Protein AF-A0A1X7U919-F1 (afdb_monomer)

Radius of gyration: 38.11 Å; Cα contacts (8 Å, |Δi|>4): 562; chains: 1; bounding box: 99×53×124 Å

Nearest PDB structures (foldseek):
  8au4-assembly1_A  TM=4.336E-01  e=3.986E-02  Homo sapiens
  4l2y-assembly1_A  TM=4.456E-01  e=1.137E-01  Homo sapiens
  1aw7-assembly4_D  TM=4.459E-01  e=7.017E-01  Staphylococcus aureus
  4l1b-assembly1_A  TM=3.234E-01  e=2.329E-01  Homo sapiens
  6umm-assembly1_G  TM=2.316E-01  e=3.068E-01  Mycolicibacterium smegmatis MC2 155

Solvent-accessible surface area (backbone atoms only — not comparable to full-atom values): 28353 Å² total; per-residue (Å²): 90,74,32,40,35,29,34,25,40,98,87,46,78,77,36,72,78,40,83,36,80,45,88,62,85,78,42,23,43,50,58,50,50,50,36,40,53,69,43,75,64,39,96,64,84,51,84,64,47,68,62,40,45,84,73,50,35,31,34,5,74,47,100,86,47,71,44,83,46,70,43,81,43,44,43,59,70,47,32,73,75,42,25,47,31,36,40,40,33,32,50,62,71,92,74,91,85,83,92,76,91,80,94,82,77,82,90,75,91,74,80,100,65,83,70,74,58,39,72,50,82,76,60,76,72,84,42,55,65,35,44,49,35,38,52,51,51,54,48,32,58,77,67,76,53,62,26,76,50,15,77,78,52,40,41,55,51,45,52,51,51,38,52,50,42,47,70,47,32,93,40,54,68,64,32,39,77,68,79,24,48,73,35,76,90,56,63,82,66,56,79,58,52,57,38,82,81,41,97,54,50,79,68,62,66,61,74,89,48,43,66,60,29,42,51,49,22,52,56,51,48,55,54,60,67,32,74,77,42,69,36,78,92,31,45,74,58,42,54,43,50,50,46,36,30,50,21,30,43,53,48,23,50,51,47,50,55,52,51,50,54,50,50,52,59,50,58,30,62,60,68,95,63,52,72,72,81,32,43,48,75,43,78,40,59,52,23,98,71,57,56,79,92,45,45,72,57,41,52,53,47,69,74,47,59,72,68,46,77,43,61,47,67,85,73,46,58,89,50,69,71,57,30,54,52,51,54,60,52,54,76,65,21,33,73,54,33,28,37,42,36,41,37,49,56,101,53,96,83,55,68,49,45,35,36,24,35,45,62,97,86,66,62,85,87,37,71,65,52,55,52,47,49,59,53,50,61,72,71,51,84,46,69,65,31,64,24,48,55,46,51,52,49,55,57,52,38,66,77,36,71,83,62,50,71,62,55,58,49,51,51,49,30,73,75,64,60,43,68,55,78,60,95,42,73,68,54,40,55,51,48,52,52,52,51,53,52,62,74,62,67,41,68,94,76,53,76,68,68,72,73,74,69,70,74,75,77,73,88,50,52,67,56,53,52,51,51,48,53,50,51,51,49,54,49,53,56,52,52,64,66,64,74,77,76,85,132

Sequence (487 aa):
MYLSVAIASEVALLVPWNIIKQDDEELSFQSLFAKIQSGLVSTISSKDLENSVLQRVYVGTSKESFSVVDASHNVNSVCGIFGSFVKFVVAVSQQSLDLEVLSKRPRLVCDDIPLPTSLPSLLRETSRKNRLFNKLVEFCESKAIGWADPDVYGKPFLLDLSNVLWYLDGHHDVLASRSCPIPILFKPFVGFNRPELSKHRKRSISNMSRDKLLEYSSLLQEHVMSSWMQQTEWTFFRNELIALVESLASYASYLSIRNKAMKEHHSSPEPSVSFSDSSTVRHIKSSSSVSPLLSELDDAIASKPEYCKLCVHDFSPQDNRRRYLYIRELEKGLSHPIFYFTYTHNSNVGNYHFIWKAPLSASESSTENMRVIEEIKKEIPVYHTRAMRREFYNIYGRISPESKPYLLRSIYHALTNDLSTARTTHEKEIDTRVQEALLAEDPDIVIDLRHFNSNGEDNFRIFWLKCNEFLTSCTTIHERRHDTALC

Structure (mmCIF, N/CA/C/O backbone):
data_AF-A0A1X7U919-F1
#
_entry.id   AF-A0A1X7U919-F1
#
loop_
_atom_site.group_PDB
_atom_site.id
_atom_site.type_symbol
_atom_site.label_atom_id
_atom_site.label_alt_id
_atom_site.label_comp_id
_atom_site.label_asym_id
_atom_site.label_entity_id
_atom_site.label_seq_id
_atom_site.pdbx_PDB_ins_code
_atom_site.Cartn_x
_atom_site.Cartn_y
_atom_site.Cartn_z
_atom_site.occupancy
_atom_site.B_iso_or_equiv
_atom_site.auth_seq_id
_atom_site.auth_comp_id
_atom_site.auth_asym_id
_atom_site.auth_atom_id
_atom_site.pdbx_PDB_model_num
ATOM 1 N N . MET A 1 1 ? 49.032 11.154 5.022 1.00 79.75 1 MET A N 1
ATOM 2 C CA . MET A 1 1 ? 47.811 10.320 5.097 1.00 79.75 1 MET A CA 1
ATOM 3 C C . MET A 1 1 ? 48.037 8.985 4.380 1.00 79.75 1 MET A C 1
ATOM 5 O O . MET A 1 1 ? 48.723 8.965 3.365 1.00 79.75 1 MET A O 1
ATOM 9 N N . TYR A 1 2 ? 47.512 7.868 4.900 1.00 87.50 2 TYR A N 1
ATOM 10 C CA . TYR A 1 2 ? 47.517 6.583 4.180 1.00 87.50 2 TYR A CA 1
ATOM 11 C C . TYR A 1 2 ? 46.198 6.404 3.431 1.00 87.50 2 TYR A C 1
ATOM 13 O O . TYR A 1 2 ? 45.129 6.541 4.025 1.00 87.50 2 TYR A O 1
ATOM 21 N N . LEU A 1 3 ? 46.287 6.090 2.143 1.00 89.06 3 LEU A N 1
ATOM 22 C CA . LEU A 1 3 ? 45.148 5.900 1.251 1.00 89.06 3 LEU A CA 1
ATOM 23 C C . LEU A 1 3 ? 45.159 4.471 0.722 1.00 89.06 3 LEU A C 1
ATOM 25 O O . LEU A 1 3 ? 46.213 3.966 0.345 1.00 89.06 3 LEU A O 1
ATOM 29 N N . SER A 1 4 ? 43.998 3.823 0.665 1.00 90.81 4 SER A N 1
ATOM 30 C CA . SER A 1 4 ? 43.840 2.573 -0.077 1.00 90.81 4 SER A CA 1
ATOM 31 C C . SER A 1 4 ? 43.344 2.921 -1.471 1.00 90.81 4 SER A C 1
ATOM 33 O O . SER A 1 4 ? 42.259 3.475 -1.605 1.00 90.81 4 SER A O 1
ATOM 35 N N . VAL A 1 5 ? 44.141 2.640 -2.499 1.00 89.38 5 VAL A N 1
ATOM 36 C CA . VAL A 1 5 ? 43.890 3.083 -3.873 1.00 89.38 5 VAL A CA 1
ATOM 37 C C . VAL A 1 5 ? 43.739 1.894 -4.812 1.00 89.38 5 VAL A C 1
ATOM 39 O O . VAL A 1 5 ? 44.549 0.971 -4.769 1.00 89.38 5 VAL A O 1
ATOM 42 N N . ALA A 1 6 ? 42.729 1.925 -5.678 1.00 90.12 6 ALA A N 1
ATOM 43 C CA . ALA A 1 6 ? 42.567 0.987 -6.787 1.00 90.12 6 ALA A CA 1
ATOM 44 C C . ALA A 1 6 ? 42.331 1.733 -8.105 1.00 90.12 6 ALA A C 1
ATOM 46 O O . ALA A 1 6 ? 41.736 2.812 -8.116 1.00 90.12 6 ALA A O 1
ATOM 47 N N . ILE A 1 7 ? 42.764 1.140 -9.219 1.00 87.88 7 ILE A N 1
ATOM 48 C CA . ILE A 1 7 ? 42.554 1.692 -10.563 1.00 87.88 7 ILE A CA 1
ATOM 49 C C . ILE A 1 7 ? 41.843 0.644 -11.405 1.00 87.88 7 ILE A C 1
ATOM 51 O O . ILE A 1 7 ? 42.277 -0.503 -11.483 1.00 87.88 7 ILE A O 1
ATOM 55 N N . ALA A 1 8 ? 40.737 1.025 -12.027 1.00 86.75 8 ALA A N 1
ATOM 56 C CA . ALA A 1 8 ? 39.949 0.151 -12.880 1.00 86.75 8 ALA A CA 1
ATOM 57 C C . ALA A 1 8 ? 39.632 0.845 -14.205 1.00 86.75 8 ALA A C 1
ATOM 59 O O . ALA A 1 8 ? 39.503 2.063 -14.255 1.00 86.75 8 ALA A O 1
ATOM 60 N N . SER A 1 9 ? 39.464 0.073 -15.267 1.00 81.69 9 SER A N 1
ATOM 61 C CA . SER A 1 9 ? 38.659 0.489 -16.409 1.00 81.69 9 SER A CA 1
ATOM 62 C C . SER A 1 9 ? 37.187 0.151 -16.153 1.00 81.69 9 SER A C 1
ATOM 64 O O . SER A 1 9 ? 36.846 -0.462 -15.136 1.00 81.69 9 SER A O 1
ATOM 66 N N . GLU A 1 10 ? 36.293 0.530 -17.067 1.00 72.00 10 GLU A N 1
ATOM 67 C CA . GLU A 1 10 ? 34.875 0.143 -16.975 1.00 72.00 10 GLU A CA 1
ATOM 68 C C . GLU A 1 10 ? 34.667 -1.381 -17.000 1.00 72.00 10 GLU A C 1
ATOM 70 O O . GLU A 1 10 ? 33.655 -1.874 -16.509 1.00 72.00 10 GLU A O 1
ATOM 75 N N . VAL A 1 11 ? 35.642 -2.134 -17.524 1.00 63.88 11 VAL A N 1
ATOM 76 C CA . VAL A 1 11 ? 35.506 -3.571 -17.802 1.00 63.88 11 VAL A CA 1
ATOM 77 C C . VAL A 1 11 ? 36.452 -4.433 -16.955 1.00 63.88 11 VAL A C 1
ATOM 79 O O . VAL A 1 11 ? 36.180 -5.613 -16.748 1.00 63.88 11 VAL A O 1
ATOM 82 N N . ALA A 1 12 ? 37.549 -3.878 -16.424 1.00 73.62 12 ALA A N 1
ATOM 83 C CA . ALA A 1 12 ? 38.554 -4.649 -15.690 1.00 73.62 12 ALA A CA 1
ATOM 84 C C . ALA A 1 12 ? 39.256 -3.848 -14.583 1.00 73.62 12 ALA A C 1
ATOM 86 O O . ALA A 1 12 ? 39.459 -2.641 -14.682 1.00 73.62 12 ALA A O 1
ATOM 87 N N . LEU A 1 13 ? 39.687 -4.535 -13.522 1.00 77.12 13 LEU A N 1
ATOM 88 C CA . LEU A 1 13 ? 40.548 -3.955 -12.489 1.00 77.12 13 LEU A CA 1
ATOM 89 C C . LEU A 1 13 ? 42.001 -3.969 -12.985 1.00 77.12 13 LEU A C 1
ATOM 91 O O . LEU A 1 13 ? 42.575 -5.041 -13.148 1.00 77.12 13 LEU A O 1
ATOM 95 N N . LEU A 1 14 ? 42.581 -2.792 -13.219 1.00 76.50 14 LEU A N 1
ATOM 96 C CA . LEU A 1 14 ? 43.947 -2.643 -13.740 1.00 76.50 14 LEU A CA 1
ATOM 97 C C . LEU A 1 14 ? 44.984 -2.691 -12.618 1.00 76.50 14 LEU A C 1
ATOM 99 O O . LEU A 1 14 ? 46.051 -3.279 -12.763 1.00 76.50 14 LEU A O 1
ATOM 103 N N . VAL A 1 15 ? 44.655 -2.072 -11.485 1.00 78.94 15 VAL A N 1
ATOM 104 C CA . VAL A 1 15 ? 45.490 -2.036 -10.290 1.00 78.94 15 VAL A CA 1
ATOM 105 C C . VAL A 1 15 ? 44.636 -2.425 -9.087 1.00 78.94 15 VAL A C 1
ATOM 107 O O . VAL A 1 15 ? 43.670 -1.717 -8.772 1.00 78.94 15 VAL A O 1
ATOM 110 N N . PRO A 1 16 ? 44.965 -3.534 -8.399 1.00 82.12 16 PRO A N 1
ATOM 111 C CA . PRO A 1 16 ? 44.265 -3.923 -7.186 1.00 82.12 16 PRO A CA 1
ATOM 112 C C . PRO A 1 16 ? 44.538 -2.933 -6.050 1.00 82.12 16 PRO A C 1
ATOM 114 O O . PRO A 1 16 ? 45.475 -2.139 -6.103 1.00 82.12 16 PRO A O 1
ATOM 117 N N . TRP A 1 17 ? 43.710 -3.003 -5.008 1.00 84.50 17 TRP A N 1
ATOM 118 C CA . TRP A 1 17 ? 43.819 -2.141 -3.833 1.00 84.50 17 TRP A CA 1
ATOM 119 C C . TRP A 1 17 ? 45.221 -2.175 -3.226 1.00 84.50 17 TRP A C 1
ATOM 121 O O . TRP A 1 17 ? 45.637 -3.200 -2.691 1.00 84.50 17 TRP A O 1
ATOM 131 N N . ASN A 1 18 ? 45.899 -1.033 -3.244 1.00 82.81 18 ASN A N 1
ATOM 132 C CA . ASN A 1 18 ? 47.221 -0.852 -2.666 1.00 82.81 18 ASN A CA 1
ATOM 133 C C . ASN A 1 18 ? 47.238 0.329 -1.705 1.00 82.81 18 ASN A C 1
ATOM 135 O O . ASN A 1 18 ? 46.500 1.296 -1.876 1.00 82.81 18 ASN A O 1
ATOM 139 N N . ILE A 1 19 ? 48.065 0.234 -0.666 1.00 85.75 19 ILE A N 1
ATOM 140 C CA . ILE A 1 19 ? 48.195 1.302 0.322 1.00 85.75 19 ILE A CA 1
ATOM 141 C C . ILE A 1 19 ? 49.291 2.254 -0.135 1.00 85.75 19 ILE A C 1
ATOM 143 O O . ILE A 1 19 ? 50.438 1.857 -0.317 1.00 85.75 19 ILE A O 1
ATOM 147 N N . ILE A 1 20 ? 48.923 3.518 -0.292 1.00 85.81 20 ILE A N 1
ATOM 148 C CA . ILE A 1 20 ? 49.813 4.598 -0.686 1.00 85.81 20 ILE A CA 1
ATOM 149 C C . ILE A 1 20 ? 49.943 5.567 0.483 1.00 85.81 20 ILE A C 1
ATOM 151 O O . ILE A 1 20 ? 48.944 5.994 1.067 1.00 85.81 20 ILE A O 1
ATOM 155 N N . LYS A 1 21 ? 51.182 5.933 0.815 1.00 83.44 21 LYS A N 1
ATOM 156 C CA . LYS A 1 21 ? 51.455 7.036 1.732 1.00 83.44 21 LYS A CA 1
ATOM 157 C C . LYS A 1 21 ? 51.548 8.328 0.931 1.00 83.44 21 LYS A C 1
ATOM 159 O O . LYS A 1 21 ? 52.324 8.431 -0.013 1.00 83.44 21 LYS A O 1
ATOM 164 N N . GLN A 1 22 ? 50.735 9.297 1.312 1.00 79.75 22 GLN A N 1
ATOM 165 C CA . GLN A 1 22 ? 50.626 10.591 0.665 1.00 79.75 22 GLN A CA 1
ATOM 166 C C . GLN A 1 22 ? 50.958 11.657 1.718 1.00 79.75 22 GLN A C 1
ATOM 168 O O . GLN A 1 22 ? 50.296 11.716 2.748 1.00 79.75 22 GLN A O 1
ATOM 173 N N . ASP A 1 23 ? 52.016 12.441 1.508 1.00 77.38 23 ASP A N 1
ATOM 174 C CA . ASP A 1 23 ? 52.556 13.375 2.519 1.00 77.38 23 ASP A CA 1
ATOM 175 C C . ASP A 1 23 ? 52.400 14.861 2.112 1.00 77.38 23 ASP A C 1
ATOM 177 O O . ASP A 1 23 ? 52.943 15.742 2.764 1.00 77.38 23 ASP A O 1
ATOM 181 N N . ASP A 1 24 ? 51.666 15.143 1.032 1.00 79.88 24 ASP A N 1
ATOM 182 C CA . ASP A 1 24 ? 51.580 16.462 0.386 1.00 79.88 24 ASP A CA 1
ATOM 183 C C . ASP A 1 24 ? 50.238 17.154 0.715 1.00 79.88 24 ASP A C 1
ATOM 185 O O . ASP A 1 24 ? 49.167 16.692 0.323 1.00 79.88 24 ASP A O 1
ATOM 189 N N . GLU A 1 25 ? 50.248 18.240 1.485 1.00 77.38 25 GLU A N 1
ATOM 190 C CA . GLU A 1 25 ? 49.005 18.802 2.037 1.00 77.38 25 GLU A CA 1
ATOM 191 C C . GLU A 1 25 ? 48.046 19.353 0.966 1.00 77.38 25 GLU A C 1
ATOM 193 O O . GLU A 1 25 ? 46.825 19.261 1.131 1.00 77.38 25 GLU A O 1
ATOM 198 N N . GLU A 1 26 ? 48.571 19.808 -0.176 1.00 84.12 26 GLU A N 1
ATOM 199 C CA . GLU A 1 26 ? 47.804 20.471 -1.241 1.00 84.12 26 GLU A CA 1
ATOM 200 C C . GLU A 1 26 ? 47.502 19.579 -2.461 1.00 84.12 26 GLU A C 1
ATOM 202 O O . GLU A 1 26 ? 46.980 20.043 -3.476 1.00 84.12 26 GLU A O 1
ATOM 207 N N . LEU A 1 27 ? 47.775 18.276 -2.379 1.00 89.94 27 LEU A N 1
ATOM 208 C CA . LEU A 1 27 ? 47.649 17.378 -3.527 1.00 89.94 27 LEU A CA 1
ATOM 209 C C . LEU A 1 27 ? 46.193 17.191 -3.988 1.00 89.94 27 LEU A C 1
ATOM 211 O O . LEU A 1 27 ? 45.334 16.799 -3.198 1.00 89.94 27 LEU A O 1
ATOM 215 N N . SER A 1 28 ? 45.928 17.378 -5.285 1.00 92.88 28 SER A N 1
ATOM 216 C CA . SER A 1 28 ? 44.642 17.039 -5.917 1.00 92.88 28 SER A CA 1
ATOM 217 C C . SER A 1 28 ? 44.582 15.584 -6.395 1.00 92.88 28 SER A C 1
ATOM 219 O O . SER A 1 28 ? 45.617 14.942 -6.596 1.00 92.88 28 SER A O 1
ATOM 221 N N . PHE A 1 29 ? 43.378 15.050 -6.620 1.00 90.94 29 PHE A N 1
ATOM 222 C CA . PHE A 1 29 ? 43.211 13.682 -7.135 1.00 90.94 29 PHE A CA 1
ATOM 223 C C . PHE A 1 29 ? 43.779 13.501 -8.549 1.00 90.94 29 PHE A C 1
ATOM 225 O O . PHE A 1 29 ? 44.352 12.451 -8.836 1.00 90.94 29 PHE A O 1
ATOM 232 N N . GLN A 1 30 ? 43.691 14.524 -9.401 1.00 89.62 30 GLN A N 1
ATOM 233 C CA . GLN A 1 30 ? 44.308 14.542 -10.729 1.00 89.62 30 GLN A CA 1
ATOM 234 C C . GLN A 1 30 ? 45.834 14.403 -10.629 1.00 89.62 30 GLN A C 1
ATOM 236 O O . GLN A 1 30 ? 46.438 13.580 -11.317 1.00 89.62 30 GLN A O 1
ATOM 241 N N . SER A 1 31 ? 46.459 15.173 -9.734 1.00 87.00 31 SER A N 1
ATOM 242 C CA . SER A 1 31 ? 47.907 15.137 -9.511 1.00 87.00 31 SER A CA 1
ATOM 243 C C . SER A 1 31 ? 48.353 13.851 -8.811 1.00 87.00 31 SER A C 1
ATOM 245 O O . SER A 1 31 ? 49.417 13.320 -9.122 1.00 87.00 31 SER A O 1
ATOM 247 N N . LEU A 1 32 ? 47.541 13.312 -7.894 1.00 88.50 32 LEU A N 1
ATOM 248 C CA . LEU A 1 32 ? 47.777 12.009 -7.272 1.00 88.50 32 LEU A CA 1
ATOM 249 C C . LEU A 1 32 ? 47.747 10.887 -8.317 1.00 88.50 32 LEU A C 1
ATOM 251 O O . LEU A 1 32 ? 48.651 10.056 -8.330 1.00 88.50 32 LEU A O 1
ATOM 255 N N . PHE A 1 33 ? 46.761 10.890 -9.216 1.00 88.88 33 PHE A N 1
ATOM 256 C CA . PHE A 1 33 ? 46.681 9.926 -10.311 1.00 88.88 33 PHE A CA 1
ATOM 257 C C . PHE A 1 33 ? 47.893 10.027 -11.246 1.00 88.88 33 PHE A C 1
ATOM 259 O O . PHE A 1 33 ? 48.526 9.012 -11.520 1.00 88.88 33 PHE A O 1
ATOM 266 N N . ALA A 1 34 ? 48.295 11.240 -11.641 1.00 85.50 34 ALA A N 1
ATOM 267 C CA . ALA A 1 34 ? 49.486 11.452 -12.466 1.00 85.50 34 ALA A CA 1
ATOM 268 C C . ALA A 1 34 ? 50.774 10.941 -11.788 1.00 85.50 34 ALA A C 1
ATOM 270 O O . ALA A 1 34 ? 51.600 10.305 -12.440 1.00 85.50 34 ALA A O 1
ATOM 271 N N . LYS A 1 35 ? 50.923 11.144 -10.468 1.00 83.38 35 LYS A N 1
ATOM 272 C CA . LYS A 1 35 ? 52.046 10.601 -9.678 1.00 83.38 35 LYS A CA 1
ATOM 273 C C . LYS A 1 35 ? 52.037 9.064 -9.607 1.00 83.38 35 LYS A C 1
ATOM 275 O O . LYS A 1 35 ? 53.102 8.454 -9.499 1.00 83.38 35 LYS A O 1
ATOM 280 N N . ILE A 1 36 ? 50.861 8.432 -9.643 1.00 84.62 36 ILE A N 1
ATOM 281 C CA . ILE A 1 36 ? 50.730 6.967 -9.703 1.00 84.62 36 ILE A CA 1
ATOM 282 C C . ILE A 1 36 ? 51.068 6.463 -11.112 1.00 84.62 36 ILE A C 1
ATOM 284 O O . ILE A 1 36 ? 51.841 5.519 -11.242 1.00 84.62 36 ILE A O 1
ATOM 288 N N . GLN A 1 37 ? 50.565 7.133 -12.151 1.00 81.62 37 GLN A N 1
ATOM 289 C CA . GLN A 1 37 ? 50.831 6.821 -13.559 1.00 81.62 37 GLN A CA 1
ATOM 290 C C . GLN A 1 37 ? 52.317 6.946 -13.917 1.00 81.62 37 GLN A C 1
ATOM 292 O O . GLN A 1 37 ? 52.838 6.129 -14.666 1.00 81.62 37 GLN A O 1
ATOM 297 N N . SER A 1 38 ? 53.022 7.922 -13.341 1.00 75.19 38 SER A N 1
ATOM 298 C CA . SER A 1 38 ? 54.462 8.106 -13.538 1.00 75.19 38 SER A CA 1
ATOM 299 C C . SER A 1 38 ? 55.335 7.215 -12.640 1.00 75.19 38 SER A C 1
ATOM 301 O O . SER A 1 38 ? 56.553 7.385 -12.625 1.00 75.19 38 SER A O 1
ATOM 303 N N . GLY A 1 39 ? 54.740 6.336 -11.821 1.00 71.38 39 GLY A N 1
ATOM 304 C CA . GLY A 1 39 ? 55.463 5.440 -10.910 1.00 71.38 39 GLY A CA 1
ATOM 305 C C . GLY A 1 39 ? 56.171 6.122 -9.728 1.00 71.38 39 GLY A C 1
ATOM 306 O O . GLY A 1 39 ? 56.957 5.482 -9.038 1.00 71.38 39 GLY A O 1
ATOM 307 N N . LEU A 1 40 ? 55.905 7.407 -9.456 1.00 62.50 40 LEU A N 1
ATOM 308 C CA . LEU A 1 40 ? 56.588 8.177 -8.399 1.00 62.50 40 LEU A CA 1
ATOM 309 C C . LEU A 1 40 ? 56.149 7.783 -6.981 1.00 62.50 40 LEU A C 1
ATOM 311 O O . LEU A 1 40 ? 56.869 8.031 -6.018 1.00 62.50 40 LEU A O 1
ATOM 315 N N . VAL A 1 41 ? 54.946 7.223 -6.847 1.00 60.69 41 VAL A N 1
ATOM 316 C CA . VAL A 1 41 ? 54.284 6.999 -5.549 1.00 60.69 41 VAL A CA 1
ATOM 317 C C . VAL A 1 41 ? 53.904 5.526 -5.329 1.00 60.69 41 VAL A C 1
ATOM 319 O O . VAL A 1 41 ? 53.555 5.126 -4.219 1.00 60.69 41 VAL A O 1
ATOM 322 N N . SER A 1 42 ? 54.018 4.682 -6.357 1.00 59.84 42 SER A N 1
ATOM 323 C CA . SER A 1 42 ? 53.756 3.247 -6.247 1.00 59.84 42 SER A CA 1
ATOM 324 C C . SER A 1 42 ? 54.712 2.445 -7.126 1.00 59.84 42 SER A C 1
ATOM 326 O O . SER A 1 42 ? 55.010 2.855 -8.242 1.00 59.84 42 SER A O 1
ATOM 328 N N . THR A 1 43 ? 55.133 1.271 -6.659 1.00 54.59 43 THR A N 1
ATOM 329 C CA . THR A 1 43 ? 55.920 0.274 -7.413 1.00 54.59 43 THR A CA 1
ATOM 330 C C . THR A 1 43 ? 55.110 -0.453 -8.498 1.00 54.59 43 THR A C 1
ATOM 332 O O . THR A 1 43 ? 55.517 -1.502 -8.992 1.00 54.59 43 THR A O 1
ATOM 335 N N . ILE A 1 44 ? 53.940 0.074 -8.865 1.00 56.44 44 ILE A N 1
ATOM 336 C CA . ILE A 1 44 ? 52.967 -0.591 -9.724 1.00 56.44 44 ILE A CA 1
ATOM 337 C C . ILE A 1 44 ? 53.186 -0.103 -11.156 1.00 56.44 44 ILE A C 1
ATOM 339 O O . ILE A 1 44 ? 52.705 0.959 -11.539 1.00 56.44 44 ILE A O 1
ATOM 343 N N . SER A 1 45 ? 53.919 -0.883 -11.947 1.00 53.72 45 SER A N 1
ATOM 344 C CA . SER A 1 45 ? 54.030 -0.677 -13.392 1.00 53.72 45 SER A CA 1
ATOM 345 C C . SER A 1 45 ? 53.056 -1.620 -14.097 1.00 53.72 45 SER A C 1
ATOM 347 O O . SER A 1 45 ? 53.212 -2.839 -14.049 1.00 53.72 45 SER A O 1
ATOM 349 N N . SER A 1 46 ? 52.029 -1.052 -14.729 1.00 59.06 46 SER A N 1
ATOM 350 C CA . SER A 1 46 ? 51.233 -1.733 -15.751 1.00 59.06 46 SER A CA 1
ATOM 351 C C . SER A 1 46 ? 51.333 -0.913 -17.032 1.00 59.06 46 SER A C 1
ATOM 353 O O . SER A 1 46 ? 51.078 0.291 -17.000 1.00 59.06 46 SER A O 1
ATOM 355 N N . LYS A 1 47 ? 51.688 -1.554 -18.154 1.00 60.38 47 LYS A N 1
ATOM 356 C CA . LYS A 1 47 ? 51.770 -0.903 -19.478 1.00 60.38 47 LYS A CA 1
ATOM 357 C C . LYS A 1 47 ? 50.445 -0.244 -19.881 1.00 60.38 47 LYS A C 1
ATOM 359 O O . LYS A 1 47 ? 50.443 0.758 -20.587 1.00 60.38 47 LYS A O 1
ATOM 364 N N . ASP A 1 48 ? 49.333 -0.767 -19.367 1.00 61.75 48 ASP A N 1
ATOM 365 C CA . ASP A 1 48 ? 47.985 -0.245 -19.604 1.00 61.75 48 ASP A CA 1
ATOM 366 C C . ASP A 1 48 ? 47.715 1.070 -18.857 1.00 61.75 48 ASP A C 1
ATOM 368 O O . ASP A 1 48 ? 46.822 1.826 -19.235 1.00 61.75 48 ASP A O 1
ATOM 372 N N . LEU A 1 49 ? 48.477 1.364 -17.797 1.00 71.88 49 LEU A N 1
ATOM 373 C CA . LEU A 1 49 ? 48.316 2.585 -17.009 1.00 71.88 49 LEU A CA 1
ATOM 374 C C . LEU A 1 49 ? 49.013 3.785 -17.666 1.00 71.88 49 LEU A C 1
ATOM 376 O O . LEU A 1 49 ? 48.486 4.895 -17.598 1.00 71.88 49 LEU A O 1
ATOM 380 N N . GLU A 1 50 ? 50.150 3.567 -18.337 1.00 68.88 50 GLU A N 1
ATOM 381 C CA . GLU A 1 50 ? 50.978 4.627 -18.938 1.00 68.88 50 GLU A CA 1
ATOM 382 C C . GLU A 1 50 ? 50.206 5.470 -19.964 1.00 68.88 50 GLU A C 1
ATOM 384 O O . GLU A 1 50 ? 50.370 6.688 -19.992 1.00 68.88 50 GLU A O 1
ATOM 389 N N . ASN A 1 51 ? 49.292 4.853 -20.722 1.00 70.50 51 ASN A N 1
ATOM 390 C CA . ASN A 1 51 ? 48.470 5.516 -21.745 1.00 70.50 51 ASN A CA 1
ATOM 391 C C . ASN A 1 51 ? 46.991 5.655 -21.346 1.00 70.50 51 ASN A C 1
ATOM 393 O O . ASN A 1 51 ? 46.114 5.759 -22.214 1.00 70.50 51 ASN A O 1
ATOM 397 N N . SER A 1 52 ? 46.702 5.608 -20.044 1.00 80.94 52 SER A N 1
ATOM 398 C CA . SER A 1 52 ? 45.339 5.712 -19.532 1.00 80.94 52 SER A CA 1
ATOM 399 C C . SER A 1 52 ? 44.937 7.157 -19.230 1.00 80.94 52 SER A C 1
ATOM 401 O O . SER A 1 52 ? 45.749 7.973 -18.790 1.00 80.94 52 SER A O 1
ATOM 403 N N . VAL A 1 53 ? 43.667 7.482 -19.479 1.00 83.94 53 VAL A N 1
ATOM 404 C CA . VAL A 1 53 ? 43.084 8.803 -19.203 1.00 83.94 53 VAL A CA 1
ATOM 405 C C . VAL A 1 53 ? 42.091 8.683 -18.056 1.00 83.94 53 VAL A C 1
ATOM 407 O O . VAL A 1 53 ? 41.165 7.870 -18.116 1.00 83.94 53 VAL A O 1
ATOM 410 N N . LEU A 1 54 ? 42.267 9.502 -17.016 1.00 87.44 54 LEU A N 1
ATOM 411 C CA . LEU A 1 54 ? 41.362 9.540 -15.871 1.00 87.44 54 LEU A CA 1
ATOM 412 C C . LEU A 1 54 ? 39.970 10.032 -16.285 1.00 87.44 54 LEU A C 1
ATOM 414 O O . LEU A 1 54 ? 39.834 11.121 -16.834 1.00 87.44 54 LEU A O 1
ATOM 418 N N . GLN A 1 55 ? 38.939 9.242 -15.983 1.00 87.75 55 GLN A N 1
ATOM 419 C CA . GLN A 1 55 ? 37.543 9.589 -16.252 1.00 87.75 55 GLN A CA 1
ATOM 420 C C . GLN A 1 55 ? 36.782 9.972 -14.985 1.00 87.75 55 GLN A C 1
ATOM 422 O O . GLN A 1 55 ? 36.030 10.944 -14.992 1.00 87.75 55 GLN A O 1
ATOM 427 N N . ARG A 1 56 ? 36.930 9.200 -13.899 1.00 89.75 56 ARG A N 1
ATOM 428 C CA . ARG A 1 56 ? 36.194 9.433 -12.644 1.00 89.75 56 ARG A CA 1
ATOM 429 C C . ARG A 1 56 ? 37.017 9.074 -11.416 1.00 89.75 56 ARG A C 1
ATOM 431 O O . ARG A 1 56 ? 37.821 8.141 -11.445 1.00 89.75 56 ARG A O 1
ATOM 438 N N . VAL A 1 57 ? 36.741 9.778 -10.321 1.00 92.31 57 VAL A N 1
ATOM 439 C CA . VAL A 1 57 ? 37.306 9.514 -8.996 1.00 92.31 57 VAL A CA 1
ATOM 440 C C . VAL A 1 57 ? 36.178 9.184 -8.028 1.00 92.31 57 VAL A C 1
ATOM 442 O O . VAL A 1 57 ? 35.173 9.890 -7.950 1.00 92.31 57 VAL A O 1
ATOM 445 N N . TYR A 1 58 ? 36.359 8.102 -7.286 1.00 92.50 58 TYR A N 1
ATOM 446 C CA . TYR A 1 58 ? 35.445 7.641 -6.255 1.00 92.50 58 TYR A CA 1
ATOM 447 C C . TYR A 1 58 ? 36.166 7.629 -4.912 1.00 92.50 58 TYR A C 1
ATOM 449 O O . TYR A 1 58 ? 37.280 7.114 -4.833 1.00 92.50 58 TYR A O 1
ATOM 457 N N . VAL A 1 59 ? 35.533 8.155 -3.863 1.00 93.06 59 VAL A N 1
ATOM 458 C CA . VAL A 1 59 ? 36.084 8.174 -2.499 1.00 93.06 59 VAL A CA 1
ATOM 459 C C . VAL A 1 59 ? 35.070 7.603 -1.515 1.00 93.06 59 VAL A C 1
ATOM 461 O O . VAL A 1 59 ? 33.873 7.864 -1.643 1.00 93.06 59 VAL A O 1
ATOM 464 N N . GLY A 1 60 ? 35.526 6.783 -0.570 1.00 90.50 60 GLY A N 1
ATOM 465 C CA . GLY A 1 60 ? 34.652 6.025 0.318 1.00 90.50 60 GLY A CA 1
ATOM 466 C C . GLY A 1 60 ? 35.283 5.615 1.647 1.00 90.50 60 GLY A C 1
ATOM 467 O O . GLY A 1 60 ? 36.504 5.616 1.826 1.00 90.50 60 GLY A O 1
ATOM 468 N N . THR A 1 61 ? 34.421 5.226 2.588 1.00 87.12 61 THR A N 1
ATOM 469 C CA . THR A 1 61 ? 34.802 4.697 3.908 1.00 87.12 61 THR A CA 1
ATOM 470 C C . THR A 1 61 ? 35.061 3.189 3.885 1.00 87.12 61 THR A C 1
ATOM 472 O O . THR A 1 61 ? 35.689 2.669 4.807 1.00 87.12 61 THR A O 1
ATOM 475 N N . SER A 1 62 ? 34.625 2.490 2.830 1.00 87.50 62 SER A N 1
ATOM 476 C CA . SER A 1 62 ? 34.900 1.072 2.566 1.00 87.50 62 SER A CA 1
ATOM 477 C C . SER A 1 62 ? 35.014 0.803 1.057 1.00 87.50 62 SER A C 1
ATOM 479 O O . SER A 1 62 ? 34.785 1.695 0.240 1.00 87.50 62 SER A O 1
ATOM 481 N N . LYS A 1 63 ? 35.348 -0.435 0.663 1.00 84.00 63 LYS A N 1
ATOM 482 C CA . LYS A 1 63 ? 35.497 -0.835 -0.751 1.00 84.00 63 LYS A CA 1
ATOM 483 C C . LYS A 1 63 ? 34.160 -0.993 -1.492 1.00 84.00 63 LYS A C 1
ATOM 485 O O . LYS A 1 63 ? 34.160 -1.227 -2.698 1.00 84.00 63 LYS A O 1
ATOM 490 N N . GLU A 1 64 ? 33.039 -0.889 -0.782 1.00 80.56 64 GLU A N 1
ATOM 491 C CA . GLU A 1 64 ? 31.681 -1.154 -1.269 1.00 80.56 64 GLU A CA 1
ATOM 492 C C . GLU A 1 64 ? 30.791 0.101 -1.273 1.00 80.56 64 GLU A C 1
ATOM 494 O O . GLU A 1 64 ? 29.679 0.059 -1.795 1.00 80.56 64 GLU A O 1
ATOM 499 N N . SER A 1 65 ? 31.262 1.217 -0.705 1.00 82.56 65 SER A N 1
ATOM 500 C CA . SER A 1 65 ? 30.483 2.446 -0.531 1.00 82.56 65 SER A CA 1
ATOM 501 C C . SER A 1 65 ? 31.290 3.664 -0.970 1.00 82.56 65 SER A C 1
ATOM 503 O O . SER A 1 65 ? 32.153 4.130 -0.226 1.00 82.56 65 SER A O 1
ATOM 505 N N . PHE A 1 66 ? 30.976 4.204 -2.150 1.00 89.38 66 PHE A N 1
ATOM 506 C CA . PHE A 1 66 ? 31.698 5.325 -2.753 1.00 89.38 66 PHE A CA 1
ATOM 507 C C . PHE A 1 66 ? 30.802 6.515 -3.094 1.00 89.38 66 PHE A C 1
ATOM 509 O O . PHE A 1 66 ? 29.666 6.349 -3.534 1.00 89.38 66 PHE A O 1
ATOM 516 N N . SER A 1 67 ? 31.390 7.704 -3.003 1.00 87.25 67 SER A N 1
ATOM 517 C CA . SER A 1 67 ? 30.877 8.959 -3.550 1.00 87.25 67 SER A CA 1
ATOM 518 C C . SER A 1 67 ? 31.746 9.406 -4.725 1.00 87.25 67 SER A C 1
ATOM 520 O O . SER A 1 67 ? 32.966 9.248 -4.690 1.00 87.25 67 SER A O 1
ATOM 522 N N . VAL A 1 68 ? 31.128 9.967 -5.767 1.00 90.12 68 VAL A N 1
ATOM 523 C CA . VAL A 1 68 ? 31.851 10.561 -6.905 1.00 90.12 68 VAL A CA 1
ATOM 524 C C . VAL A 1 68 ? 32.422 11.911 -6.484 1.00 90.12 68 VAL A C 1
ATOM 526 O O . VAL A 1 68 ? 31.713 12.719 -5.884 1.00 90.12 68 VAL A O 1
ATOM 529 N N . VAL A 1 69 ? 33.688 12.158 -6.813 1.00 87.06 69 VAL A N 1
ATOM 530 C CA . VAL A 1 69 ? 34.386 13.404 -6.488 1.00 87.06 69 VAL A CA 1
ATOM 531 C C . VAL A 1 69 ? 35.071 13.955 -7.736 1.00 87.06 69 VAL A C 1
ATOM 533 O O . VAL A 1 69 ? 35.577 13.200 -8.565 1.00 87.06 69 VAL A O 1
ATOM 536 N N . ASP A 1 70 ? 35.087 15.281 -7.868 1.00 86.88 70 ASP A N 1
ATOM 537 C CA . ASP A 1 70 ? 35.849 15.968 -8.910 1.00 86.88 70 ASP A CA 1
ATOM 538 C C . ASP A 1 70 ? 37.364 15.743 -8.736 1.00 86.88 70 ASP A C 1
ATOM 540 O O . ASP A 1 70 ? 37.902 15.855 -7.630 1.00 86.88 70 ASP A O 1
ATOM 544 N N . ALA A 1 71 ? 38.060 15.440 -9.834 1.00 88.00 71 ALA A N 1
ATOM 545 C CA . ALA A 1 71 ? 39.494 15.165 -9.829 1.00 88.00 71 ALA A CA 1
ATOM 546 C C . ALA A 1 71 ? 40.347 16.389 -9.430 1.00 88.00 71 ALA A C 1
ATOM 548 O O . ALA A 1 71 ? 41.488 16.230 -8.991 1.00 88.00 71 ALA A O 1
ATOM 549 N N . SER A 1 72 ? 39.807 17.605 -9.545 1.00 88.50 72 SER A N 1
ATOM 550 C CA . SER A 1 72 ? 40.480 18.845 -9.140 1.00 88.50 72 SER A CA 1
ATOM 551 C C . SER A 1 72 ? 40.515 19.072 -7.623 1.00 88.50 72 SER A C 1
ATOM 553 O O . SER A 1 72 ? 41.340 19.851 -7.147 1.00 88.50 72 SER A O 1
ATOM 555 N N . HIS A 1 73 ? 39.673 18.381 -6.846 1.00 90.25 73 HIS A N 1
ATOM 556 C CA . HIS A 1 73 ? 39.603 18.574 -5.399 1.00 90.25 73 HIS A CA 1
ATOM 557 C C . HIS A 1 73 ? 40.841 18.058 -4.655 1.00 90.25 73 HIS A C 1
ATOM 559 O O . HIS A 1 73 ? 41.497 17.099 -5.070 1.00 90.25 73 HIS A O 1
ATOM 565 N N . ASN A 1 74 ? 41.116 18.683 -3.505 1.00 92.44 74 ASN A N 1
ATOM 566 C CA . ASN A 1 74 ? 42.191 18.301 -2.596 1.00 92.44 74 ASN A CA 1
ATOM 567 C C . ASN A 1 74 ? 41.910 16.946 -1.921 1.00 92.44 74 ASN A C 1
ATOM 569 O O . ASN A 1 74 ? 40.832 16.715 -1.367 1.00 92.44 74 ASN A O 1
ATOM 573 N N . VAL A 1 75 ? 42.912 16.069 -1.931 1.00 90.94 75 VAL A N 1
ATOM 574 C CA . VAL A 1 75 ? 42.821 14.699 -1.421 1.00 90.94 75 VAL A CA 1
ATOM 575 C C . VAL A 1 75 ? 42.594 14.668 0.089 1.00 90.94 75 VAL A C 1
ATOM 577 O O . VAL A 1 75 ? 41.732 13.928 0.551 1.00 90.94 75 VAL A O 1
ATOM 580 N N . ASN A 1 76 ? 43.310 15.478 0.872 1.00 86.94 76 ASN A N 1
ATOM 581 C CA . ASN A 1 76 ? 43.203 15.457 2.334 1.00 86.94 76 ASN A CA 1
ATOM 582 C C . ASN A 1 76 ? 41.844 15.968 2.816 1.00 86.94 76 ASN A C 1
ATOM 584 O O . ASN A 1 76 ? 41.234 15.351 3.692 1.00 86.94 76 ASN A O 1
ATOM 588 N N . SER A 1 77 ? 41.344 17.054 2.219 1.00 86.12 77 SER A N 1
ATOM 589 C CA . SER A 1 77 ? 40.033 17.613 2.563 1.00 86.12 77 SER A CA 1
ATOM 590 C C . SER A 1 77 ? 38.904 16.626 2.270 1.00 86.12 77 SER A C 1
ATOM 592 O O . SER A 1 77 ? 38.015 16.433 3.097 1.00 86.12 77 SER A O 1
ATOM 594 N N . VAL A 1 78 ? 38.948 15.966 1.110 1.00 87.81 78 VAL A N 1
ATOM 595 C CA . VAL A 1 78 ? 37.909 15.014 0.701 1.00 87.81 78 VAL A CA 1
ATOM 596 C C . VAL A 1 78 ? 38.017 13.710 1.490 1.00 87.81 78 VAL A C 1
ATOM 598 O O . VAL A 1 78 ? 37.015 13.243 2.028 1.00 87.81 78 VAL A O 1
ATOM 601 N N . CYS A 1 79 ? 39.208 13.125 1.620 1.00 88.50 79 CYS A N 1
ATOM 602 C CA . CYS A 1 79 ? 39.382 11.854 2.325 1.00 88.50 79 CYS A CA 1
ATOM 603 C C . CYS A 1 79 ? 39.133 11.972 3.839 1.00 88.50 79 CYS A C 1
ATOM 605 O O . CYS A 1 79 ? 38.720 10.997 4.465 1.00 88.50 79 CYS A O 1
ATOM 607 N N . GLY A 1 80 ? 39.308 13.163 4.427 1.00 84.12 80 GLY A N 1
ATOM 608 C CA . GLY A 1 80 ? 38.930 13.436 5.818 1.00 84.12 80 GLY A CA 1
ATOM 609 C C . GLY A 1 80 ? 37.420 13.360 6.081 1.00 84.12 80 GLY A C 1
ATOM 610 O O . GLY A 1 80 ? 37.014 13.078 7.206 1.00 84.12 80 GLY A O 1
ATOM 611 N N . ILE A 1 81 ? 36.591 13.571 5.052 1.00 83.94 81 ILE A N 1
ATOM 612 C CA . ILE A 1 81 ? 35.122 13.556 5.147 1.00 83.94 81 ILE A CA 1
ATOM 613 C C . ILE A 1 81 ? 34.550 12.232 4.632 1.00 83.94 81 ILE A C 1
ATOM 615 O O . ILE A 1 81 ? 33.675 11.639 5.259 1.00 83.94 81 ILE A O 1
ATOM 619 N N . PHE A 1 82 ? 35.035 11.770 3.479 1.00 84.56 82 PHE A N 1
ATOM 620 C CA . PHE A 1 82 ? 34.451 10.651 2.739 1.00 84.56 82 PHE A CA 1
ATOM 621 C C . PHE A 1 82 ? 35.170 9.317 2.962 1.00 84.56 82 PHE A C 1
ATOM 623 O O . PHE A 1 82 ? 34.653 8.290 2.536 1.00 84.56 82 PHE A O 1
ATOM 630 N N . GLY A 1 83 ? 36.309 9.312 3.660 1.00 87.50 83 GLY A N 1
ATOM 631 C CA . GLY A 1 83 ? 37.108 8.121 3.947 1.00 87.50 83 GLY A CA 1
ATOM 632 C C . GLY A 1 83 ? 38.340 7.974 3.049 1.00 87.50 83 GLY A C 1
ATOM 633 O O . GLY A 1 83 ? 38.546 8.726 2.103 1.00 87.50 83 GLY A O 1
ATOM 634 N N . SER A 1 84 ? 39.200 7.009 3.375 1.00 90.50 84 SER A N 1
ATOM 635 C CA . SER A 1 84 ? 40.534 6.848 2.778 1.00 90.50 84 SER A CA 1
ATOM 636 C C . SER A 1 84 ? 40.611 5.822 1.638 1.00 90.50 84 SER A C 1
ATOM 638 O O . SER A 1 84 ? 41.712 5.518 1.171 1.00 90.50 84 SER A O 1
ATOM 640 N N . PHE A 1 85 ? 39.475 5.282 1.176 1.00 92.44 85 PHE A N 1
ATOM 641 C CA . PHE A 1 85 ? 39.423 4.404 0.004 1.00 92.44 85 PHE A CA 1
ATOM 642 C C . PHE A 1 85 ? 39.169 5.224 -1.254 1.00 92.44 85 PHE A C 1
ATOM 644 O O . PHE A 1 85 ? 38.131 5.868 -1.369 1.00 92.44 85 PHE A O 1
ATOM 651 N N . VAL A 1 86 ? 40.092 5.168 -2.210 1.00 92.06 86 VAL A N 1
ATOM 652 C CA . VAL A 1 86 ? 40.038 5.933 -3.458 1.00 92.06 86 VAL A CA 1
ATOM 653 C C . VAL A 1 86 ? 40.063 4.977 -4.646 1.00 92.06 86 VAL A C 1
ATOM 655 O O . VAL A 1 86 ? 40.979 4.169 -4.785 1.00 92.06 86 VAL A O 1
ATOM 658 N N . LYS A 1 87 ? 39.072 5.060 -5.530 1.00 92.62 87 LYS A N 1
ATOM 659 C CA . LYS A 1 87 ? 39.032 4.285 -6.773 1.00 92.62 87 LYS A CA 1
ATOM 660 C C . LYS A 1 87 ? 39.061 5.222 -7.976 1.00 92.62 87 LYS A C 1
ATOM 662 O O . LYS A 1 87 ? 38.162 6.042 -8.151 1.00 92.62 87 LYS A O 1
ATOM 667 N N . PHE A 1 88 ? 40.074 5.063 -8.818 1.00 92.12 88 PHE A N 1
ATOM 668 C CA . PHE A 1 88 ? 40.188 5.757 -10.096 1.00 92.12 88 PHE A CA 1
ATOM 669 C C . PHE A 1 8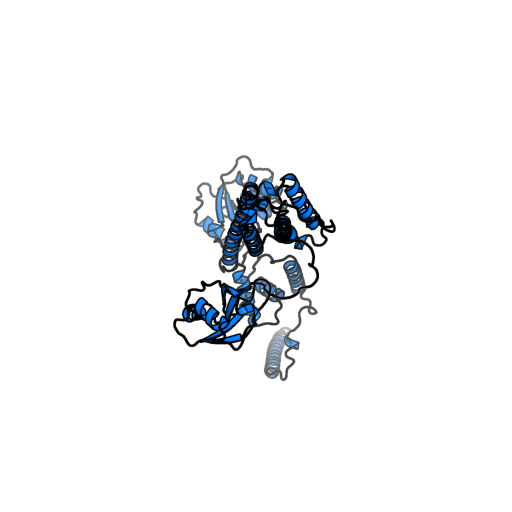8 ? 39.596 4.894 -11.208 1.00 92.12 88 PHE A C 1
ATOM 671 O O . PHE A 1 88 ? 39.896 3.702 -11.297 1.00 92.12 88 PHE A O 1
ATOM 678 N N . VAL A 1 89 ? 38.756 5.495 -12.048 1.00 89.25 89 VAL A N 1
ATOM 679 C CA . VAL A 1 89 ? 38.250 4.862 -13.269 1.00 89.25 89 VAL A CA 1
ATOM 680 C C . VAL A 1 89 ? 38.877 5.535 -14.477 1.00 89.25 89 VAL A C 1
ATOM 682 O O . VAL A 1 89 ? 38.806 6.759 -14.601 1.00 89.25 89 VAL A O 1
ATOM 685 N N . VAL A 1 90 ? 39.510 4.740 -15.337 1.00 87.62 90 VAL A N 1
ATOM 686 C CA . VAL A 1 90 ? 40.333 5.216 -16.453 1.00 87.62 90 VAL A CA 1
ATOM 687 C C . VAL A 1 90 ? 39.922 4.571 -17.775 1.00 87.62 90 VAL A C 1
ATOM 689 O O . VAL A 1 90 ? 39.502 3.414 -17.812 1.00 87.62 90 VAL A O 1
ATOM 692 N N . ALA A 1 91 ? 40.100 5.298 -18.875 1.00 84.31 91 ALA A N 1
ATOM 693 C CA . ALA A 1 91 ? 40.045 4.739 -20.222 1.00 84.31 91 ALA A CA 1
ATOM 694 C C . ALA A 1 91 ? 41.453 4.337 -20.669 1.00 84.31 91 ALA A C 1
ATOM 696 O O . ALA A 1 91 ? 42.367 5.154 -20.587 1.00 84.31 91 ALA A O 1
ATOM 697 N N . VAL A 1 92 ? 41.629 3.107 -21.156 1.00 74.56 92 VAL A N 1
ATOM 698 C CA . VAL A 1 92 ? 42.909 2.612 -21.692 1.00 74.56 92 VAL A CA 1
ATOM 699 C C . VAL A 1 92 ? 42.848 2.635 -23.218 1.00 74.56 92 VAL A C 1
ATOM 701 O O . VAL A 1 92 ? 41.900 2.114 -23.805 1.00 74.56 92 VAL A O 1
ATOM 704 N N . SER A 1 93 ? 43.846 3.233 -23.870 1.00 57.81 93 SER A N 1
ATOM 705 C CA . SER A 1 93 ? 43.980 3.185 -25.330 1.00 57.81 93 SER A CA 1
ATOM 706 C C . SER A 1 93 ? 44.585 1.839 -25.753 1.00 57.81 93 SER A C 1
ATOM 708 O O . SER A 1 93 ? 45.729 1.527 -25.439 1.00 57.81 93 SER A O 1
ATOM 710 N N . GLN A 1 94 ? 43.804 0.998 -26.436 1.00 47.53 94 GLN A N 1
ATOM 711 C CA . GLN A 1 94 ? 44.264 -0.318 -26.890 1.00 47.53 94 GLN A CA 1
ATOM 712 C C . GLN A 1 94 ? 45.252 -0.186 -28.061 1.00 47.53 94 GLN A C 1
ATOM 714 O O . GLN A 1 94 ? 44.858 0.058 -29.201 1.00 47.53 94 GLN A O 1
ATOM 719 N N . GLN A 1 95 ? 46.539 -0.413 -27.794 1.00 44.25 95 GLN A N 1
ATOM 720 C CA . GLN A 1 95 ? 47.516 -0.835 -28.800 1.00 44.25 95 GLN A CA 1
ATOM 721 C C . GLN A 1 95 ? 48.254 -2.093 -28.307 1.00 44.25 95 GLN A C 1
ATOM 723 O O . GLN A 1 95 ? 48.886 -2.051 -27.257 1.00 44.25 95 GLN A O 1
ATOM 728 N N . SER A 1 96 ? 48.223 -3.160 -29.131 1.00 33.41 96 SER A N 1
ATOM 729 C CA . SER A 1 96 ? 48.944 -4.462 -29.044 1.00 33.41 96 SER A CA 1
ATOM 730 C C . SER A 1 96 ? 48.488 -5.417 -27.919 1.00 33.41 96 SER A C 1
ATOM 732 O O . SER A 1 96 ? 48.403 -4.992 -26.780 1.00 33.41 96 SER A O 1
ATOM 734 N N . LEU A 1 97 ? 48.165 -6.708 -28.085 1.00 31.30 97 LEU A N 1
ATOM 735 C CA . LEU A 1 97 ? 48.237 -7.753 -29.127 1.00 31.30 97 LEU A CA 1
ATOM 736 C C . LEU A 1 97 ? 46.907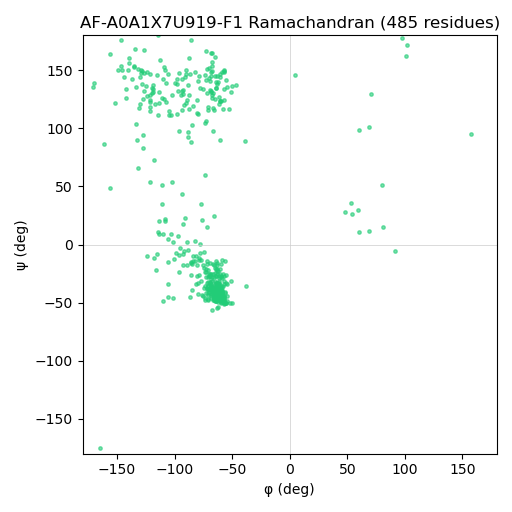 -8.569 -29.039 1.00 31.30 97 LEU A C 1
ATOM 738 O O . LEU A 1 97 ? 46.291 -8.575 -27.982 1.00 31.30 97 LEU A O 1
ATOM 742 N N . ASP A 1 98 ? 46.315 -9.181 -30.070 1.00 28.75 98 ASP A N 1
ATOM 743 C CA . ASP A 1 98 ? 46.872 -10.233 -30.919 1.00 28.75 98 ASP A CA 1
ATOM 744 C C . ASP A 1 98 ? 46.464 -10.096 -32.392 1.00 28.75 98 ASP A C 1
ATOM 746 O O . ASP A 1 98 ? 45.296 -10.028 -32.779 1.00 28.75 98 ASP A O 1
ATOM 750 N N . LEU A 1 99 ? 47.515 -10.091 -33.208 1.00 37.31 99 LEU A N 1
ATOM 751 C CA . LEU A 1 99 ? 47.531 -10.382 -34.627 1.00 37.31 99 LEU A CA 1
ATOM 752 C C . LEU A 1 99 ? 47.358 -11.892 -34.810 1.00 37.31 99 LEU A C 1
ATOM 754 O O . LEU A 1 99 ? 48.319 -12.624 -34.639 1.00 37.31 99 LEU A O 1
ATOM 758 N N . GLU A 1 100 ? 46.177 -12.345 -35.209 1.00 31.75 100 GLU A N 1
ATOM 759 C CA . GLU A 1 100 ? 45.990 -13.457 -36.148 1.00 31.75 100 GLU A CA 1
ATOM 760 C C . GLU A 1 100 ? 44.500 -13.515 -36.508 1.00 31.75 100 GLU A C 1
ATOM 762 O O . GLU A 1 100 ? 43.632 -13.381 -35.658 1.00 31.75 100 GLU A O 1
ATOM 767 N N . VAL A 1 101 ? 44.191 -13.678 -37.794 1.00 34.38 101 VAL A N 1
ATOM 768 C CA . VAL A 1 101 ? 42.834 -13.615 -38.382 1.00 34.38 101 VAL A CA 1
ATOM 769 C C . VAL A 1 101 ? 42.275 -12.205 -38.637 1.00 34.38 101 VAL A C 1
ATOM 771 O O . VAL A 1 101 ? 41.128 -11.911 -38.337 1.00 34.38 101 VAL A O 1
ATOM 774 N N . LEU A 1 102 ? 43.037 -11.337 -39.314 1.00 31.33 102 LEU A N 1
ATOM 775 C CA . LEU A 1 102 ? 42.449 -10.366 -40.263 1.00 31.33 102 LEU A CA 1
ATOM 776 C C . LEU A 1 102 ? 43.465 -9.897 -41.318 1.00 31.33 102 LEU A C 1
ATOM 778 O O . LEU A 1 102 ? 43.609 -8.722 -41.634 1.00 31.33 102 LEU A O 1
ATOM 782 N N . SER A 1 103 ? 44.161 -10.855 -41.931 1.00 32.84 103 SER A N 1
ATOM 783 C CA . SER A 1 103 ? 44.817 -10.638 -43.223 1.00 32.84 103 SER A CA 1
ATOM 784 C C . SER A 1 103 ? 43.803 -10.906 -44.335 1.00 32.84 103 SER A C 1
ATOM 786 O O . SER A 1 103 ? 43.642 -12.044 -44.774 1.00 32.84 103 SER A O 1
ATOM 788 N N . LYS A 1 104 ? 43.061 -9.853 -44.706 1.00 34.34 104 LYS A N 1
ATOM 789 C CA . LYS A 1 104 ? 42.527 -9.535 -46.050 1.00 34.34 104 LYS A CA 1
ATOM 790 C C . LYS A 1 104 ? 41.327 -8.597 -45.918 1.00 34.34 104 LYS A C 1
ATOM 792 O O . LYS A 1 104 ? 40.196 -9.055 -45.793 1.00 34.34 104 LYS A O 1
ATOM 797 N N . ARG A 1 105 ? 41.570 -7.292 -46.046 1.00 28.53 105 ARG A N 1
ATOM 798 C CA . ARG A 1 105 ? 40.808 -6.384 -46.928 1.00 28.53 105 ARG A CA 1
ATOM 799 C C . ARG A 1 105 ? 41.527 -5.029 -47.004 1.00 28.53 105 ARG A C 1
ATOM 801 O O . ARG A 1 105 ? 42.067 -4.590 -45.990 1.00 28.53 105 ARG A O 1
ATOM 808 N N . PRO A 1 106 ? 41.611 -4.396 -48.187 1.00 31.31 106 PRO A N 1
ATOM 809 C CA . PRO A 1 106 ? 42.352 -3.154 -48.346 1.00 31.31 106 PRO A CA 1
ATOM 810 C C . PRO A 1 106 ? 41.587 -1.994 -47.706 1.00 31.31 106 PRO A C 1
ATOM 812 O O . PRO A 1 106 ? 40.358 -1.949 -47.757 1.00 31.31 106 PRO A O 1
ATOM 815 N N . ARG A 1 107 ? 42.337 -1.038 -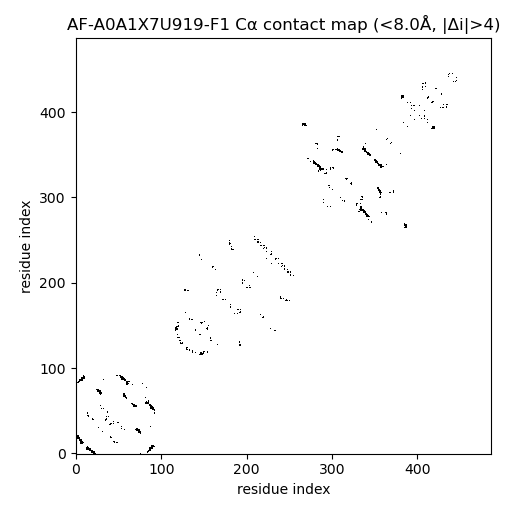47.149 1.00 32.75 107 ARG A N 1
ATOM 816 C CA . ARG A 1 107 ? 41.832 0.288 -46.788 1.00 32.75 107 ARG A CA 1
ATOM 817 C C . ARG A 1 107 ? 41.268 0.959 -48.040 1.00 32.75 107 ARG A C 1
ATOM 819 O O . ARG A 1 107 ? 42.022 1.248 -48.965 1.00 32.75 107 ARG A O 1
ATOM 826 N N . LEU A 1 108 ? 39.968 1.230 -48.035 1.00 32.22 108 LEU A N 1
ATOM 827 C CA . LEU A 1 108 ? 39.350 2.239 -48.884 1.00 32.22 108 LEU A CA 1
ATOM 828 C C . LEU A 1 108 ? 39.069 3.447 -47.998 1.00 32.22 108 LEU A C 1
ATOM 830 O O . LEU A 1 108 ? 38.263 3.387 -47.075 1.00 32.22 108 LEU A O 1
ATOM 834 N N . VAL A 1 109 ? 39.804 4.520 -48.267 1.00 42.78 109 VAL A N 1
ATOM 835 C CA . VAL A 1 109 ? 39.375 5.876 -47.945 1.00 42.78 109 VAL A CA 1
ATOM 836 C C . VAL A 1 109 ? 38.176 6.149 -48.849 1.00 42.78 109 VAL A C 1
ATOM 838 O O . VAL A 1 109 ? 38.340 6.107 -50.064 1.00 42.78 109 VAL A O 1
ATOM 841 N N . CYS A 1 110 ? 36.998 6.377 -48.275 1.00 31.75 110 CYS A N 1
ATOM 842 C CA . CYS A 1 110 ? 35.864 6.975 -48.972 1.00 31.75 110 CYS A CA 1
ATOM 843 C C . CYS A 1 110 ? 34.990 7.719 -47.958 1.00 31.75 110 CYS A C 1
ATOM 845 O O . CYS A 1 110 ? 34.556 7.133 -46.970 1.00 31.75 110 CYS A O 1
ATOM 847 N N . ASP A 1 111 ? 34.840 9.010 -48.235 1.00 35.94 111 ASP A N 1
ATOM 848 C CA . ASP A 1 111 ? 33.716 9.927 -48.028 1.00 35.94 111 ASP A CA 1
ATOM 849 C C . ASP A 1 111 ? 32.461 9.426 -47.286 1.00 35.94 111 ASP A C 1
ATOM 851 O O . ASP A 1 111 ? 32.017 8.291 -47.442 1.00 35.94 111 ASP A O 1
ATOM 855 N N . ASP A 1 112 ? 31.856 10.357 -46.539 1.00 43.06 112 ASP A N 1
ATOM 856 C CA . ASP A 1 112 ? 30.602 10.275 -45.779 1.00 43.06 112 ASP A CA 1
ATOM 857 C C . ASP A 1 112 ? 29.469 9.485 -46.473 1.00 43.06 112 ASP A C 1
ATOM 859 O O . ASP A 1 112 ? 28.603 10.042 -47.151 1.00 43.06 112 ASP A O 1
ATOM 863 N N . ILE A 1 113 ? 29.419 8.173 -46.235 1.00 39.72 113 ILE A N 1
ATOM 864 C CA . ILE A 1 113 ? 28.238 7.336 -46.465 1.00 39.72 113 ILE A CA 1
ATOM 865 C C . ILE A 1 113 ? 27.762 6.858 -45.086 1.00 39.72 113 ILE A C 1
ATOM 867 O O . ILE A 1 113 ? 28.542 6.213 -44.379 1.00 39.72 113 ILE A O 1
ATOM 871 N N . PRO A 1 114 ? 26.510 7.136 -44.670 1.00 49.22 114 PRO A N 1
ATOM 872 C CA . PRO A 1 114 ? 25.973 6.594 -43.427 1.00 49.22 114 PRO A CA 1
ATOM 873 C C . PRO A 1 114 ? 26.054 5.065 -43.462 1.00 49.22 114 PRO A C 1
ATOM 875 O O . PRO A 1 114 ? 25.549 4.440 -44.399 1.00 49.22 114 PRO A O 1
ATOM 878 N N . LEU A 1 115 ? 26.700 4.456 -42.461 1.00 55.78 115 LEU A N 1
ATOM 879 C CA . LEU A 1 115 ? 26.671 3.003 -42.301 1.00 55.78 115 LEU A CA 1
ATOM 880 C C . LEU A 1 115 ? 25.206 2.532 -42.260 1.00 55.78 115 LEU A C 1
ATOM 882 O O . LEU A 1 115 ? 24.399 3.152 -41.563 1.00 55.78 115 LEU A O 1
ATOM 886 N N . PRO A 1 116 ? 24.848 1.452 -42.976 1.00 65.56 116 PRO A N 1
ATOM 887 C CA . PRO A 1 116 ? 23.488 0.938 -42.960 1.00 65.56 116 PRO A CA 1
ATOM 888 C C . PRO A 1 116 ? 23.112 0.520 -41.537 1.00 65.56 116 PRO A C 1
ATOM 890 O O . PRO A 1 116 ? 23.791 -0.300 -40.914 1.00 65.56 116 PRO A O 1
ATOM 893 N N . THR A 1 117 ? 22.031 1.098 -41.021 1.00 82.00 117 THR A N 1
ATOM 894 C CA . THR A 1 117 ? 21.468 0.719 -39.728 1.00 82.00 117 THR A CA 1
ATOM 895 C C . THR A 1 117 ? 20.861 -0.678 -39.821 1.00 82.00 117 THR A C 1
ATOM 897 O O . THR A 1 117 ? 20.259 -1.065 -40.823 1.00 82.00 117 THR A O 1
ATOM 900 N N . SER A 1 118 ? 21.049 -1.471 -38.773 1.00 89.50 118 SER A N 1
ATOM 901 C CA . SER A 1 118 ? 20.532 -2.834 -38.673 1.00 89.50 118 SER A CA 1
ATOM 902 C C . SER A 1 118 ? 19.898 -3.079 -37.304 1.00 89.50 118 SER A C 1
ATOM 904 O O . SER A 1 118 ? 19.990 -2.252 -36.390 1.00 89.50 118 SER A O 1
ATOM 906 N N . LEU A 1 119 ? 19.178 -4.193 -37.179 1.00 92.88 119 LEU A N 1
ATOM 907 C CA . LEU A 1 119 ? 18.444 -4.562 -35.972 1.00 92.88 119 LEU A CA 1
ATOM 908 C C . LEU A 1 119 ? 19.124 -5.728 -35.246 1.00 92.88 119 LEU A C 1
ATOM 910 O O . LEU A 1 119 ? 19.728 -6.584 -35.898 1.00 92.88 119 LEU A O 1
ATOM 914 N N . PRO A 1 120 ? 18.996 -5.810 -33.909 1.00 93.06 120 PRO A N 1
ATOM 915 C CA . PRO A 1 120 ? 19.442 -6.970 -33.154 1.00 93.06 120 PRO A CA 1
ATOM 916 C C . PRO A 1 120 ? 18.758 -8.260 -33.613 1.00 93.06 120 PRO A C 1
ATOM 918 O O . PRO A 1 120 ? 17.586 -8.267 -33.992 1.00 93.06 120 PRO A O 1
ATOM 921 N N . SER A 1 121 ? 19.477 -9.376 -33.505 1.00 92.56 121 SER A N 1
ATOM 922 C CA . SER A 1 121 ? 18.912 -10.697 -33.783 1.00 92.56 121 SER A CA 1
ATOM 923 C C . SER A 1 121 ? 17.772 -11.045 -32.818 1.00 92.56 121 SER A C 1
ATOM 925 O O . SER A 1 121 ? 17.859 -10.825 -31.606 1.00 92.56 121 SER A O 1
ATOM 927 N N . LEU A 1 122 ? 16.699 -11.627 -33.363 1.00 93.44 122 LEU A N 1
ATOM 928 C CA . LEU A 1 122 ? 15.578 -12.117 -32.566 1.00 93.44 122 LEU A CA 1
ATOM 929 C C . LEU A 1 122 ? 16.033 -13.236 -31.625 1.00 93.44 122 LEU A C 1
ATOM 931 O O . LEU A 1 122 ? 16.802 -14.129 -31.991 1.00 93.44 122 LEU A O 1
ATOM 935 N N . LEU A 1 123 ? 15.508 -13.217 -30.404 1.00 92.69 123 LEU A N 1
ATOM 936 C CA . LEU A 1 123 ? 15.755 -14.259 -29.421 1.00 92.69 123 LEU A CA 1
ATOM 937 C C . LEU A 1 123 ? 14.827 -15.448 -29.665 1.00 92.69 123 LEU A C 1
ATOM 939 O O . LEU A 1 123 ? 13.665 -15.305 -30.047 1.00 92.69 123 LEU A O 1
ATOM 943 N N . ARG A 1 124 ? 15.306 -16.651 -29.339 1.00 91.38 124 ARG A N 1
ATOM 944 C CA . ARG A 1 124 ? 14.443 -17.835 -29.287 1.00 91.38 124 ARG A CA 1
ATOM 945 C C . ARG A 1 124 ? 13.356 -17.621 -28.228 1.00 91.38 124 ARG A C 1
ATOM 947 O O . ARG A 1 124 ? 13.675 -17.347 -27.069 1.00 91.38 124 ARG A O 1
ATOM 954 N N . GLU A 1 125 ? 12.087 -17.790 -28.599 1.00 89.56 125 GLU A N 1
ATOM 955 C CA . GLU A 1 125 ? 10.925 -17.578 -27.718 1.00 89.56 125 GLU A CA 1
ATOM 956 C C . GLU A 1 125 ? 10.745 -18.687 -26.664 1.00 89.56 125 GLU A C 1
ATOM 958 O O . GLU A 1 125 ? 9.733 -19.377 -26.601 1.00 89.56 125 GLU A O 1
ATOM 963 N N . THR A 1 126 ? 11.744 -18.880 -25.804 1.00 88.19 126 THR A N 1
ATOM 964 C CA . THR A 1 126 ? 11.678 -19.816 -24.671 1.00 88.19 126 THR A CA 1
ATOM 965 C C . THR A 1 126 ? 10.933 -19.233 -23.469 1.00 88.19 126 THR A C 1
ATOM 967 O O . THR A 1 126 ? 10.503 -19.975 -22.589 1.00 88.19 126 THR A O 1
ATOM 970 N N . SER A 1 127 ? 10.765 -17.907 -23.415 1.00 87.62 127 SER A N 1
ATOM 971 C CA . SER A 1 127 ? 10.087 -17.198 -22.330 1.00 87.62 127 SER A CA 1
ATOM 972 C C . SER A 1 127 ? 9.200 -16.070 -22.865 1.00 87.62 127 SER A C 1
ATOM 974 O O . SER A 1 127 ? 9.448 -15.513 -23.936 1.00 87.62 127 SER A O 1
ATOM 976 N N . ARG A 1 128 ? 8.184 -15.667 -22.086 1.00 88.81 128 ARG A N 1
ATOM 977 C CA . ARG A 1 128 ? 7.352 -14.491 -22.414 1.00 88.81 128 ARG A CA 1
ATOM 978 C C . ARG A 1 128 ? 8.159 -13.197 -22.460 1.00 88.81 128 ARG A C 1
ATOM 980 O O . ARG A 1 128 ? 7.792 -12.280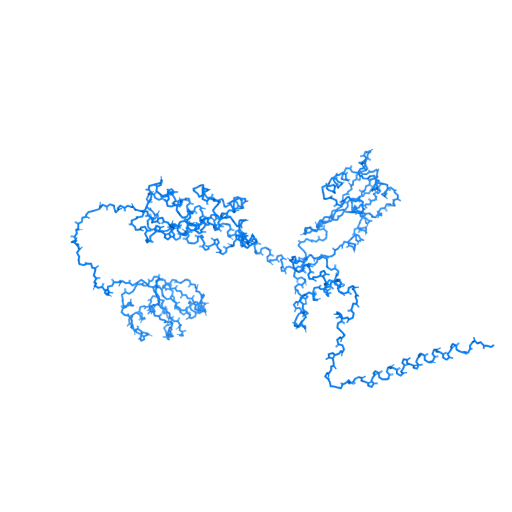 -23.183 1.00 88.81 128 ARG A O 1
ATOM 987 N N . LYS A 1 129 ? 9.261 -13.140 -21.714 1.00 90.00 129 LYS A N 1
ATOM 988 C CA . LYS A 1 129 ? 10.178 -12.005 -21.705 1.00 90.00 129 LYS A CA 1
ATOM 989 C C . LYS A 1 129 ? 10.980 -11.919 -23.006 1.00 90.00 129 LYS A C 1
ATOM 991 O O . LYS A 1 129 ? 11.127 -10.835 -23.549 1.00 90.00 129 LYS A O 1
ATOM 996 N N . ASN A 1 130 ? 11.396 -13.057 -23.566 1.00 93.12 130 ASN A N 1
ATOM 997 C CA . ASN A 1 130 ? 12.026 -13.099 -24.892 1.00 93.12 130 ASN A CA 1
ATOM 998 C C . ASN A 1 130 ? 11.032 -12.684 -25.984 1.00 93.12 130 ASN A C 1
ATOM 1000 O O . ASN A 1 130 ? 11.400 -11.985 -26.918 1.00 93.12 130 ASN A O 1
ATOM 1004 N N . ARG A 1 131 ? 9.755 -13.057 -25.837 1.00 93.75 131 ARG A N 1
ATOM 1005 C CA . ARG A 1 131 ? 8.694 -12.600 -26.743 1.00 93.75 131 ARG A CA 1
ATOM 1006 C C . ARG A 1 131 ? 8.461 -11.086 -26.658 1.00 93.75 131 ARG A C 1
ATOM 1008 O O . ARG A 1 131 ? 8.230 -10.459 -27.685 1.00 93.75 131 ARG A O 1
ATOM 1015 N N . LEU A 1 132 ? 8.540 -10.495 -25.462 1.00 95.75 132 LEU A N 1
ATOM 1016 C CA . LEU A 1 132 ? 8.511 -9.037 -25.284 1.00 95.75 132 LEU A CA 1
ATOM 1017 C C . LEU A 1 132 ? 9.696 -8.367 -25.998 1.00 95.75 132 LEU A C 1
ATOM 1019 O O . LEU A 1 132 ? 9.490 -7.410 -26.737 1.00 95.75 132 LEU A O 1
ATOM 1023 N N . PHE A 1 133 ? 10.907 -8.908 -25.842 1.00 96.69 133 PHE A N 1
ATOM 1024 C CA . PHE A 1 133 ? 12.088 -8.423 -26.560 1.00 96.69 133 PHE A CA 1
ATOM 1025 C C . PHE A 1 133 ? 11.889 -8.465 -28.081 1.00 96.69 133 PHE A C 1
ATOM 1027 O O . PHE A 1 133 ? 12.064 -7.453 -28.751 1.00 96.69 133 PHE A O 1
ATOM 1034 N N . ASN A 1 134 ? 11.445 -9.601 -28.628 1.00 96.31 134 ASN A N 1
ATOM 1035 C CA . ASN A 1 134 ? 11.191 -9.738 -30.066 1.00 96.31 134 ASN A CA 1
ATOM 1036 C C . ASN A 1 134 ? 10.139 -8.733 -30.557 1.00 96.31 134 ASN A C 1
ATOM 1038 O O . ASN A 1 134 ? 10.306 -8.138 -31.615 1.00 96.31 134 ASN A O 1
ATOM 1042 N N . LYS A 1 135 ? 9.097 -8.471 -29.758 1.00 96.19 135 LYS A N 1
ATOM 1043 C CA . LYS A 1 135 ? 8.088 -7.449 -30.067 1.00 96.19 135 LYS A CA 1
ATOM 1044 C C . LYS A 1 135 ? 8.654 -6.033 -30.110 1.00 96.19 135 LYS A C 1
ATOM 1046 O O . LYS A 1 135 ? 8.172 -5.224 -30.896 1.00 96.19 135 LYS A O 1
ATOM 1051 N N . LEU A 1 136 ? 9.657 -5.726 -29.290 1.00 96.19 136 LEU A N 1
ATOM 1052 C CA . LEU A 1 136 ? 10.364 -4.448 -29.362 1.00 96.19 136 LEU A CA 1
ATOM 1053 C C . LEU A 1 136 ? 11.247 -4.361 -30.616 1.00 96.19 136 LEU A C 1
ATOM 1055 O O . LEU A 1 136 ? 11.275 -3.310 -31.248 1.00 96.19 136 LEU A O 1
ATOM 1059 N N . VAL A 1 137 ? 11.898 -5.457 -31.023 1.00 95.81 137 VAL A N 1
ATOM 1060 C CA . VAL A 1 137 ? 12.657 -5.512 -32.288 1.00 95.81 137 VAL A CA 1
ATOM 1061 C C . VAL A 1 137 ? 11.734 -5.292 -33.494 1.00 95.81 137 VAL A C 1
ATOM 1063 O O . VAL A 1 137 ? 12.015 -4.432 -34.323 1.00 95.81 137 VAL A O 1
ATOM 1066 N N . GLU A 1 138 ? 10.594 -5.990 -33.553 1.00 95.56 138 GLU A N 1
ATOM 1067 C CA . GLU A 1 138 ? 9.561 -5.795 -34.588 1.00 95.56 138 GLU A CA 1
ATOM 1068 C C . GLU A 1 138 ? 9.019 -4.354 -34.597 1.00 95.56 138 GLU A C 1
ATOM 1070 O O . GLU A 1 138 ? 8.723 -3.782 -35.647 1.00 95.56 138 GLU A O 1
ATOM 1075 N N . PHE A 1 139 ? 8.889 -3.736 -33.420 1.00 95.12 139 PHE A N 1
ATOM 1076 C CA . PHE A 1 139 ? 8.486 -2.339 -33.316 1.00 95.12 139 PHE A CA 1
ATOM 1077 C C . PHE A 1 139 ? 9.535 -1.405 -33.935 1.00 95.12 139 PHE A C 1
ATOM 1079 O O . PHE A 1 139 ? 9.161 -0.523 -34.710 1.00 95.12 139 PHE A O 1
ATOM 1086 N N . CYS A 1 140 ? 10.824 -1.608 -33.646 1.00 93.00 140 CYS A N 1
ATOM 1087 C CA . CYS A 1 140 ? 11.907 -0.844 -34.266 1.00 93.00 140 CYS A CA 1
ATOM 1088 C C . CYS A 1 140 ? 11.903 -1.002 -35.796 1.00 93.00 140 CYS A C 1
ATOM 1090 O O . CYS A 1 140 ? 11.975 -0.002 -36.510 1.00 93.00 140 CYS A O 1
ATOM 1092 N N . GLU A 1 141 ? 11.698 -2.223 -36.297 1.00 93.19 141 GLU A N 1
ATOM 1093 C CA . GLU A 1 141 ? 11.541 -2.497 -37.732 1.00 93.19 141 GLU A CA 1
ATOM 1094 C C . GLU A 1 141 ? 10.380 -1.698 -38.339 1.00 93.19 141 GLU A C 1
ATOM 1096 O O . GLU A 1 141 ? 10.554 -0.992 -39.331 1.00 93.19 141 GLU A O 1
ATOM 1101 N N . SER A 1 142 ? 9.212 -1.709 -37.687 1.00 92.69 142 SER A N 1
ATOM 1102 C CA . SER A 1 142 ? 8.023 -0.976 -38.150 1.00 92.69 142 SER A CA 1
ATOM 1103 C C . SER A 1 142 ? 8.196 0.547 -38.174 1.00 92.69 142 SER A C 1
ATOM 1105 O O . SER A 1 142 ? 7.444 1.252 -38.851 1.00 92.69 142 SER A O 1
ATOM 1107 N N . LYS A 1 143 ? 9.161 1.066 -37.406 1.00 89.94 143 LYS A N 1
ATOM 1108 C CA . LYS A 1 143 ? 9.499 2.490 -37.325 1.00 89.94 143 LYS A CA 1
ATOM 1109 C C . LYS A 1 143 ? 10.732 2.862 -38.142 1.00 89.94 143 LYS A C 1
ATOM 1111 O O . LYS A 1 143 ? 11.087 4.035 -38.138 1.00 89.94 143 LYS A O 1
ATOM 1116 N N . ALA A 1 144 ? 11.332 1.902 -38.851 1.00 89.31 144 ALA A N 1
ATOM 1117 C CA . ALA A 1 144 ? 12.546 2.081 -39.643 1.00 89.31 144 ALA A CA 1
ATOM 1118 C C . ALA A 1 144 ? 13.711 2.704 -38.844 1.00 89.31 144 ALA A C 1
ATOM 1120 O O . ALA A 1 144 ? 14.483 3.492 -39.382 1.00 89.31 144 ALA A O 1
ATOM 1121 N N . ILE A 1 145 ? 13.827 2.351 -37.558 1.00 90.12 145 ILE A N 1
ATOM 1122 C CA . ILE A 1 145 ? 14.942 2.756 -36.687 1.00 90.12 145 ILE A CA 1
ATOM 1123 C C . ILE A 1 145 ? 15.880 1.571 -36.465 1.00 90.12 145 ILE A C 1
ATOM 1125 O O . ILE A 1 145 ? 15.432 0.427 -36.384 1.00 90.12 145 ILE A O 1
ATOM 1129 N N . GLY A 1 146 ? 17.177 1.834 -36.332 1.00 89.88 146 GLY A N 1
ATOM 1130 C CA . GLY A 1 146 ? 18.176 0.791 -36.123 1.00 89.88 146 GLY A CA 1
ATOM 1131 C C . GLY A 1 146 ? 19.506 1.354 -35.643 1.00 89.88 146 GLY A C 1
ATOM 1132 O O . GLY A 1 146 ? 19.637 2.547 -35.385 1.00 89.88 146 GLY A O 1
ATOM 1133 N N . TRP A 1 147 ? 20.500 0.483 -35.520 1.00 92.25 147 TRP A N 1
ATOM 1134 C CA . TRP A 1 147 ? 21.822 0.838 -35.010 1.00 92.25 147 TRP A CA 1
ATOM 1135 C C . TRP A 1 147 ? 22.895 0.527 -36.042 1.00 92.25 147 TRP A C 1
ATOM 1137 O O . TRP A 1 147 ? 22.792 -0.455 -36.774 1.00 92.25 147 TRP A O 1
ATOM 1147 N N . ALA A 1 148 ? 23.952 1.339 -36.069 1.00 87.75 148 ALA A N 1
ATOM 1148 C CA . ALA A 1 148 ? 25.152 1.021 -36.843 1.00 87.75 148 ALA A CA 1
ATOM 1149 C C . ALA A 1 148 ? 25.842 -0.251 -36.312 1.00 87.75 148 ALA A C 1
ATOM 1151 O O . ALA A 1 148 ? 26.338 -1.054 -37.094 1.00 87.75 148 ALA A O 1
ATOM 1152 N N . ASP A 1 149 ? 25.812 -0.451 -34.989 1.00 87.38 149 ASP A N 1
ATOM 1153 C CA . ASP A 1 149 ? 26.244 -1.680 -34.318 1.00 87.38 149 ASP A CA 1
ATOM 1154 C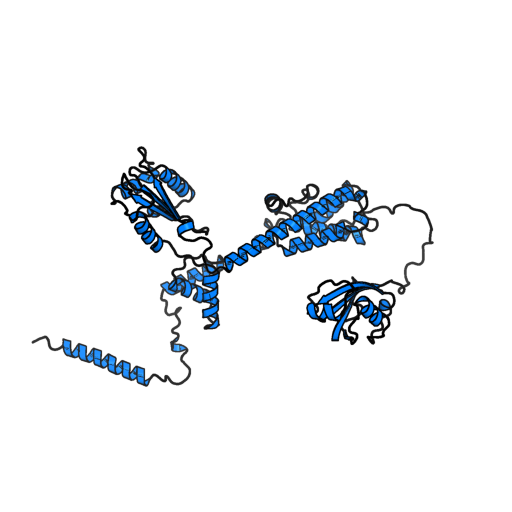 C . ASP A 1 149 ? 25.126 -2.181 -33.377 1.00 87.38 149 ASP A C 1
ATOM 1156 O O . ASP A 1 149 ? 24.983 -1.700 -32.242 1.00 87.38 149 ASP A O 1
ATOM 1160 N N . PRO A 1 150 ? 24.265 -3.101 -33.850 1.00 90.06 150 PRO A N 1
ATOM 1161 C CA . PRO A 1 150 ? 23.128 -3.579 -33.072 1.00 90.06 150 PRO A CA 1
ATOM 1162 C C . PRO A 1 150 ? 23.517 -4.438 -31.877 1.00 90.06 150 PRO A C 1
ATOM 1164 O O . PRO A 1 150 ? 22.754 -4.485 -30.916 1.00 90.06 150 PRO A O 1
ATOM 1167 N N . ASP A 1 151 ? 24.658 -5.124 -31.909 1.00 89.25 151 ASP A N 1
ATOM 1168 C CA . ASP A 1 151 ? 25.071 -5.987 -30.802 1.00 89.25 151 ASP A CA 1
ATOM 1169 C C . ASP A 1 151 ? 25.681 -5.175 -29.657 1.00 89.25 151 ASP A C 1
ATOM 1171 O O . ASP A 1 151 ? 25.467 -5.519 -28.492 1.00 89.25 151 ASP A O 1
ATOM 1175 N N . VAL A 1 152 ? 26.368 -4.071 -29.970 1.00 87.88 152 VAL A N 1
ATOM 1176 C CA . VAL A 1 152 ? 26.946 -3.169 -28.964 1.00 87.88 152 VAL A CA 1
ATOM 1177 C C . VAL A 1 152 ? 25.901 -2.230 -28.364 1.00 87.88 152 VAL A C 1
ATOM 1179 O O . VAL A 1 152 ? 25.892 -2.036 -27.150 1.00 87.88 152 VAL A O 1
ATOM 1182 N N . TYR A 1 153 ? 25.006 -1.657 -29.174 1.00 90.25 153 TYR A N 1
ATOM 1183 C CA . TYR A 1 153 ? 24.075 -0.623 -28.697 1.00 90.25 153 TYR A CA 1
ATOM 1184 C C . TYR A 1 153 ? 22.625 -1.100 -28.626 1.00 90.25 153 TYR A C 1
ATOM 1186 O O . TYR A 1 153 ? 21.960 -0.925 -27.604 1.00 90.25 153 TYR A O 1
ATOM 1194 N N . GLY A 1 154 ? 22.127 -1.731 -29.690 1.00 91.94 154 GLY A N 1
ATOM 1195 C CA . GLY A 1 154 ? 20.706 -2.064 -29.801 1.00 91.94 154 GLY A CA 1
ATOM 1196 C C . GLY A 1 154 ? 20.257 -3.169 -28.855 1.00 91.94 154 GLY A C 1
ATOM 1197 O O . GLY A 1 154 ? 19.254 -3.038 -28.156 1.00 91.94 154 GLY A O 1
ATOM 1198 N N . LYS A 1 155 ? 21.006 -4.268 -28.795 1.00 94.00 155 LYS A N 1
ATOM 1199 C CA . LYS A 1 155 ? 20.653 -5.437 -27.993 1.00 94.00 155 LYS A CA 1
ATOM 1200 C C . LYS A 1 155 ? 20.670 -5.140 -26.489 1.00 94.00 155 LYS A C 1
ATOM 1202 O O . LYS A 1 155 ? 19.680 -5.498 -25.846 1.00 94.00 155 LYS A O 1
ATOM 1207 N N . PRO A 1 156 ? 21.699 -4.483 -25.909 1.00 95.00 156 PRO A N 1
ATOM 1208 C CA . PRO A 1 156 ? 21.669 -4.097 -24.499 1.00 95.00 156 PRO A CA 1
ATOM 1209 C C . PRO A 1 156 ? 20.498 -3.167 -24.182 1.00 95.00 156 PRO A C 1
ATOM 1211 O O . PRO A 1 156 ? 19.725 -3.455 -23.270 1.00 95.00 156 PRO A O 1
ATOM 1214 N N . PHE A 1 157 ? 20.284 -2.134 -25.004 1.00 96.25 157 PHE A N 1
ATOM 1215 C CA . PHE A 1 157 ? 19.169 -1.208 -24.832 1.00 96.25 157 PHE A CA 1
ATOM 1216 C C . PHE A 1 157 ? 17.808 -1.920 -24.821 1.00 96.25 157 PHE A C 1
ATOM 1218 O O . PHE A 1 157 ? 17.004 -1.731 -23.907 1.00 96.25 157 PHE A O 1
ATOM 1225 N N . LEU A 1 158 ? 17.541 -2.778 -25.810 1.00 96.38 158 LEU A N 1
ATOM 1226 C CA . LEU A 1 158 ? 16.266 -3.490 -25.900 1.00 96.38 158 LEU A CA 1
ATOM 1227 C C . LEU A 1 158 ? 16.079 -4.506 -24.767 1.00 96.38 158 LEU A C 1
ATOM 1229 O O . LEU A 1 158 ? 14.945 -4.724 -24.333 1.00 96.38 158 LEU A O 1
ATOM 1233 N N . LEU A 1 159 ? 17.154 -5.113 -24.256 1.00 96.44 159 LEU A N 1
ATOM 1234 C CA . LEU A 1 159 ? 17.094 -5.970 -23.068 1.00 96.44 159 LEU A CA 1
ATOM 1235 C C . LEU A 1 159 ? 16.729 -5.165 -21.820 1.00 96.44 159 LEU A C 1
ATOM 1237 O O . LEU A 1 159 ? 15.847 -5.582 -21.066 1.00 96.44 159 LEU A O 1
ATOM 1241 N N . ASP A 1 160 ? 17.356 -4.009 -21.627 1.00 97.00 160 ASP A N 1
ATOM 1242 C CA . ASP A 1 160 ? 17.083 -3.122 -20.500 1.00 97.00 160 ASP A CA 1
ATOM 1243 C C . ASP A 1 160 ? 15.656 -2.590 -20.550 1.00 97.00 160 ASP A C 1
ATOM 1245 O O . ASP A 1 160 ? 14.906 -2.747 -19.586 1.00 97.00 160 ASP A O 1
ATOM 1249 N N . LEU A 1 161 ? 15.219 -2.082 -21.703 1.00 97.12 161 LEU A N 1
ATOM 1250 C CA . LEU A 1 161 ? 13.840 -1.651 -21.900 1.00 97.12 161 LEU A CA 1
ATOM 1251 C C . LEU A 1 161 ? 12.851 -2.801 -21.665 1.00 97.12 161 LEU A C 1
ATOM 1253 O O . LEU A 1 161 ? 11.842 -2.616 -20.985 1.00 97.12 161 LEU A O 1
ATOM 1257 N N . SER A 1 162 ? 13.157 -4.012 -22.144 1.00 96.12 162 SER A N 1
ATOM 1258 C CA . SER A 1 162 ? 12.343 -5.203 -21.863 1.00 96.12 162 SER A CA 1
ATOM 1259 C C . SER A 1 162 ? 12.254 -5.494 -20.365 1.00 96.12 162 SER A C 1
ATOM 1261 O O . SER A 1 162 ? 11.191 -5.875 -19.879 1.00 96.12 162 SER A O 1
ATOM 1263 N N . ASN A 1 163 ? 13.351 -5.332 -19.618 1.00 94.88 163 ASN A N 1
ATOM 1264 C CA . ASN A 1 163 ? 13.376 -5.519 -18.167 1.00 94.88 163 ASN A CA 1
ATOM 1265 C C . ASN A 1 163 ? 12.480 -4.500 -17.458 1.00 94.88 163 ASN A C 1
ATOM 1267 O O . ASN A 1 163 ? 11.709 -4.889 -16.579 1.00 94.88 163 ASN A O 1
ATOM 1271 N N . VAL A 1 164 ? 12.556 -3.231 -17.866 1.00 95.75 164 VAL A N 1
ATOM 1272 C CA . VAL A 1 164 ? 11.722 -2.160 -17.314 1.00 95.75 164 VAL A CA 1
ATOM 1273 C C . VAL A 1 164 ? 10.251 -2.432 -17.598 1.00 95.75 164 VAL A C 1
ATOM 1275 O O . VAL A 1 164 ? 9.455 -2.518 -16.667 1.00 95.75 164 VAL A O 1
ATOM 1278 N N . LEU A 1 165 ? 9.877 -2.638 -18.861 1.00 95.06 165 LEU A N 1
ATOM 1279 C CA . LEU A 1 165 ? 8.480 -2.860 -19.242 1.00 95.06 165 LEU A CA 1
ATOM 1280 C C . LEU A 1 165 ? 7.908 -4.121 -18.586 1.00 95.06 165 LEU A C 1
ATOM 1282 O O . LEU A 1 165 ? 6.786 -4.095 -18.088 1.00 95.06 165 LEU A O 1
ATOM 1286 N N . TRP A 1 166 ? 8.705 -5.187 -18.473 1.00 92.81 166 TRP A N 1
ATOM 1287 C CA . TRP A 1 166 ? 8.331 -6.388 -17.724 1.00 92.81 166 TRP A CA 1
ATOM 1288 C C . TRP A 1 166 ? 8.019 -6.097 -16.250 1.00 92.81 166 TRP A C 1
ATOM 1290 O O . TRP A 1 166 ? 7.095 -6.684 -15.685 1.00 92.81 166 TRP A O 1
ATOM 1300 N N . TYR A 1 167 ? 8.791 -5.216 -15.610 1.00 91.69 167 TYR A N 1
ATOM 1301 C CA . TYR A 1 167 ? 8.591 -4.836 -14.212 1.00 91.69 167 TYR A CA 1
ATOM 1302 C C . TYR A 1 167 ? 7.346 -3.965 -13.999 1.00 91.69 167 TYR A C 1
ATOM 1304 O O . TYR A 1 167 ? 6.699 -4.065 -12.960 1.00 91.69 167 TYR A O 1
ATOM 1312 N N . LEU A 1 168 ? 7.006 -3.123 -14.977 1.00 91.50 168 LEU A N 1
ATOM 1313 C CA . LEU A 1 168 ? 5.849 -2.222 -14.920 1.00 91.50 168 LEU A CA 1
ATOM 1314 C C . LEU A 1 168 ? 4.531 -2.877 -15.348 1.00 91.50 168 LEU A C 1
ATOM 1316 O O . LEU A 1 168 ? 3.447 -2.341 -15.092 1.00 91.50 168 LEU A O 1
ATOM 1320 N N . ASP A 1 169 ? 4.606 -4.014 -16.029 1.00 89.56 169 ASP A N 1
ATOM 1321 C CA . ASP A 1 169 ? 3.442 -4.742 -16.509 1.00 89.56 169 ASP A CA 1
ATOM 1322 C C . ASP A 1 169 ? 2.537 -5.166 -15.334 1.00 89.56 169 ASP A C 1
ATOM 1324 O O . ASP A 1 169 ? 2.981 -5.773 -14.360 1.00 89.56 169 ASP A O 1
ATOM 1328 N N . GLY A 1 170 ? 1.265 -4.759 -15.396 1.00 85.50 170 GLY A N 1
ATOM 1329 C CA . GLY A 1 170 ? 0.298 -4.871 -14.294 1.00 85.50 170 GLY A CA 1
ATOM 1330 C C . GLY A 1 170 ? 0.203 -3.663 -13.345 1.00 85.50 170 GLY A C 1
ATOM 1331 O O . GLY A 1 170 ? -0.691 -3.632 -12.501 1.00 85.50 170 GLY A O 1
ATOM 1332 N N . HIS A 1 171 ? 1.055 -2.639 -13.487 1.00 87.75 171 HIS A N 1
ATOM 1333 C CA . HIS A 1 171 ? 1.067 -1.451 -12.613 1.00 87.75 171 HIS A CA 1
ATOM 1334 C C . HIS A 1 171 ? 0.688 -0.130 -13.304 1.00 87.75 171 HIS A C 1
ATOM 1336 O O . HIS A 1 171 ? 0.815 0.942 -12.710 1.00 87.75 171 HIS A O 1
ATOM 1342 N N . HIS A 1 172 ? 0.185 -0.188 -14.536 1.00 89.44 172 HIS A N 1
ATOM 1343 C CA . HIS A 1 172 ? -0.090 0.991 -15.363 1.00 89.44 172 HIS A CA 1
ATOM 1344 C C . HIS A 1 172 ? -1.120 1.936 -14.721 1.00 89.44 172 HIS A C 1
ATOM 1346 O O . HIS A 1 172 ? -0.875 3.137 -14.620 1.00 89.44 172 HIS A O 1
ATOM 1352 N N . ASP A 1 173 ? -2.227 1.392 -14.209 1.00 89.19 173 ASP A N 1
ATOM 1353 C CA . ASP A 1 173 ? -3.273 2.185 -13.552 1.00 89.19 173 ASP A CA 1
ATOM 1354 C C . ASP A 1 173 ? -2.796 2.782 -12.223 1.00 89.19 173 ASP A C 1
ATOM 1356 O O . ASP A 1 173 ? -3.158 3.902 -11.864 1.00 89.19 173 ASP A O 1
ATOM 1360 N N . VAL A 1 174 ? -1.936 2.058 -11.498 1.00 89.38 174 VAL A N 1
ATOM 1361 C CA . VAL A 1 174 ? -1.355 2.527 -10.232 1.00 89.38 174 VAL A CA 1
ATOM 1362 C C . VAL A 1 174 ? -0.491 3.760 -10.483 1.00 89.38 174 VAL A C 1
ATOM 1364 O O . VAL A 1 174 ? -0.666 4.780 -9.818 1.00 89.38 174 VAL A O 1
ATOM 1367 N N . LEU A 1 175 ? 0.389 3.682 -11.477 1.00 90.62 175 LEU A N 1
ATOM 1368 C CA . LEU A 1 175 ? 1.237 4.777 -11.941 1.00 90.62 175 LEU A CA 1
ATOM 1369 C C . LEU A 1 175 ? 0.408 5.976 -12.431 1.00 90.62 175 LEU A C 1
ATOM 1371 O O . LEU A 1 175 ? 0.608 7.101 -11.967 1.00 90.62 175 LEU A O 1
ATOM 1375 N N . ALA A 1 176 ? -0.600 5.732 -13.272 1.00 91.88 176 ALA A N 1
ATOM 1376 C CA . ALA A 1 176 ? -1.495 6.773 -13.776 1.00 91.88 176 ALA A CA 1
ATOM 1377 C C . ALA A 1 176 ? -2.288 7.474 -12.655 1.00 91.88 176 ALA A C 1
ATOM 1379 O O . ALA A 1 176 ? -2.384 8.699 -12.646 1.00 91.88 176 ALA A O 1
ATOM 1380 N N . SER A 1 177 ? -2.784 6.727 -11.659 1.00 92.25 177 SER A N 1
ATOM 1381 C CA . SER A 1 177 ? -3.520 7.283 -10.507 1.00 92.25 177 SER A CA 1
ATOM 1382 C C . SER A 1 177 ? -2.683 8.220 -9.625 1.00 92.25 177 SER A C 1
ATOM 1384 O O . SER A 1 177 ? -3.226 8.960 -8.804 1.00 92.25 177 SER A O 1
ATOM 1386 N N . ARG A 1 178 ? -1.354 8.174 -9.772 1.00 91.88 178 ARG A N 1
ATOM 1387 C CA . ARG A 1 178 ? -0.388 9.028 -9.069 1.00 91.88 178 ARG A CA 1
ATOM 1388 C C . ARG A 1 178 ? 0.253 10.064 -9.988 1.00 91.88 178 ARG A C 1
ATOM 1390 O O . ARG A 1 178 ? 1.317 10.578 -9.658 1.00 91.88 178 ARG A O 1
ATOM 1397 N N . SER A 1 179 ? -0.378 10.357 -11.124 1.00 92.25 179 SER A N 1
ATOM 1398 C CA . SER A 1 179 ? 0.118 11.318 -12.115 1.00 92.25 179 SER A CA 1
ATOM 1399 C C . SER A 1 179 ? 1.503 10.966 -12.673 1.00 92.25 179 SER A C 1
ATOM 1401 O O . SER A 1 179 ? 2.256 11.854 -13.051 1.00 92.25 179 SER A O 1
ATOM 1403 N N . CYS A 1 180 ? 1.837 9.673 -12.732 1.00 93.75 180 CYS A N 1
ATOM 1404 C CA . CYS A 1 180 ? 3.090 9.154 -13.290 1.00 93.75 180 CYS A CA 1
ATOM 1405 C C . CYS A 1 180 ? 2.801 8.166 -14.443 1.00 93.75 180 CYS A C 1
ATOM 1407 O O . CYS A 1 180 ? 3.185 7.002 -14.341 1.00 93.75 180 CYS A O 1
ATOM 1409 N N . PRO A 1 181 ? 2.025 8.534 -15.482 1.00 93.88 181 PRO A N 1
ATOM 1410 C CA . PRO A 1 181 ? 1.540 7.581 -16.477 1.00 93.88 181 PRO A CA 1
ATOM 1411 C C . PRO A 1 181 ? 2.664 7.031 -17.361 1.00 93.88 181 PRO A C 1
ATOM 1413 O O . PRO A 1 181 ? 3.563 7.752 -17.772 1.00 93.88 181 PRO A O 1
ATOM 1416 N N . ILE A 1 182 ? 2.552 5.760 -17.749 1.00 94.00 182 ILE A N 1
ATOM 1417 C CA . ILE A 1 182 ? 3.451 5.186 -18.756 1.00 94.00 182 ILE A CA 1
ATOM 1418 C C . ILE A 1 182 ? 3.148 5.829 -20.125 1.00 94.00 182 ILE A C 1
ATOM 1420 O O . ILE A 1 182 ? 1.968 5.882 -20.510 1.00 94.00 182 ILE A O 1
ATOM 1424 N N . PRO A 1 183 ? 4.175 6.299 -20.861 1.00 95.62 183 PRO A N 1
ATOM 1425 C CA . PRO A 1 183 ? 4.000 6.956 -22.154 1.00 95.62 183 PRO A CA 1
ATOM 1426 C C . PRO A 1 183 ? 3.255 6.088 -23.171 1.00 95.62 183 PRO A C 1
ATOM 1428 O O . PRO A 1 183 ? 3.298 4.853 -23.129 1.00 95.62 183 PRO A O 1
ATOM 1431 N N . ILE A 1 184 ? 2.534 6.739 -24.088 1.00 92.62 184 ILE A N 1
ATOM 1432 C CA . ILE A 1 184 ? 1.601 6.065 -25.006 1.00 92.62 184 ILE A CA 1
ATOM 1433 C C . ILE A 1 184 ? 2.344 5.073 -25.898 1.00 92.62 184 ILE A C 1
ATOM 1435 O O . ILE A 1 184 ? 1.807 3.999 -26.177 1.00 92.62 184 ILE A O 1
ATOM 1439 N N . LEU A 1 185 ? 3.586 5.395 -26.271 1.00 94.81 185 LEU A N 1
ATOM 1440 C CA . LEU A 1 185 ? 4.439 4.531 -27.080 1.00 94.81 185 LEU A CA 1
ATOM 1441 C C . LEU A 1 185 ? 4.616 3.133 -26.477 1.00 94.81 185 LEU A C 1
ATOM 1443 O O . LEU A 1 185 ? 4.722 2.156 -27.217 1.00 94.81 185 LEU A O 1
ATOM 1447 N N . PHE A 1 186 ? 4.617 3.028 -25.145 1.00 94.88 186 PHE A N 1
ATOM 1448 C CA . PHE A 1 186 ? 4.909 1.780 -24.446 1.00 94.88 186 PHE A CA 1
ATOM 1449 C C . PHE A 1 186 ? 3.665 0.979 -24.037 1.00 94.88 186 PHE A C 1
ATOM 1451 O O . PHE A 1 186 ? 3.779 -0.186 -23.655 1.00 94.88 186 PHE A O 1
ATOM 1458 N N . LYS A 1 187 ? 2.461 1.549 -24.176 1.00 89.50 187 LYS A N 1
ATOM 1459 C CA . LYS A 1 187 ? 1.190 0.868 -23.857 1.00 89.50 187 LYS A CA 1
ATOM 1460 C C . LYS A 1 187 ? 0.947 -0.453 -24.607 1.00 89.50 187 LYS A C 1
ATOM 1462 O O . LYS A 1 187 ? 0.291 -1.317 -24.031 1.00 89.50 187 LYS A O 1
ATOM 1467 N N . PRO A 1 188 ? 1.427 -0.662 -25.850 1.00 92.12 188 PRO A N 1
ATOM 1468 C CA . PRO A 1 188 ? 1.269 -1.949 -26.530 1.00 92.12 188 PRO A CA 1
ATOM 1469 C C . PRO A 1 188 ? 2.044 -3.112 -25.884 1.00 92.12 188 PRO A C 1
ATOM 1471 O O . PRO A 1 188 ? 1.744 -4.270 -26.167 1.00 92.12 188 PRO A O 1
ATOM 1474 N N . PHE A 1 189 ? 3.025 -2.837 -25.017 1.00 92.94 189 PHE A N 1
ATOM 1475 C CA . PHE A 1 189 ? 3.925 -3.843 -24.442 1.00 92.94 189 PHE A CA 1
ATOM 1476 C C . PHE A 1 189 ? 3.444 -4.388 -23.086 1.00 92.94 189 PHE A C 1
ATOM 1478 O O . PHE A 1 189 ? 4.230 -4.554 -22.155 1.00 92.94 189 PHE A O 1
ATOM 1485 N N . VAL A 1 190 ? 2.145 -4.683 -22.975 1.00 89.44 190 VAL A N 1
ATOM 1486 C CA . VAL A 1 190 ? 1.495 -5.168 -21.742 1.00 89.44 190 VAL A CA 1
ATOM 1487 C C . VAL A 1 190 ? 1.012 -6.614 -21.849 1.00 89.44 190 VAL A C 1
ATOM 1489 O O . VAL A 1 190 ? 0.774 -7.143 -22.936 1.00 89.44 190 VAL A O 1
ATOM 1492 N N . GLY A 1 191 ? 0.818 -7.266 -20.703 1.00 86.75 191 GLY A N 1
ATOM 1493 C CA . GLY A 1 191 ? 0.280 -8.622 -20.609 1.00 86.75 191 GLY A CA 1
ATOM 1494 C C . GLY A 1 191 ? 1.299 -9.737 -20.869 1.00 86.75 191 GLY A C 1
ATOM 1495 O O . GLY A 1 191 ? 0.891 -10.890 -21.076 1.00 86.75 191 GLY A O 1
ATOM 1496 N N . PHE A 1 192 ? 2.593 -9.418 -20.838 1.00 87.12 192 PHE A N 1
ATOM 1497 C CA . PHE A 1 192 ? 3.710 -10.356 -20.957 1.00 87.12 192 PHE A CA 1
ATOM 1498 C C . PHE A 1 192 ? 4.084 -10.954 -19.596 1.00 87.12 192 PHE A C 1
ATOM 1500 O O . PHE A 1 192 ? 4.229 -12.179 -19.485 1.00 87.12 192 PHE A O 1
ATOM 1507 N N . ASN A 1 193 ? 4.169 -10.125 -18.555 1.00 85.81 193 ASN A N 1
ATOM 1508 C CA . ASN A 1 193 ? 4.357 -10.547 -17.175 1.00 85.81 193 ASN A CA 1
ATOM 1509 C C . ASN A 1 193 ? 2.990 -10.881 -16.557 1.00 85.81 193 ASN A C 1
ATOM 1511 O O . ASN A 1 193 ? 2.208 -10.000 -16.218 1.00 85.81 193 ASN A O 1
ATOM 1515 N N . ARG A 1 194 ? 2.691 -12.179 -16.437 1.00 75.94 194 ARG A N 1
ATOM 1516 C CA . ARG A 1 194 ? 1.433 -12.697 -15.866 1.00 75.94 194 ARG A CA 1
ATOM 1517 C C . ARG A 1 194 ? 1.697 -13.526 -14.609 1.00 75.94 194 ARG A C 1
ATOM 1519 O O . ARG A 1 194 ? 1.633 -14.762 -14.671 1.00 75.94 194 ARG A O 1
ATOM 1526 N N . PRO A 1 195 ? 2.050 -12.881 -13.482 1.00 66.69 195 PRO A N 1
ATOM 1527 C CA . PRO A 1 195 ? 2.307 -13.540 -12.200 1.00 66.69 195 PRO A CA 1
ATOM 1528 C C . PRO A 1 195 ? 1.192 -14.494 -11.759 1.00 66.69 195 PRO A C 1
ATOM 1530 O O . PRO A 1 195 ? 1.466 -15.506 -11.107 1.00 66.69 195 PRO A O 1
ATOM 1533 N N . GLU A 1 196 ? -0.057 -14.193 -12.118 1.00 64.88 196 GLU A N 1
ATOM 1534 C CA . GLU A 1 196 ? -1.262 -14.960 -11.803 1.00 64.88 196 GLU A CA 1
ATOM 1535 C C . GLU A 1 196 ? -1.270 -16.376 -12.391 1.00 64.88 196 GLU A C 1
ATOM 1537 O O . GLU A 1 196 ? -1.939 -17.255 -11.846 1.00 64.88 196 GLU A O 1
ATOM 1542 N N . LEU A 1 197 ? -0.490 -16.609 -13.450 1.00 66.19 197 LEU A N 1
ATOM 1543 C CA . LEU A 1 197 ? -0.304 -17.922 -14.072 1.00 66.19 197 LEU A CA 1
ATOM 1544 C C . LEU A 1 197 ? 0.840 -18.724 -13.429 1.00 66.19 197 LEU A C 1
ATOM 1546 O O . LEU A 1 197 ? 1.056 -19.883 -13.782 1.00 66.19 197 LEU A O 1
ATOM 1550 N N . SER A 1 198 ? 1.582 -18.133 -12.486 1.00 64.75 198 SER A N 1
ATOM 1551 C CA . SER A 1 198 ? 2.669 -18.806 -11.773 1.00 64.75 198 SER A CA 1
ATOM 1552 C C . SER A 1 198 ? 2.175 -19.502 -10.497 1.00 64.75 198 SER A C 1
ATOM 1554 O O . SER A 1 198 ? 1.307 -19.000 -9.778 1.00 64.75 198 SER A O 1
ATOM 1556 N N . LYS A 1 199 ? 2.803 -20.636 -10.142 1.00 56.41 199 LYS A N 1
ATOM 1557 C CA . LYS A 1 199 ? 2.565 -21.340 -8.863 1.00 56.41 199 LYS A CA 1
ATOM 1558 C C . LYS A 1 199 ? 2.872 -20.470 -7.627 1.00 56.41 199 LYS A C 1
ATOM 1560 O O . LYS A 1 199 ? 2.398 -20.772 -6.537 1.00 56.41 199 LYS A O 1
ATOM 1565 N N . HIS A 1 200 ? 3.611 -19.366 -7.785 1.00 51.59 200 HIS A N 1
ATOM 1566 C CA . HIS A 1 200 ? 3.980 -18.429 -6.718 1.00 51.59 200 HIS A CA 1
ATOM 1567 C C . HIS A 1 200 ? 3.279 -17.067 -6.859 1.00 51.59 200 HIS A C 1
ATOM 1569 O O . HIS A 1 200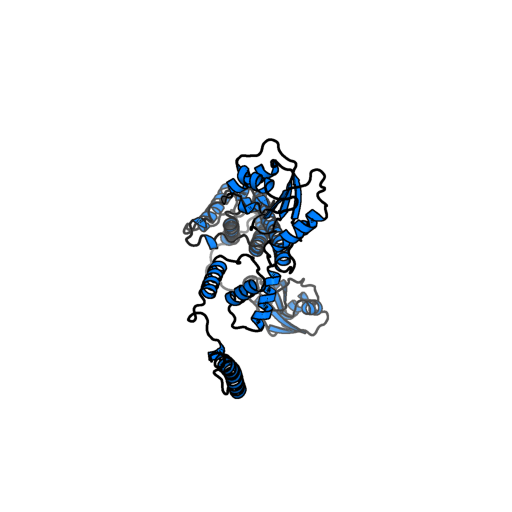 ? 3.908 -16.012 -6.746 1.00 51.59 200 HIS A O 1
ATOM 1575 N N . ARG A 1 201 ? 1.948 -17.107 -7.019 1.00 51.19 201 ARG A N 1
ATOM 1576 C CA . ARG A 1 201 ? 1.017 -15.963 -7.118 1.00 51.19 201 ARG A CA 1
ATOM 1577 C C . ARG A 1 201 ? 1.339 -14.767 -6.199 1.00 51.19 201 ARG A C 1
ATOM 1579 O O . ARG A 1 201 ? 1.129 -13.630 -6.595 1.00 51.19 201 ARG A O 1
ATOM 1586 N N . LYS A 1 202 ? 1.846 -15.001 -4.979 1.00 46.69 202 LYS A N 1
ATOM 1587 C CA . LYS A 1 202 ? 2.113 -13.950 -3.972 1.00 46.69 202 LYS A CA 1
ATOM 1588 C C . LYS A 1 202 ? 3.508 -13.305 -4.033 1.00 46.69 202 LYS A C 1
ATOM 1590 O O . LYS A 1 202 ? 3.677 -12.245 -3.446 1.00 46.69 202 LYS A O 1
ATOM 1595 N N . ARG A 1 203 ? 4.507 -13.916 -4.689 1.00 45.69 203 ARG A N 1
ATOM 1596 C CA . ARG A 1 203 ? 5.888 -13.373 -4.740 1.00 45.69 203 ARG A CA 1
ATOM 1597 C C . ARG A 1 203 ? 6.176 -12.557 -6.001 1.00 45.69 203 ARG A C 1
ATOM 1599 O O . ARG A 1 203 ? 7.062 -11.716 -5.975 1.00 45.69 203 ARG A O 1
ATOM 1606 N N . SER A 1 204 ? 5.434 -12.802 -7.081 1.00 43.28 204 SER A N 1
ATOM 1607 C CA . SER A 1 204 ? 5.702 -12.217 -8.403 1.00 43.28 204 SER A CA 1
ATOM 1608 C C . SER A 1 204 ? 4.945 -10.910 -8.687 1.00 43.28 204 SER A C 1
ATOM 1610 O O . SER A 1 204 ? 5.242 -10.262 -9.682 1.00 43.28 204 SER A O 1
ATOM 1612 N N . ILE A 1 205 ? 4.006 -10.513 -7.819 1.00 51.50 205 ILE A N 1
ATOM 1613 C CA . ILE A 1 205 ? 3.402 -9.167 -7.789 1.00 51.50 205 ILE A CA 1
ATOM 1614 C C . ILE A 1 205 ? 4.060 -8.406 -6.633 1.00 51.50 205 ILE A C 1
ATOM 1616 O O . ILE A 1 205 ? 3.405 -7.990 -5.677 1.00 51.50 205 ILE A O 1
ATOM 1620 N N . SER A 1 206 ? 5.393 -8.346 -6.617 1.00 56.69 206 SER A N 1
ATOM 1621 C CA . SER A 1 206 ? 6.073 -7.498 -5.642 1.00 56.69 206 SER A CA 1
ATOM 1622 C C . SER A 1 206 ? 5.605 -6.067 -5.882 1.00 56.69 206 SER A C 1
ATOM 1624 O O . SER A 1 206 ? 5.748 -5.577 -7.000 1.00 56.69 206 SER A O 1
ATOM 1626 N N . ASN A 1 207 ? 5.058 -5.406 -4.856 1.00 73.06 207 ASN A N 1
ATOM 1627 C CA . ASN A 1 207 ? 4.801 -3.968 -4.922 1.00 73.06 207 ASN A CA 1
ATOM 1628 C C . ASN A 1 207 ? 6.047 -3.266 -5.477 1.00 73.06 207 ASN A C 1
ATOM 1630 O O . ASN A 1 207 ? 7.167 -3.606 -5.081 1.00 73.06 207 ASN A O 1
ATOM 1634 N N . MET A 1 208 ? 5.848 -2.308 -6.384 1.00 86.75 208 MET A N 1
ATOM 1635 C CA . MET A 1 208 ? 6.952 -1.542 -6.954 1.00 86.75 208 MET A CA 1
ATOM 1636 C C . MET A 1 208 ? 7.839 -0.977 -5.838 1.00 86.75 208 MET A C 1
ATOM 1638 O O . MET A 1 208 ? 7.350 -0.386 -4.873 1.00 86.75 208 MET A O 1
ATOM 1642 N N . SER A 1 209 ? 9.146 -1.177 -5.969 1.00 90.19 209 SER A N 1
ATOM 1643 C CA . SER A 1 209 ? 10.145 -0.721 -5.009 1.00 90.19 209 SER A CA 1
ATOM 1644 C C . SER A 1 209 ? 10.752 0.590 -5.479 1.00 90.19 209 SER A C 1
ATOM 1646 O O . SER A 1 209 ? 11.108 0.719 -6.649 1.00 90.19 209 SER A O 1
ATOM 1648 N N . ARG A 1 210 ? 10.946 1.531 -4.547 1.00 92.88 210 ARG A N 1
ATOM 1649 C CA . ARG A 1 210 ? 11.663 2.787 -4.805 1.00 92.88 210 ARG A CA 1
ATOM 1650 C C . ARG A 1 210 ? 13.008 2.523 -5.479 1.00 92.88 210 ARG A C 1
ATOM 1652 O O . ARG A 1 210 ? 13.307 3.134 -6.495 1.00 92.88 210 ARG A O 1
ATOM 1659 N N . ASP A 1 211 ? 13.795 1.609 -4.918 1.00 93.06 211 ASP A N 1
ATOM 1660 C CA . ASP A 1 211 ? 15.174 1.392 -5.356 1.00 93.06 211 ASP A CA 1
ATOM 1661 C C . ASP A 1 211 ? 15.227 0.793 -6.761 1.00 93.06 211 ASP A C 1
ATOM 1663 O O . ASP A 1 211 ? 16.032 1.233 -7.574 1.00 93.06 211 ASP A O 1
ATOM 1667 N N . LYS A 1 212 ? 14.308 -0.126 -7.092 1.00 93.81 212 LYS A N 1
ATOM 1668 C CA . LYS A 1 212 ? 14.221 -0.682 -8.451 1.00 93.81 212 LYS A CA 1
ATOM 1669 C C . LYS A 1 212 ? 13.751 0.329 -9.486 1.00 93.81 212 LYS A C 1
ATOM 1671 O O . LYS A 1 212 ? 14.240 0.307 -10.608 1.00 93.81 212 LYS A O 1
ATOM 1676 N N . LEU A 1 213 ? 12.838 1.226 -9.124 1.00 95.69 213 LEU A N 1
ATOM 1677 C CA . LEU A 1 213 ? 12.416 2.293 -10.030 1.00 95.69 213 LEU A CA 1
ATOM 1678 C C . LEU A 1 213 ? 13.537 3.298 -10.286 1.00 95.69 213 LEU A C 1
ATOM 1680 O O . LEU A 1 213 ? 13.689 3.731 -11.420 1.00 95.69 213 LEU A O 1
ATOM 1684 N N . LEU A 1 214 ? 14.333 3.638 -9.266 1.00 96.31 214 LEU A N 1
ATOM 1685 C CA . LEU A 1 214 ? 15.507 4.498 -9.436 1.00 96.31 214 LEU A CA 1
ATOM 1686 C C . LEU A 1 214 ? 16.593 3.813 -10.268 1.00 96.31 214 LEU A C 1
ATOM 1688 O O . LEU A 1 214 ? 17.137 4.443 -11.163 1.00 96.31 214 LEU A O 1
ATOM 1692 N N . GLU A 1 215 ? 16.862 2.528 -10.026 1.00 96.25 215 GLU A N 1
ATOM 1693 C CA . GLU A 1 215 ? 17.785 1.729 -10.842 1.00 96.25 215 GLU A CA 1
ATOM 1694 C C . GLU A 1 215 ? 17.377 1.758 -12.321 1.00 96.25 215 GLU A C 1
ATOM 1696 O O . GLU A 1 215 ? 18.185 2.109 -13.175 1.00 96.25 215 GLU A O 1
ATOM 1701 N N . TYR A 1 216 ? 16.106 1.478 -12.625 1.00 97.12 216 TYR A N 1
ATOM 1702 C CA . TYR A 1 216 ? 15.599 1.516 -13.997 1.00 97.12 216 TYR A CA 1
ATOM 1703 C C . TYR A 1 216 ? 15.534 2.922 -14.591 1.00 97.12 216 TYR A C 1
ATOM 1705 O O . TYR A 1 216 ? 15.807 3.091 -15.775 1.00 97.12 216 TYR A O 1
ATOM 1713 N N . SER A 1 217 ? 15.213 3.932 -13.785 1.00 97.25 217 SER A N 1
ATOM 1714 C CA . SER A 1 217 ? 15.246 5.332 -14.207 1.00 97.25 217 SER A CA 1
ATOM 1715 C C . SER A 1 217 ? 16.655 5.743 -14.634 1.00 97.25 217 SER A C 1
ATOM 1717 O O . SER A 1 217 ? 16.811 6.321 -15.704 1.00 97.25 217 SER A O 1
ATOM 1719 N N . SER A 1 218 ? 17.675 5.431 -13.830 1.00 95.94 218 SER A N 1
ATOM 1720 C CA . SER A 1 218 ? 19.072 5.745 -14.146 1.00 95.94 218 SER A CA 1
ATOM 1721 C C . SER A 1 218 ? 19.559 4.976 -15.372 1.00 95.94 218 SER A C 1
ATOM 1723 O O . SER A 1 218 ? 20.146 5.572 -16.267 1.00 95.94 218 SER A O 1
ATOM 1725 N N . LEU A 1 219 ? 19.239 3.682 -15.455 1.00 96.56 219 LEU A N 1
ATOM 1726 C CA . LEU A 1 219 ? 19.597 2.831 -16.590 1.00 96.56 219 LEU A CA 1
ATOM 1727 C C . LEU A 1 219 ? 19.038 3.375 -17.913 1.00 96.56 219 LEU A C 1
ATOM 1729 O O . LEU A 1 219 ? 19.755 3.496 -18.901 1.00 96.56 219 LEU A O 1
ATOM 1733 N N . LEU A 1 220 ? 17.756 3.750 -17.945 1.00 96.69 220 LEU A N 1
ATOM 1734 C CA . LEU A 1 220 ? 17.156 4.335 -19.146 1.00 96.69 220 LEU A CA 1
ATOM 1735 C C . LEU A 1 220 ? 17.696 5.741 -19.443 1.00 96.69 220 LEU A C 1
ATOM 1737 O O . LEU A 1 220 ? 17.836 6.098 -20.612 1.00 96.69 220 LEU A O 1
ATOM 1741 N N . GLN A 1 221 ? 18.039 6.524 -18.417 1.00 96.19 221 GLN A N 1
ATOM 1742 C CA . GLN A 1 221 ? 18.660 7.839 -18.587 1.00 96.19 221 GLN A CA 1
ATOM 1743 C C . GLN A 1 221 ? 20.037 7.744 -19.271 1.00 96.19 221 GLN A C 1
ATOM 1745 O O . GLN A 1 221 ? 20.359 8.589 -20.107 1.00 96.19 221 GLN A O 1
ATOM 1750 N N . GLU A 1 222 ? 20.831 6.712 -18.974 1.00 94.56 222 GLU A N 1
ATOM 1751 C CA . GLU A 1 222 ? 22.111 6.450 -19.654 1.00 94.56 222 GLU A CA 1
ATOM 1752 C C . GLU A 1 222 ? 21.911 6.201 -21.158 1.00 94.56 222 GLU A C 1
ATOM 1754 O O . GLU A 1 222 ? 22.617 6.772 -21.995 1.00 94.56 222 GLU A O 1
ATOM 1759 N N . HIS A 1 223 ? 20.880 5.433 -21.522 1.00 93.81 223 HIS A N 1
ATOM 1760 C CA . HIS A 1 223 ? 20.510 5.209 -22.923 1.00 93.81 223 HIS A CA 1
ATOM 1761 C C . HIS A 1 223 ? 20.029 6.492 -23.610 1.00 93.81 223 HIS A C 1
ATOM 1763 O O . HIS A 1 223 ? 20.469 6.792 -24.719 1.00 93.81 223 HIS A O 1
ATOM 1769 N N . VAL A 1 224 ? 19.214 7.312 -22.935 1.00 94.06 224 VAL A N 1
ATOM 1770 C CA . VAL A 1 224 ? 18.781 8.632 -23.442 1.00 94.06 224 VAL A CA 1
ATOM 1771 C C . VAL A 1 224 ? 19.971 9.541 -23.766 1.00 94.06 224 VAL A C 1
ATOM 1773 O O . VAL A 1 224 ? 19.898 10.339 -24.703 1.00 94.06 224 VAL A O 1
ATOM 1776 N N . MET A 1 225 ? 21.059 9.442 -22.999 1.00 91.50 225 MET A N 1
ATOM 1777 C CA . MET A 1 225 ? 22.276 10.237 -23.177 1.00 91.50 225 MET A CA 1
ATOM 1778 C C . MET A 1 225 ? 23.219 9.698 -24.260 1.00 91.50 225 MET A C 1
ATOM 1780 O O . MET A 1 225 ? 24.157 10.399 -24.643 1.00 91.50 225 MET A O 1
ATOM 1784 N N . SER A 1 226 ? 22.981 8.497 -24.785 1.00 91.44 226 SER A N 1
ATOM 1785 C CA . SER A 1 226 ? 23.854 7.887 -25.787 1.00 91.44 226 SER A CA 1
ATOM 1786 C C . SER A 1 226 ? 23.862 8.667 -27.106 1.00 91.44 226 SER A C 1
ATOM 1788 O O . SER A 1 226 ? 22.841 9.204 -27.536 1.00 91.44 226 SER A O 1
ATOM 1790 N N . SER A 1 227 ? 25.015 8.710 -27.779 1.00 88.56 227 SER A N 1
ATOM 1791 C CA . SER A 1 227 ? 25.214 9.483 -29.017 1.00 88.56 227 SER A CA 1
ATOM 1792 C C . SER A 1 227 ? 24.267 9.066 -30.146 1.00 88.56 227 SER A C 1
ATOM 1794 O O . SER A 1 227 ? 23.732 9.926 -30.841 1.00 88.56 227 SER A O 1
ATOM 1796 N N . TRP A 1 228 ? 24.000 7.765 -30.285 1.00 88.88 228 TRP A N 1
ATOM 1797 C CA . TRP A 1 228 ? 23.054 7.227 -31.266 1.00 88.88 228 TRP A CA 1
ATOM 1798 C C . TRP A 1 228 ? 21.609 7.685 -30.999 1.00 88.88 228 TRP A C 1
ATOM 1800 O O . TRP A 1 228 ? 20.875 7.971 -31.936 1.00 88.88 228 TRP A O 1
ATOM 1810 N N . MET A 1 229 ? 21.217 7.871 -29.734 1.00 90.19 229 MET A N 1
ATOM 1811 C CA . MET A 1 229 ? 19.882 8.353 -29.359 1.00 90.19 229 MET A CA 1
ATOM 1812 C C . MET A 1 229 ? 19.692 9.859 -29.613 1.00 90.19 229 MET A C 1
ATOM 1814 O O . MET A 1 229 ? 18.558 10.320 -29.719 1.00 90.19 229 MET A O 1
ATOM 1818 N N . GLN A 1 230 ? 20.774 10.642 -29.737 1.00 88.75 230 GLN A N 1
ATOM 1819 C CA . GLN A 1 230 ? 20.680 12.073 -30.075 1.00 88.75 230 GLN A CA 1
ATOM 1820 C C . GLN A 1 230 ? 20.426 12.331 -31.568 1.00 88.75 230 GLN A C 1
ATOM 1822 O O . GLN A 1 230 ? 20.214 13.477 -31.962 1.00 88.75 230 GLN A O 1
ATOM 1827 N N . GLN A 1 231 ? 20.466 11.296 -32.410 1.00 87.94 231 GLN A N 1
ATOM 1828 C CA . GLN A 1 231 ? 20.194 11.431 -33.837 1.00 87.94 231 GLN A CA 1
ATOM 1829 C C . GLN A 1 231 ? 18.715 11.773 -34.081 1.00 87.94 231 GLN A C 1
ATOM 1831 O O . GLN A 1 231 ? 17.822 11.358 -33.340 1.00 87.94 231 GLN A O 1
ATOM 1836 N N . THR A 1 232 ? 18.438 12.530 -35.144 1.00 88.06 232 THR A N 1
ATOM 1837 C CA . THR A 1 232 ? 17.099 13.074 -35.429 1.00 88.06 232 THR A CA 1
ATOM 1838 C C . THR A 1 232 ? 16.037 11.991 -35.619 1.00 88.06 232 THR A C 1
ATOM 1840 O O . THR A 1 232 ? 14.903 12.169 -35.171 1.00 88.06 232 THR A O 1
ATOM 1843 N N . GLU A 1 233 ? 16.412 10.850 -36.197 1.00 88.81 233 GLU A N 1
ATOM 1844 C CA . GLU A 1 233 ? 15.561 9.667 -36.389 1.00 88.81 233 GLU A CA 1
ATOM 1845 C C . GLU A 1 233 ? 15.020 9.078 -35.075 1.00 88.81 233 GLU A C 1
ATOM 1847 O O . GLU A 1 233 ? 13.914 8.540 -35.041 1.00 88.81 233 GLU A O 1
ATOM 1852 N N . TRP A 1 234 ? 15.735 9.271 -33.965 1.00 91.75 234 TRP A N 1
ATOM 1853 C CA . TRP A 1 234 ? 15.359 8.769 -32.646 1.00 91.75 234 TRP A CA 1
ATOM 1854 C C . TRP A 1 234 ? 14.540 9.761 -31.815 1.00 91.75 234 TRP A C 1
ATOM 1856 O O . TRP A 1 234 ? 14.044 9.392 -30.752 1.00 91.75 234 TRP A O 1
ATOM 1866 N N . THR A 1 235 ? 14.333 10.996 -32.284 1.00 91.62 235 THR A N 1
ATOM 1867 C CA . THR A 1 235 ? 13.700 12.076 -31.497 1.00 91.62 235 THR A CA 1
ATOM 1868 C C . THR A 1 235 ? 12.330 11.688 -30.934 1.00 91.62 235 THR A C 1
ATOM 1870 O O . THR A 1 235 ? 12.050 11.935 -29.760 1.00 91.62 235 THR A O 1
ATOM 1873 N N . PHE A 1 236 ? 11.474 11.052 -31.745 1.00 92.31 236 PHE A N 1
ATOM 1874 C CA . PHE A 1 236 ? 10.133 10.646 -31.307 1.00 92.31 236 PHE A CA 1
ATOM 1875 C C . PHE A 1 236 ? 10.196 9.613 -30.174 1.00 92.31 236 PHE A C 1
ATOM 1877 O O . PHE A 1 236 ? 9.424 9.681 -29.222 1.00 92.31 236 PHE A O 1
ATOM 1884 N N . PHE A 1 237 ? 11.136 8.672 -30.268 1.00 94.19 237 PHE A N 1
ATOM 1885 C CA . PHE A 1 237 ? 11.315 7.600 -29.302 1.00 94.19 237 PHE A CA 1
ATOM 1886 C C . PHE A 1 237 ? 11.986 8.122 -28.027 1.00 94.19 237 PHE A C 1
ATOM 1888 O O . PHE A 1 237 ? 11.549 7.818 -26.920 1.00 94.19 237 PHE A O 1
ATOM 1895 N N . ARG A 1 238 ? 13.013 8.964 -28.183 1.00 94.38 238 ARG A N 1
ATOM 1896 C CA . ARG A 1 238 ? 13.757 9.605 -27.096 1.00 94.38 238 ARG A CA 1
ATOM 1897 C C . ARG A 1 238 ? 12.842 10.412 -26.182 1.00 94.38 238 ARG A C 1
ATOM 1899 O O . ARG A 1 238 ? 12.966 10.298 -24.970 1.00 94.38 238 ARG A O 1
ATOM 1906 N N . ASN A 1 239 ? 11.920 11.196 -26.739 1.00 94.50 239 ASN A N 1
ATOM 1907 C CA . ASN A 1 239 ? 10.994 12.001 -25.937 1.00 94.50 239 ASN A CA 1
ATOM 1908 C C . ASN A 1 239 ? 10.063 11.126 -25.083 1.00 94.50 239 ASN A C 1
ATOM 1910 O O . ASN A 1 239 ? 9.856 11.411 -23.906 1.00 94.50 239 ASN A O 1
ATOM 1914 N N . GLU A 1 240 ? 9.554 10.028 -25.644 1.00 96.56 240 GLU A N 1
ATOM 1915 C CA . GLU A 1 240 ? 8.745 9.063 -24.891 1.00 96.56 240 GLU A CA 1
ATOM 1916 C C . GLU A 1 240 ? 9.593 8.334 -23.838 1.00 96.56 240 GLU A C 1
ATOM 1918 O O . GLU A 1 240 ? 9.131 8.109 -22.723 1.00 96.56 240 GLU A O 1
ATOM 1923 N N . LEU A 1 241 ? 10.855 8.012 -24.140 1.00 96.69 241 LEU A N 1
ATOM 1924 C CA . LEU A 1 241 ? 11.767 7.396 -23.178 1.00 96.69 241 LEU A CA 1
ATOM 1925 C C . LEU A 1 241 ? 12.092 8.338 -22.006 1.00 96.69 241 LEU A C 1
ATOM 1927 O O . LEU A 1 241 ? 12.084 7.894 -20.861 1.00 96.69 241 LEU A O 1
ATOM 1931 N N . ILE A 1 242 ? 12.297 9.634 -22.267 1.00 96.56 242 ILE A N 1
ATOM 1932 C CA . ILE A 1 242 ? 12.456 10.667 -21.227 1.00 96.56 242 ILE A CA 1
ATOM 1933 C C . ILE A 1 242 ? 11.206 10.728 -20.344 1.00 96.56 242 ILE A C 1
ATOM 1935 O O . ILE A 1 242 ? 11.317 10.664 -19.123 1.00 96.56 242 ILE A O 1
ATOM 1939 N N . ALA A 1 243 ? 10.011 10.761 -20.940 1.00 96.81 243 ALA A N 1
ATOM 1940 C CA . ALA A 1 243 ? 8.761 10.764 -20.180 1.00 96.81 243 ALA A CA 1
ATOM 1941 C C . ALA A 1 243 ? 8.589 9.494 -19.317 1.00 96.81 243 ALA A C 1
ATOM 1943 O O . ALA A 1 243 ? 8.031 9.548 -18.215 1.00 96.81 243 ALA A O 1
ATOM 1944 N N . LEU A 1 244 ? 9.090 8.342 -19.786 1.00 97.69 244 LEU A N 1
ATOM 1945 C CA . LEU A 1 244 ? 9.125 7.112 -18.994 1.00 97.69 244 LEU A CA 1
ATOM 1946 C C . LEU A 1 244 ? 10.090 7.248 -17.809 1.00 97.69 244 LEU A C 1
ATOM 1948 O O . LEU A 1 244 ? 9.701 6.927 -16.688 1.00 97.69 244 LEU A O 1
ATOM 1952 N N . VAL A 1 245 ? 11.308 7.750 -18.034 1.00 97.81 245 VAL A N 1
ATOM 1953 C CA . VAL A 1 245 ? 12.302 8.017 -16.977 1.00 97.81 245 VAL A CA 1
ATOM 1954 C C . VAL A 1 245 ? 11.716 8.928 -15.898 1.00 97.81 245 VAL A C 1
ATOM 1956 O O . VAL A 1 245 ? 11.742 8.579 -14.717 1.00 97.81 245 VAL A O 1
ATOM 1959 N N . GLU A 1 246 ? 11.118 10.052 -16.296 1.00 96.31 246 GLU A N 1
ATOM 1960 C CA . GLU A 1 246 ? 10.473 10.994 -15.379 1.00 96.31 246 GLU A CA 1
ATOM 1961 C C . GLU A 1 246 ? 9.367 10.315 -14.567 1.00 96.31 246 GLU A C 1
ATOM 1963 O O . GLU A 1 246 ? 9.339 10.427 -13.342 1.00 96.31 246 GLU A O 1
ATOM 1968 N N . SER A 1 247 ? 8.511 9.520 -15.214 1.00 96.38 247 SER A N 1
ATOM 1969 C CA . SER A 1 247 ? 7.435 8.791 -14.530 1.00 96.38 247 SER A CA 1
ATOM 1970 C C . SER A 1 247 ? 7.964 7.809 -13.477 1.00 96.38 247 SER A C 1
ATOM 1972 O O . SER A 1 247 ? 7.407 7.720 -12.376 1.00 96.38 247 SER A O 1
ATOM 1974 N N . LEU A 1 248 ? 9.058 7.096 -13.770 1.00 97.12 248 LEU A N 1
ATOM 1975 C CA . LEU A 1 248 ? 9.707 6.189 -12.817 1.00 97.12 248 LEU A CA 1
ATOM 1976 C C . LEU A 1 248 ? 10.296 6.948 -11.622 1.00 97.12 248 LEU A C 1
ATOM 1978 O O . LEU A 1 248 ? 10.049 6.570 -10.471 1.00 97.12 248 LEU A O 1
ATOM 1982 N N . ALA A 1 249 ? 11.030 8.032 -11.879 1.00 96.31 249 ALA A N 1
ATOM 1983 C CA . ALA A 1 249 ? 11.652 8.859 -10.847 1.00 96.31 249 ALA A CA 1
ATOM 1984 C C . ALA A 1 249 ? 10.614 9.563 -9.953 1.00 96.31 249 ALA A C 1
ATOM 1986 O O . ALA A 1 249 ? 10.750 9.587 -8.721 1.00 96.31 249 ALA A O 1
ATOM 1987 N N . SER A 1 250 ? 9.541 10.092 -10.544 1.00 95.25 250 SER A N 1
ATOM 1988 C CA . SER A 1 250 ? 8.438 10.730 -9.822 1.00 95.25 250 SER A CA 1
ATOM 1989 C C . SER A 1 250 ? 7.711 9.738 -8.921 1.00 95.25 250 SER A C 1
ATOM 1991 O O . SER A 1 250 ? 7.485 10.025 -7.740 1.00 95.25 250 SER A O 1
ATOM 1993 N N . TYR A 1 251 ? 7.415 8.532 -9.414 1.00 95.75 251 TYR A N 1
ATOM 1994 C CA . TYR A 1 251 ? 6.777 7.516 -8.583 1.00 95.75 251 TYR A CA 1
ATOM 1995 C C . TYR A 1 251 ? 7.711 7.009 -7.473 1.00 95.75 251 TYR A C 1
ATOM 1997 O O . TYR A 1 251 ? 7.275 6.807 -6.336 1.00 95.75 251 TYR A O 1
ATOM 2005 N N . ALA A 1 252 ? 9.012 6.863 -7.743 1.00 95.31 252 ALA A N 1
ATOM 2006 C CA . ALA A 1 252 ? 9.996 6.541 -6.710 1.00 95.31 252 ALA A CA 1
ATOM 2007 C C . ALA A 1 252 ? 10.037 7.616 -5.606 1.00 95.31 252 ALA A C 1
ATOM 2009 O O . ALA A 1 252 ? 10.051 7.294 -4.414 1.00 95.31 252 ALA A O 1
ATOM 2010 N N . SER A 1 253 ? 9.976 8.893 -5.982 1.00 93.75 253 SER A N 1
ATOM 2011 C CA . SER A 1 253 ? 9.909 10.016 -5.039 1.00 93.75 253 SER A CA 1
ATOM 2012 C C . SER A 1 253 ? 8.641 9.971 -4.184 1.00 93.75 253 SER A C 1
ATOM 2014 O O . SER A 1 253 ? 8.713 10.104 -2.959 1.00 93.75 253 SER A O 1
ATOM 2016 N N . TYR A 1 254 ? 7.489 9.676 -4.794 1.00 93.69 254 TYR A N 1
ATOM 2017 C CA . TYR A 1 254 ? 6.236 9.441 -4.072 1.00 93.69 254 TYR A CA 1
ATOM 2018 C C . TYR A 1 254 ? 6.370 8.310 -3.039 1.00 93.69 254 TYR A C 1
ATOM 2020 O O . TYR A 1 254 ? 5.994 8.485 -1.874 1.00 93.69 254 TYR A O 1
ATOM 2028 N N . LEU A 1 255 ? 6.955 7.170 -3.426 1.00 92.62 255 LEU A N 1
ATOM 2029 C CA . LEU A 1 255 ? 7.201 6.059 -2.503 1.00 92.62 255 LEU A CA 1
ATOM 2030 C C . LEU A 1 255 ? 8.127 6.466 -1.353 1.00 92.62 255 LEU A C 1
ATOM 2032 O O . LEU A 1 255 ? 7.890 6.059 -0.219 1.00 92.62 255 LEU A O 1
ATOM 2036 N N . SER A 1 256 ? 9.145 7.290 -1.610 1.00 91.81 256 SER A N 1
ATOM 2037 C CA . SER A 1 256 ? 10.051 7.801 -0.574 1.00 91.81 256 SER A CA 1
ATOM 2038 C C . SER A 1 256 ? 9.296 8.589 0.502 1.00 91.81 256 SER A C 1
ATOM 2040 O O . SER A 1 256 ? 9.412 8.289 1.693 1.00 91.81 256 SER A O 1
ATOM 2042 N N . ILE A 1 257 ? 8.446 9.534 0.085 1.00 89.69 257 ILE A N 1
ATOM 2043 C CA . ILE A 1 257 ? 7.632 10.359 0.991 1.00 89.69 257 ILE A CA 1
ATOM 2044 C C . ILE A 1 257 ? 6.670 9.479 1.797 1.00 89.69 257 ILE A C 1
ATOM 2046 O O . ILE A 1 257 ? 6.584 9.599 3.020 1.00 89.69 257 ILE A O 1
ATOM 2050 N N . ARG A 1 258 ? 5.977 8.546 1.132 1.00 88.38 258 ARG A N 1
ATOM 2051 C CA . ARG A 1 258 ? 5.029 7.635 1.793 1.00 88.38 258 ARG A CA 1
ATOM 2052 C C . ARG A 1 258 ? 5.715 6.697 2.777 1.00 88.38 258 ARG A C 1
ATOM 2054 O O . ARG A 1 258 ? 5.198 6.500 3.874 1.00 88.38 258 ARG A O 1
ATOM 2061 N N . ASN A 1 259 ? 6.872 6.150 2.418 1.00 88.62 259 ASN A N 1
ATOM 2062 C CA . ASN A 1 259 ? 7.644 5.272 3.291 1.00 88.62 259 ASN A CA 1
ATOM 2063 C C . ASN A 1 259 ? 8.173 6.027 4.511 1.00 88.62 259 ASN A C 1
ATOM 2065 O O . ASN A 1 259 ? 8.134 5.484 5.614 1.00 88.62 259 ASN A O 1
ATOM 2069 N N . LYS A 1 260 ? 8.614 7.280 4.339 1.00 88.19 260 LYS A N 1
ATOM 2070 C CA . LYS A 1 260 ? 9.033 8.145 5.447 1.00 88.19 260 LYS A CA 1
ATOM 2071 C C . LYS A 1 260 ? 7.874 8.411 6.410 1.00 88.19 260 LYS A C 1
ATOM 2073 O O . LYS A 1 260 ? 7.993 8.073 7.583 1.00 88.19 260 LYS A O 1
ATOM 2078 N N . ALA A 1 261 ? 6.737 8.889 5.902 1.00 84.38 261 ALA A N 1
ATOM 2079 C CA . ALA A 1 261 ? 5.547 9.148 6.715 1.00 84.38 261 ALA A CA 1
ATOM 2080 C C . ALA A 1 261 ? 5.055 7.882 7.441 1.00 84.38 261 ALA A C 1
ATOM 2082 O O . ALA A 1 261 ? 4.703 7.911 8.618 1.00 84.38 261 ALA A O 1
ATOM 2083 N N . MET A 1 262 ? 5.082 6.732 6.762 1.00 83.19 262 MET A N 1
ATOM 2084 C CA . MET A 1 262 ? 4.710 5.452 7.363 1.00 83.19 262 MET A CA 1
ATOM 2085 C C . MET A 1 262 ? 5.705 5.009 8.445 1.00 83.19 262 MET A C 1
ATOM 2087 O O . MET A 1 262 ? 5.301 4.453 9.465 1.00 83.19 262 MET A O 1
ATOM 2091 N N . LYS A 1 263 ? 7.006 5.246 8.251 1.00 85.38 263 LYS A N 1
ATOM 2092 C CA . LYS A 1 263 ? 8.040 4.934 9.245 1.00 85.38 263 LYS A CA 1
ATOM 2093 C C . LYS A 1 263 ? 7.901 5.812 10.486 1.00 85.38 263 LYS A C 1
ATOM 2095 O O . LYS A 1 263 ? 8.023 5.286 11.591 1.00 85.38 263 LYS A O 1
ATOM 2100 N N . GLU A 1 264 ? 7.623 7.099 10.307 1.00 83.25 264 GLU A N 1
ATOM 2101 C CA . GLU A 1 264 ? 7.332 8.037 11.395 1.00 83.25 264 GLU A CA 1
ATOM 2102 C C . GLU A 1 264 ? 6.101 7.572 12.181 1.00 83.25 264 GLU A C 1
ATOM 2104 O O . GLU A 1 264 ? 6.199 7.343 13.385 1.00 83.25 264 GLU A O 1
ATOM 2109 N N . HIS A 1 265 ? 4.995 7.265 11.495 1.00 79.75 265 HIS A N 1
ATOM 2110 C CA . HIS A 1 265 ? 3.779 6.732 12.124 1.00 79.75 265 HIS A CA 1
ATOM 2111 C C . HIS A 1 265 ? 4.030 5.436 12.907 1.00 79.75 265 HIS A C 1
ATOM 2113 O O . HIS A 1 265 ? 3.621 5.302 14.056 1.00 79.75 265 HIS A O 1
ATOM 2119 N N . HIS A 1 266 ? 4.776 4.489 12.332 1.00 79.19 266 HIS A N 1
ATOM 2120 C CA . HIS A 1 266 ? 5.120 3.231 13.004 1.00 79.19 266 HIS A CA 1
ATOM 2121 C C . HIS A 1 266 ? 6.085 3.378 14.186 1.00 79.19 266 HIS A C 1
ATOM 2123 O O . HIS A 1 266 ? 6.259 2.405 14.931 1.00 79.19 266 HIS A O 1
ATOM 2129 N N . SER A 1 267 ? 6.763 4.519 14.301 1.00 82.56 267 SER A N 1
ATOM 2130 C CA . SER A 1 267 ? 7.709 4.819 15.381 1.00 82.56 267 SER A CA 1
ATOM 2131 C C . SER A 1 267 ? 7.088 5.707 16.460 1.00 82.56 267 SER A C 1
ATOM 2133 O O . SER A 1 267 ? 7.662 5.812 17.538 1.00 82.56 267 SER A O 1
ATOM 2135 N N . SER A 1 268 ? 5.915 6.293 16.198 1.00 81.25 268 SER A N 1
ATOM 2136 C CA . SER A 1 268 ? 5.179 7.097 17.170 1.00 81.25 268 SER A CA 1
ATOM 2137 C C . SER A 1 268 ? 4.660 6.228 18.322 1.00 81.25 268 SER A C 1
ATOM 2139 O O . SER A 1 268 ? 3.965 5.237 18.056 1.00 81.25 268 SER A O 1
ATOM 2141 N N . PRO A 1 269 ? 4.956 6.580 19.588 1.00 78.81 269 PRO A N 1
ATOM 2142 C CA . PRO A 1 269 ? 4.348 5.937 20.747 1.00 78.81 269 PRO A CA 1
ATOM 2143 C C . PRO A 1 269 ? 2.868 6.305 20.876 1.00 78.81 269 PRO A C 1
ATOM 2145 O O . PRO A 1 269 ? 2.089 5.489 21.359 1.00 78.81 269 PRO A O 1
ATOM 2148 N N . GLU A 1 270 ? 2.462 7.468 20.371 1.00 75.81 270 GLU A N 1
ATOM 2149 C CA . GLU A 1 270 ? 1.095 7.967 20.473 1.00 75.81 270 GLU A CA 1
ATOM 2150 C C . GLU A 1 270 ? 0.248 7.587 19.251 1.00 75.81 270 GLU A C 1
ATOM 2152 O O . GLU A 1 270 ? 0.756 7.594 18.116 1.00 75.81 270 GLU A O 1
ATOM 2157 N N . PRO A 1 271 ? -1.043 7.253 19.453 1.00 71.56 271 PRO A N 1
ATOM 2158 C CA . PRO A 1 271 ? -1.994 7.109 18.361 1.00 71.56 271 PRO A CA 1
ATOM 2159 C C . PRO A 1 271 ? -2.034 8.381 17.513 1.00 71.56 271 PRO A C 1
ATOM 2161 O O . PRO A 1 271 ? -1.999 9.488 18.033 1.00 71.56 271 PRO A O 1
ATOM 2164 N N . SER A 1 272 ? -2.163 8.232 16.196 1.00 65.88 272 SER A N 1
ATOM 2165 C CA . SER A 1 272 ? -2.151 9.372 15.265 1.00 65.88 272 SER A CA 1
ATOM 2166 C C . SER A 1 272 ? -3.312 10.354 15.430 1.00 65.88 272 SER A C 1
ATOM 2168 O O . SER A 1 272 ? -3.281 11.415 14.821 1.00 65.88 272 SER A O 1
ATOM 2170 N N . VAL A 1 273 ? -4.358 9.968 16.158 1.00 68.31 273 VAL A N 1
ATOM 2171 C CA . VAL A 1 273 ? -5.547 10.785 16.396 1.00 68.31 273 VAL A CA 1
ATOM 2172 C C . VAL A 1 273 ? -5.991 10.534 17.831 1.00 68.31 273 VAL A C 1
ATOM 2174 O O . VAL A 1 273 ? -6.029 9.383 18.279 1.00 68.31 273 VAL A O 1
ATOM 2177 N N . SER A 1 274 ? -6.288 11.608 18.558 1.00 75.81 274 SER A N 1
ATOM 2178 C CA . SER A 1 274 ? -6.755 11.521 19.938 1.00 75.81 274 SER A CA 1
ATOM 2179 C C . SER A 1 274 ? -8.197 10.998 20.003 1.00 75.81 274 SER A C 1
ATOM 2181 O O . SER A 1 274 ? -8.913 10.941 18.998 1.00 75.81 274 SER A O 1
ATOM 2183 N N . PHE A 1 275 ? -8.649 10.610 21.198 1.00 81.69 275 PHE A N 1
ATOM 2184 C CA . PHE A 1 275 ? -10.038 10.189 21.401 1.00 81.69 275 PHE A CA 1
ATOM 2185 C C . PHE A 1 275 ? -11.032 11.304 21.045 1.00 81.69 275 PHE A C 1
ATOM 2187 O O . PHE A 1 275 ? -12.042 11.038 20.396 1.00 81.69 275 PHE A O 1
ATOM 2194 N N . SER A 1 276 ? -10.729 12.548 21.425 1.00 79.75 276 SER A N 1
ATOM 2195 C CA . SER A 1 276 ? -11.567 13.714 21.129 1.00 79.75 276 SER A CA 1
ATOM 2196 C C . SER A 1 276 ? -11.656 13.994 19.633 1.00 79.75 276 SER A C 1
ATOM 2198 O O . SER A 1 276 ? -12.746 14.237 19.136 1.00 79.75 276 SER A O 1
ATOM 2200 N N . ASP A 1 277 ? -10.547 13.881 18.901 1.00 81.56 277 ASP A N 1
ATOM 2201 C CA . ASP A 1 277 ? -10.536 14.139 17.453 1.00 81.56 277 ASP A CA 1
ATOM 2202 C C . ASP A 1 277 ? -11.228 13.019 16.654 1.00 81.56 277 ASP A C 1
ATOM 2204 O O . ASP A 1 277 ? -11.693 13.230 15.537 1.00 81.56 277 ASP A O 1
ATOM 2208 N N . SER A 1 278 ? -11.287 11.812 17.227 1.00 83.94 278 SER A N 1
ATOM 2209 C CA . SER A 1 278 ? -11.880 10.613 16.619 1.00 83.94 278 SER A CA 1
ATOM 2210 C C . SER A 1 278 ? -13.333 10.360 17.037 1.00 83.94 278 SER A C 1
ATOM 2212 O O . SER A 1 278 ? -13.927 9.371 16.601 1.00 83.94 278 SER A O 1
ATOM 2214 N N . SER A 1 279 ? -13.897 11.180 17.928 1.00 89.12 279 SER A N 1
ATOM 2215 C CA . SER A 1 279 ? -15.262 11.020 18.430 1.00 89.12 279 SER A CA 1
ATOM 2216 C C . SER A 1 279 ? -16.151 12.185 18.018 1.00 89.12 279 SER A C 1
ATOM 2218 O O . SER A 1 279 ? -15.723 13.329 17.917 1.00 89.12 279 SER A O 1
ATOM 2220 N N . THR A 1 280 ? -17.421 11.886 17.766 1.00 91.25 280 THR A N 1
ATOM 2221 C CA . THR A 1 280 ? -18.439 12.888 17.439 1.00 91.25 280 THR A CA 1
ATOM 2222 C C . THR A 1 280 ? -19.721 12.576 18.189 1.00 91.25 280 THR A C 1
ATOM 2224 O O . THR A 1 280 ? -20.088 11.410 18.326 1.00 91.25 280 THR A O 1
ATOM 2227 N N . VAL A 1 281 ? -20.410 13.616 18.654 1.00 92.69 281 VAL A N 1
ATOM 2228 C CA . VAL A 1 281 ? -21.770 13.539 19.201 1.00 92.69 281 VAL A CA 1
ATOM 2229 C C . VAL A 1 281 ? -22.656 14.418 18.342 1.00 92.69 281 VAL A C 1
ATOM 2231 O O . VAL A 1 281 ? -22.311 15.566 18.084 1.00 92.69 281 VAL A O 1
ATOM 2234 N N . ARG A 1 282 ? -23.787 13.877 17.898 1.00 92.75 282 ARG A N 1
ATOM 2235 C CA . ARG A 1 282 ? -24.808 14.619 17.155 1.00 92.75 282 ARG A CA 1
ATOM 2236 C C . ARG A 1 282 ? -26.149 14.480 17.845 1.00 92.75 282 ARG A C 1
ATOM 2238 O O . ARG A 1 282 ? -26.530 13.375 18.223 1.00 92.75 282 ARG A O 1
ATOM 2245 N N . HIS A 1 283 ? -26.887 15.569 17.967 1.00 92.44 283 HIS A N 1
ATOM 2246 C CA . HIS A 1 283 ? -28.278 15.530 18.383 1.00 92.44 283 HIS A CA 1
ATOM 2247 C C . HIS A 1 283 ? -29.179 15.239 17.177 1.00 92.44 283 HIS A C 1
ATOM 2249 O O . HIS A 1 283 ? -29.228 16.005 16.213 1.00 92.44 283 HIS A O 1
ATOM 2255 N N . ILE A 1 284 ? -29.908 14.127 17.230 1.00 92.31 284 ILE A N 1
ATOM 2256 C CA . ILE A 1 284 ? -30.872 13.727 16.206 1.00 92.31 284 ILE A CA 1
ATOM 2257 C C . ILE A 1 284 ? -32.274 13.935 16.773 1.00 92.31 284 ILE A C 1
ATOM 2259 O O . ILE A 1 284 ? -32.631 13.396 17.820 1.00 92.31 284 ILE A O 1
ATOM 2263 N N . LYS A 1 285 ? -33.075 14.741 16.071 1.00 91.12 285 LYS A N 1
ATOM 2264 C CA . LYS A 1 285 ? -34.469 15.008 16.443 1.00 91.12 285 LYS A CA 1
ATOM 2265 C C . LYS A 1 285 ? -35.319 13.747 16.288 1.00 91.12 285 LYS A C 1
ATOM 2267 O O . LYS A 1 285 ? -34.988 12.866 15.496 1.00 91.12 285 LYS A O 1
ATOM 2272 N N . SER A 1 286 ? -36.439 13.698 17.005 1.00 91.31 286 SER A N 1
ATOM 2273 C CA . SER A 1 286 ? -37.422 12.641 16.797 1.00 91.31 286 SER A CA 1
ATOM 2274 C C . SER A 1 286 ? -37.960 12.659 15.364 1.00 91.31 286 SER A C 1
ATOM 2276 O O . SER A 1 286 ? -38.141 13.714 14.749 1.00 91.31 286 SER A O 1
ATOM 2278 N N . SER A 1 287 ? -38.221 11.467 14.845 1.00 90.50 287 SER A N 1
ATOM 2279 C CA . SER A 1 287 ? -38.853 11.217 13.559 1.00 90.50 287 SER A CA 1
ATOM 2280 C C . SER A 1 287 ? -40.275 10.717 13.783 1.00 90.50 287 SER A C 1
ATOM 2282 O O . SER A 1 287 ? -40.525 9.887 14.652 1.00 90.50 287 SER A O 1
ATOM 2284 N N . SER A 1 288 ? -41.212 11.192 12.964 1.00 86.75 288 SER A N 1
ATOM 2285 C CA . SER A 1 288 ? -42.591 10.689 12.942 1.00 86.75 288 SER A CA 1
ATOM 2286 C C . SER A 1 288 ? -42.733 9.347 12.215 1.00 86.75 288 SER A C 1
ATOM 2288 O O . SER A 1 288 ? -43.778 8.710 12.310 1.00 86.75 288 SER A O 1
ATOM 2290 N N . SER A 1 289 ? -41.707 8.923 11.472 1.00 89.62 289 SER A N 1
ATOM 2291 C CA . SER A 1 289 ? -41.707 7.696 10.675 1.00 89.62 289 SER A CA 1
ATOM 2292 C C . SER A 1 289 ? -40.417 6.924 10.926 1.00 89.62 289 SER A C 1
ATOM 2294 O O . SER A 1 289 ? -39.422 7.109 10.218 1.00 89.62 289 SER A O 1
ATOM 2296 N N . VAL A 1 290 ? -40.439 6.047 11.929 1.00 90.56 290 VAL A N 1
ATOM 2297 C CA . VAL A 1 290 ? -39.310 5.169 12.255 1.00 90.56 290 VAL A CA 1
ATOM 2298 C C . VAL A 1 290 ? -39.264 3.991 11.289 1.00 90.56 290 VAL A C 1
ATOM 2300 O O . VAL A 1 290 ? -40.279 3.371 10.968 1.00 90.56 290 VAL A O 1
ATOM 2303 N N . SER A 1 291 ? -38.065 3.688 10.794 1.00 92.75 291 SER A N 1
ATOM 2304 C CA . SER A 1 291 ? -37.851 2.535 9.923 1.00 92.75 291 SER A CA 1
ATOM 2305 C C . SER A 1 291 ? -38.141 1.233 10.680 1.00 92.75 291 SER A C 1
ATOM 2307 O O . SER A 1 291 ? -37.603 1.053 11.773 1.00 92.75 291 SER A O 1
ATOM 2309 N N . PRO A 1 292 ? -38.877 0.268 10.095 1.00 91.75 292 PRO A N 1
ATOM 2310 C CA . PRO A 1 292 ? -39.103 -1.039 10.719 1.00 91.75 292 PRO A CA 1
ATOM 2311 C C . PRO A 1 292 ? -37.806 -1.775 11.083 1.00 91.75 292 PRO A C 1
ATOM 2313 O O . PRO A 1 292 ? -37.789 -2.572 12.018 1.00 91.75 292 PRO A O 1
ATOM 2316 N N . LEU A 1 293 ? -36.711 -1.477 10.370 1.00 92.12 293 LEU A N 1
ATOM 2317 C CA . LEU A 1 293 ? -35.381 -2.029 10.641 1.00 92.12 293 LEU A CA 1
ATOM 2318 C C . LEU A 1 293 ? -34.823 -1.624 12.010 1.00 92.12 293 LEU A C 1
ATOM 2320 O O . LEU A 1 293 ? -33.940 -2.310 12.503 1.00 92.12 293 LEU A O 1
ATOM 2324 N N . LEU A 1 294 ? -35.300 -0.520 12.587 1.00 94.31 294 LEU A N 1
ATOM 2325 C CA . LEU A 1 294 ? -34.825 0.036 13.855 1.00 94.31 294 LEU A CA 1
ATOM 2326 C C . LEU A 1 294 ? -35.807 -0.197 15.007 1.00 94.31 294 LEU A C 1
ATOM 2328 O O . LEU A 1 294 ? -35.571 0.320 16.090 1.00 94.31 294 LEU A O 1
ATOM 2332 N N . SER A 1 295 ? -36.900 -0.932 14.779 1.00 92.38 295 SER A N 1
ATOM 2333 C CA . SER A 1 295 ? -37.983 -1.120 15.759 1.00 92.38 295 SER A CA 1
ATOM 2334 C C . SER A 1 295 ? -37.474 -1.583 17.126 1.00 92.38 295 SER A C 1
ATOM 2336 O O . SER A 1 295 ? -37.742 -0.935 18.129 1.00 92.38 295 SER A O 1
ATOM 2338 N N . GLU A 1 296 ? -36.643 -2.624 17.154 1.00 94.44 296 GLU A N 1
ATOM 2339 C CA . GLU A 1 296 ? -36.065 -3.160 18.394 1.00 94.44 296 GLU A CA 1
ATOM 2340 C C . GLU A 1 296 ? -35.207 -2.128 19.152 1.00 94.44 296 GLU A C 1
ATOM 2342 O O . GLU A 1 296 ? -35.261 -2.030 20.377 1.00 94.44 296 GLU A O 1
ATOM 2347 N N . LEU A 1 297 ? -34.439 -1.317 18.420 1.00 95.19 297 LEU A N 1
ATOM 2348 C CA . LEU A 1 297 ? -33.609 -0.256 18.991 1.00 95.19 297 LEU A CA 1
ATOM 2349 C C . LEU A 1 297 ? -34.452 0.924 19.497 1.00 95.19 297 LEU A C 1
ATOM 2351 O O . LEU A 1 297 ? -34.116 1.521 20.520 1.00 95.19 297 LEU A O 1
ATOM 2355 N N . ASP A 1 298 ? -35.530 1.260 18.785 1.00 95.19 298 ASP A N 1
ATOM 2356 C CA . ASP A 1 298 ? -36.475 2.316 19.157 1.00 95.19 298 ASP A CA 1
ATOM 2357 C C . ASP A 1 298 ? -37.219 1.955 20.449 1.00 95.19 298 ASP A C 1
ATOM 2359 O O . ASP A 1 298 ? -37.248 2.755 21.386 1.00 95.19 298 ASP A O 1
ATOM 2363 N N . ASP A 1 299 ? -37.708 0.716 20.551 1.00 94.25 299 ASP A N 1
ATOM 2364 C CA . ASP A 1 299 ? -38.343 0.179 21.758 1.00 94.25 299 ASP A CA 1
ATOM 2365 C C . ASP A 1 299 ? -37.366 0.167 22.944 1.00 94.25 299 ASP A C 1
ATOM 2367 O O . ASP A 1 299 ? -37.693 0.609 24.054 1.00 94.25 299 ASP A O 1
ATOM 2371 N N . ALA A 1 300 ? -36.124 -0.273 22.706 1.00 95.12 300 ALA A N 1
ATOM 2372 C CA . ALA A 1 300 ? -35.079 -0.272 23.723 1.00 95.12 300 ALA A CA 1
ATOM 2373 C C . ALA A 1 300 ? -34.786 1.147 24.235 1.00 95.12 300 ALA A C 1
ATOM 2375 O O . ALA A 1 300 ? -34.702 1.354 25.448 1.00 95.12 300 ALA A O 1
ATOM 2376 N N . ILE A 1 301 ? -34.688 2.143 23.346 1.00 94.50 301 ILE A N 1
ATOM 2377 C CA . ILE A 1 301 ? -34.508 3.546 23.744 1.00 94.50 301 ILE A CA 1
ATOM 2378 C C . ILE A 1 301 ? -35.717 4.086 24.499 1.00 94.50 301 ILE A C 1
ATOM 2380 O O . ILE A 1 301 ? -35.536 4.782 25.502 1.00 94.50 301 ILE A O 1
ATOM 2384 N N . ALA A 1 302 ? -36.932 3.779 24.045 1.00 92.44 302 ALA A N 1
ATOM 2385 C CA . ALA A 1 302 ? -38.154 4.266 24.671 1.00 92.44 302 ALA A CA 1
ATOM 2386 C C . ALA A 1 302 ? -38.254 3.796 26.131 1.00 92.44 302 ALA A C 1
ATOM 2388 O O . ALA A 1 302 ? -38.627 4.576 27.010 1.00 92.44 302 ALA A O 1
ATOM 2389 N N . SER A 1 303 ? -37.844 2.551 26.397 1.00 93.44 303 SER A N 1
ATOM 2390 C CA . SER A 1 303 ? -37.853 1.953 27.737 1.00 93.44 303 SER A CA 1
ATOM 2391 C C . SER A 1 303 ? -36.800 2.529 28.698 1.00 93.44 303 SER A C 1
ATOM 2393 O O . SER A 1 303 ? -36.960 2.439 29.917 1.00 93.44 303 SER A O 1
ATOM 2395 N N . LYS A 1 304 ? -35.723 3.134 28.181 1.00 93.94 304 LYS A N 1
ATOM 2396 C CA . LYS A 1 304 ? -34.600 3.614 28.994 1.00 93.94 304 LYS A CA 1
ATOM 2397 C C . LYS A 1 304 ? -34.767 5.067 29.460 1.00 93.94 304 LYS A C 1
ATOM 2399 O O . LYS A 1 304 ? -35.383 5.880 28.765 1.00 93.94 304 LYS A O 1
ATOM 2404 N N . PRO A 1 305 ? -34.207 5.441 30.628 1.00 93.38 305 PRO A N 1
ATOM 2405 C CA . PRO A 1 305 ? -34.182 6.832 31.072 1.00 93.38 305 PRO A CA 1
ATOM 2406 C C . PRO A 1 305 ? -33.257 7.692 30.195 1.00 93.38 305 PRO A C 1
ATOM 2408 O O . PRO A 1 305 ? -32.446 7.183 29.417 1.00 93.38 305 PRO A O 1
ATOM 2411 N N . GLU A 1 306 ? -33.400 9.014 30.306 1.00 92.88 306 GLU A N 1
ATOM 2412 C CA . GLU A 1 306 ? -32.512 9.973 29.633 1.00 92.88 306 GLU A CA 1
ATOM 2413 C C . GLU A 1 306 ? -31.050 9.748 30.032 1.00 92.88 306 GLU A C 1
ATOM 2415 O O . GLU A 1 306 ? -30.765 9.312 31.147 1.00 92.88 306 GLU A O 1
ATOM 2420 N N . TYR A 1 307 ? -30.129 10.025 29.105 1.00 91.94 307 TYR A N 1
ATOM 2421 C CA . TYR A 1 307 ? -28.683 9.835 29.294 1.00 91.94 307 TYR A CA 1
ATOM 2422 C C . TYR A 1 307 ? -28.233 8.396 29.598 1.00 91.94 307 TYR A C 1
ATOM 2424 O O . TYR A 1 307 ? -27.064 8.163 29.890 1.00 91.94 307 TYR A O 1
ATOM 2432 N N . CYS A 1 308 ? -29.111 7.397 29.464 1.00 93.31 308 CYS A N 1
ATOM 2433 C CA . CYS A 1 308 ? -28.702 6.000 29.539 1.00 93.31 308 CYS A CA 1
ATOM 2434 C C . CYS A 1 308 ? -28.269 5.489 28.162 1.00 93.31 308 CYS A C 1
ATOM 2436 O O . CYS A 1 308 ? -29.073 5.418 27.229 1.00 93.31 308 CYS A O 1
ATOM 2438 N N . LYS A 1 309 ? -26.990 5.123 28.044 1.00 94.19 309 LYS A N 1
ATOM 2439 C CA . LYS A 1 309 ? -26.393 4.658 26.791 1.00 94.19 309 LYS A CA 1
ATOM 2440 C C . LYS A 1 309 ? -26.856 3.267 26.358 1.00 94.19 309 LYS A C 1
ATOM 2442 O O . LYS A 1 309 ? -27.172 2.389 27.172 1.00 94.19 309 LYS A O 1
ATOM 2447 N N . LEU A 1 310 ? -26.852 3.080 25.045 1.00 94.69 310 LEU A N 1
ATOM 2448 C CA . LEU A 1 310 ? -27.044 1.823 24.338 1.00 94.69 310 LEU A CA 1
ATOM 2449 C C . LEU A 1 310 ? -25.982 1.692 23.252 1.00 94.69 310 LEU A C 1
ATOM 2451 O O . LEU A 1 310 ? -25.716 2.645 22.515 1.00 94.69 310 LEU A O 1
ATOM 2455 N N . CYS A 1 311 ? -25.395 0.504 23.143 1.00 93.44 311 CYS A N 1
ATOM 2456 C CA . CYS A 1 311 ? -24.513 0.164 22.042 1.00 93.44 311 CYS A CA 1
ATOM 2457 C C . CYS A 1 311 ? -25.363 -0.222 20.828 1.00 93.44 311 CYS A C 1
ATOM 2459 O O . CYS A 1 311 ? -26.190 -1.126 20.893 1.00 93.44 311 CYS A O 1
ATOM 2461 N N . VAL A 1 312 ? -25.161 0.447 19.693 1.00 92.88 312 VAL A N 1
ATOM 2462 C CA . VAL A 1 312 ? -25.925 0.169 18.464 1.00 92.88 312 VAL A CA 1
ATOM 2463 C C . VAL A 1 312 ? -25.549 -1.196 17.877 1.00 92.88 312 VAL A C 1
ATOM 2465 O O . VAL A 1 312 ? -26.354 -1.808 17.176 1.00 92.88 312 VAL A O 1
ATOM 2468 N N . HIS A 1 313 ? -24.340 -1.693 18.164 1.00 89.00 313 HIS A N 1
ATOM 2469 C CA . HIS A 1 313 ? -23.883 -2.983 17.644 1.00 89.00 313 HIS A CA 1
ATOM 2470 C C . HIS A 1 313 ? -24.751 -4.145 18.124 1.00 89.00 313 HIS A C 1
ATOM 2472 O O . HIS A 1 313 ? -24.979 -5.054 17.327 1.00 89.00 313 HIS A O 1
ATOM 2478 N N . ASP A 1 314 ? -25.281 -4.058 19.346 1.00 91.12 314 ASP A N 1
ATOM 2479 C CA . ASP A 1 314 ? -26.104 -5.094 19.982 1.00 91.12 314 ASP A CA 1
ATOM 2480 C C . ASP A 1 314 ? -27.415 -5.350 19.221 1.00 91.12 314 ASP A C 1
ATOM 2482 O O . ASP A 1 314 ? -27.940 -6.457 19.250 1.00 91.12 314 ASP A O 1
ATOM 2486 N N . PHE A 1 315 ? -27.896 -4.348 18.479 1.00 92.44 315 PHE A N 1
ATOM 2487 C CA . PHE A 1 315 ? -29.133 -4.397 17.689 1.00 92.44 315 PHE A CA 1
ATOM 2488 C C . PHE A 1 315 ? -28.868 -4.507 16.178 1.00 92.44 315 PHE A C 1
ATOM 2490 O O . PHE A 1 315 ? -29.761 -4.785 15.380 1.00 92.44 315 PHE A O 1
ATOM 2497 N N . SER A 1 316 ? -27.631 -4.243 15.746 1.00 89.88 316 SER A N 1
ATOM 2498 C CA . SER A 1 316 ? -27.297 -4.169 14.325 1.00 89.88 316 SER A CA 1
ATOM 2499 C C . SER A 1 316 ? -27.126 -5.560 13.687 1.00 89.88 316 SER A C 1
ATOM 2501 O O . SER A 1 316 ? -26.532 -6.457 14.292 1.00 89.88 316 SER A O 1
ATOM 2503 N N . PRO A 1 317 ? -27.523 -5.748 12.414 1.00 88.31 317 PRO A N 1
ATOM 2504 C CA . PRO A 1 317 ? -27.256 -6.986 11.686 1.00 88.31 317 PRO A CA 1
ATOM 2505 C C . PRO A 1 317 ? -25.755 -7.276 11.550 1.00 88.31 317 PRO A C 1
ATOM 2507 O O . PRO A 1 317 ? -24.963 -6.361 11.335 1.00 88.31 317 PRO A O 1
ATOM 2510 N N . GLN A 1 318 ? -25.368 -8.558 11.562 1.00 84.69 318 GLN A N 1
ATOM 2511 C CA . GLN A 1 318 ? -23.962 -8.962 11.396 1.00 84.69 318 GLN A CA 1
ATOM 2512 C C . GLN A 1 318 ? -23.404 -8.751 9.980 1.00 84.69 318 GLN A C 1
ATOM 2514 O O . GLN A 1 318 ? -22.200 -8.564 9.808 1.00 84.69 318 GLN A O 1
ATOM 2519 N N . ASP A 1 319 ? -24.273 -8.745 8.968 1.00 88.44 319 ASP A N 1
ATOM 2520 C CA . ASP A 1 319 ? -23.896 -8.517 7.573 1.00 88.44 319 ASP A CA 1
ATOM 2521 C C . ASP A 1 319 ? -23.509 -7.051 7.307 1.00 88.44 319 ASP A C 1
ATOM 2523 O O . ASP A 1 319 ? -24.270 -6.131 7.609 1.00 88.44 319 ASP A O 1
ATOM 2527 N N . ASN A 1 320 ? -22.360 -6.833 6.661 1.00 83.12 320 ASN A N 1
ATOM 2528 C CA . ASN A 1 320 ? -21.797 -5.498 6.430 1.00 83.12 320 ASN A CA 1
ATOM 2529 C C . ASN A 1 320 ? -22.721 -4.575 5.623 1.00 83.12 320 ASN A C 1
ATOM 2531 O O . ASN A 1 320 ? -22.847 -3.391 5.939 1.00 83.12 320 ASN A O 1
ATOM 2535 N N . ARG A 1 321 ? -23.379 -5.095 4.577 1.00 86.81 321 ARG A N 1
ATOM 2536 C CA . ARG A 1 321 ? -24.250 -4.281 3.716 1.00 86.81 321 ARG A CA 1
ATOM 2537 C C . ARG A 1 321 ? -25.527 -3.894 4.453 1.00 86.81 321 ARG A C 1
ATOM 2539 O O . ARG A 1 321 ? -25.970 -2.751 4.355 1.00 86.81 321 ARG A O 1
ATOM 2546 N N . ARG A 1 322 ? -26.108 -4.831 5.204 1.00 88.69 322 ARG A N 1
ATOM 2547 C CA . ARG A 1 322 ? -27.274 -4.570 6.055 1.00 88.69 322 ARG A CA 1
ATOM 2548 C C . ARG A 1 322 ? -26.941 -3.615 7.193 1.00 88.69 322 ARG A C 1
ATOM 2550 O O . ARG A 1 322 ? -27.733 -2.716 7.443 1.00 88.69 322 ARG A O 1
ATOM 2557 N N . ARG A 1 323 ? -25.765 -3.739 7.812 1.00 89.25 323 ARG A N 1
ATOM 2558 C CA . ARG A 1 323 ? -25.285 -2.810 8.842 1.00 89.25 323 ARG A CA 1
ATOM 2559 C C . ARG A 1 323 ? -25.120 -1.391 8.295 1.00 89.25 323 ARG A C 1
ATOM 2561 O O . ARG A 1 323 ? -25.569 -0.448 8.933 1.00 89.25 323 ARG A O 1
ATOM 2568 N N . TYR A 1 324 ? -24.575 -1.229 7.087 1.00 89.25 324 TYR A N 1
ATOM 2569 C CA . TYR A 1 324 ? -24.506 0.085 6.434 1.00 89.25 324 TYR A CA 1
ATOM 2570 C C . TYR A 1 324 ? -25.896 0.714 6.246 1.00 89.25 324 TYR A C 1
ATOM 2572 O O . TYR A 1 324 ? -26.103 1.879 6.582 1.00 89.25 324 TYR A O 1
ATOM 2580 N N . LEU A 1 325 ? -26.864 -0.062 5.744 1.00 91.50 325 LEU A N 1
ATOM 2581 C CA . LEU A 1 325 ? -28.245 0.406 5.604 1.00 91.50 325 LEU A CA 1
ATOM 2582 C C . LEU A 1 325 ? -28.865 0.747 6.964 1.00 91.50 325 LEU A C 1
ATOM 2584 O O . LEU A 1 325 ? -29.498 1.787 7.080 1.00 91.50 325 LEU A O 1
ATOM 2588 N N . TYR A 1 326 ? -28.640 -0.085 7.981 1.00 93.81 326 TYR A N 1
ATOM 2589 C CA . TYR A 1 326 ? -29.125 0.123 9.346 1.00 93.81 326 TYR A CA 1
ATOM 2590 C C . TYR A 1 326 ? -28.650 1.463 9.919 1.00 93.81 326 TYR A C 1
ATOM 2592 O O . TYR A 1 326 ? -29.465 2.272 10.352 1.00 93.81 326 TYR A O 1
ATOM 2600 N N . ILE A 1 327 ? -27.344 1.744 9.843 1.00 92.56 327 ILE A N 1
ATOM 2601 C CA . ILE A 1 327 ? -26.771 3.012 10.316 1.00 92.56 327 ILE A CA 1
ATOM 2602 C C . ILE A 1 327 ? -27.324 4.205 9.527 1.00 92.56 327 ILE A C 1
ATOM 2604 O O . ILE A 1 327 ? -27.661 5.227 10.116 1.00 92.56 327 ILE A O 1
ATOM 2608 N N . ARG A 1 328 ? -27.489 4.073 8.205 1.00 92.50 328 ARG A N 1
ATOM 2609 C CA . ARG A 1 328 ? -28.077 5.132 7.371 1.00 92.50 328 ARG A CA 1
ATOM 2610 C C . ARG A 1 328 ? -29.536 5.424 7.733 1.00 92.50 328 ARG A C 1
ATOM 2612 O O . ARG A 1 328 ? -29.966 6.569 7.657 1.00 92.50 328 ARG A O 1
ATOM 2619 N N . GLU A 1 329 ? -30.317 4.402 8.074 1.00 92.94 329 GLU A N 1
ATOM 2620 C CA . GLU A 1 329 ? -31.686 4.610 8.552 1.00 92.94 329 GLU A CA 1
ATOM 2621 C C . GLU A 1 329 ? -31.697 5.229 9.958 1.00 92.94 329 GLU A C 1
ATOM 2623 O O . GLU A 1 329 ? -32.536 6.087 10.211 1.00 92.94 329 GLU A O 1
ATOM 2628 N N . LEU A 1 330 ? -30.753 4.872 10.841 1.00 93.50 330 LEU A N 1
ATOM 2629 C CA . LEU A 1 330 ? -30.633 5.458 12.185 1.00 93.50 330 LEU A CA 1
ATOM 2630 C C . LEU A 1 330 ? -30.401 6.975 12.137 1.00 93.50 330 LEU A C 1
ATOM 2632 O O . LEU A 1 330 ? -30.965 7.713 12.941 1.00 93.50 330 LEU A O 1
ATOM 2636 N N . GLU A 1 331 ? -29.636 7.459 11.156 1.00 91.19 331 GLU A N 1
ATOM 2637 C CA . GLU A 1 331 ? -29.412 8.897 10.958 1.00 91.19 331 GLU A CA 1
ATOM 2638 C C . GLU A 1 331 ? -30.688 9.685 10.617 1.00 91.19 331 GLU A C 1
ATOM 2640 O O . GLU A 1 331 ? -30.706 10.906 10.772 1.00 91.19 331 GLU A O 1
ATOM 2645 N N . LYS A 1 332 ? -31.765 9.013 10.187 1.00 92.12 332 LYS A N 1
ATOM 2646 C CA . LYS A 1 332 ? -33.066 9.653 9.930 1.00 92.12 332 LYS A CA 1
ATOM 2647 C C . LYS A 1 332 ? -33.873 9.912 11.206 1.00 92.12 332 LYS A C 1
ATOM 2649 O O . LYS A 1 332 ? -34.856 10.645 11.141 1.00 92.12 332 LYS A O 1
ATOM 2654 N N . GLY A 1 333 ? -33.460 9.345 12.340 1.00 90.94 333 GLY A N 1
ATOM 2655 C CA . GLY A 1 333 ? -34.090 9.538 13.644 1.00 90.94 333 GLY A CA 1
ATOM 2656 C C . GLY A 1 333 ? -35.001 8.395 14.091 1.00 90.94 333 GLY A C 1
ATOM 2657 O O . GLY A 1 333 ? -35.433 7.553 13.304 1.00 90.94 333 GLY A O 1
ATOM 2658 N N . LEU A 1 334 ? -35.272 8.398 15.395 1.00 94.31 334 LEU A N 1
ATOM 2659 C CA . LEU A 1 334 ? -36.108 7.445 16.132 1.00 94.31 334 LEU A CA 1
ATOM 2660 C C . LEU A 1 334 ? -37.355 8.152 16.689 1.00 94.31 334 LEU A C 1
ATOM 2662 O O . LEU A 1 334 ? -37.506 9.358 16.497 1.00 94.31 334 LEU A O 1
ATOM 2666 N N . SER A 1 335 ? -38.242 7.446 17.393 1.00 93.19 335 SER A N 1
ATOM 2667 C CA . SER A 1 335 ? -39.477 8.041 17.934 1.00 93.19 335 SER A CA 1
ATOM 2668 C C . SER A 1 335 ? -39.194 9.130 18.977 1.00 93.19 335 SER A C 1
ATOM 2670 O O . SER A 1 335 ? -39.965 10.077 19.136 1.00 93.19 335 SER A O 1
ATOM 2672 N N . HIS A 1 336 ? -38.054 9.031 19.662 1.00 91.81 336 HIS A N 1
ATOM 2673 C CA . HIS A 1 336 ? -37.577 10.004 20.642 1.00 91.81 336 HIS A CA 1
ATOM 2674 C C . HIS A 1 336 ? -36.359 10.771 20.108 1.00 91.81 336 HIS A C 1
ATOM 2676 O O . HIS A 1 336 ? -35.609 10.232 19.291 1.00 91.81 336 HIS A O 1
ATOM 2682 N N . PRO A 1 337 ? -36.125 12.017 20.560 1.00 93.06 337 PRO A N 1
ATOM 2683 C CA . PRO A 1 337 ? -34.861 12.692 20.301 1.00 93.06 337 PRO A CA 1
ATOM 2684 C C . PRO A 1 337 ? -33.715 11.939 20.989 1.00 93.06 337 PRO A C 1
ATOM 2686 O O . PRO A 1 337 ? -33.850 11.460 22.120 1.00 93.06 337 PRO A O 1
ATOM 2689 N N . ILE A 1 338 ? -32.583 11.829 20.300 1.00 94.75 338 ILE A N 1
ATOM 2690 C CA . ILE A 1 338 ? -31.422 11.066 20.763 1.00 94.75 338 ILE A CA 1
ATOM 2691 C C . ILE A 1 338 ? -30.134 11.848 20.557 1.00 94.75 338 ILE A C 1
ATOM 2693 O O . ILE A 1 338 ? -30.004 12.653 19.635 1.00 94.75 338 ILE A O 1
ATOM 2697 N N . PHE A 1 339 ? -29.142 11.547 21.380 1.00 95.56 339 PHE A N 1
ATOM 2698 C CA . PHE A 1 339 ? -27.755 11.822 21.048 1.00 95.56 339 PHE A CA 1
ATOM 2699 C C . PHE A 1 339 ? -27.149 10.588 20.393 1.00 95.56 339 PHE A C 1
ATOM 2701 O O . PHE A 1 339 ? -27.318 9.469 20.878 1.00 95.56 339 PHE A O 1
ATOM 2708 N N . TYR A 1 340 ? -26.449 10.805 19.287 1.00 95.06 340 TYR A N 1
ATOM 2709 C CA . TYR A 1 340 ? -25.753 9.782 18.530 1.00 95.06 340 TYR A CA 1
ATOM 2710 C C . TYR A 1 340 ? -24.252 10.018 18.594 1.00 95.06 340 TYR A C 1
ATOM 2712 O O . TYR A 1 340 ? -23.733 10.981 18.025 1.00 95.06 340 TYR A O 1
ATOM 2720 N N . PHE A 1 341 ? -23.566 9.119 19.289 1.00 94.50 341 PHE A N 1
ATOM 2721 C CA . PHE A 1 341 ? -22.123 9.106 19.413 1.00 94.50 341 PHE A CA 1
ATOM 2722 C C . PHE A 1 341 ? -21.510 8.139 18.408 1.00 94.50 341 PHE A C 1
ATOM 2724 O O . PHE A 1 341 ? -21.922 6.982 18.288 1.00 94.50 341 PHE A O 1
ATOM 2731 N N . THR A 1 342 ? -20.493 8.611 17.699 1.00 92.50 342 THR A N 1
ATOM 2732 C CA . THR A 1 342 ? -19.669 7.783 16.823 1.00 92.50 342 THR A CA 1
ATOM 2733 C C . THR A 1 342 ? -18.210 7.958 17.190 1.00 92.50 342 THR A C 1
ATOM 2735 O O . THR A 1 342 ? -17.734 9.086 17.292 1.00 92.50 342 THR A O 1
ATOM 2738 N N . TYR A 1 343 ? -17.500 6.843 17.332 1.00 90.25 343 TYR A N 1
ATOM 2739 C CA . TYR A 1 343 ? -16.058 6.820 17.512 1.00 90.25 343 TYR A CA 1
ATOM 2740 C C . TYR A 1 343 ? -15.397 6.004 16.409 1.00 90.25 343 TYR A C 1
ATOM 2742 O O . TYR A 1 343 ? -15.711 4.829 16.209 1.00 90.25 343 TYR A O 1
ATOM 2750 N N . THR A 1 344 ? -14.487 6.638 15.678 1.00 85.06 344 THR A N 1
ATOM 2751 C CA . THR A 1 344 ? -13.771 6.018 14.567 1.00 85.06 344 THR A CA 1
ATOM 2752 C C . THR A 1 344 ? -12.351 5.696 14.998 1.00 85.06 344 THR A C 1
ATOM 2754 O O . THR A 1 344 ? -11.555 6.603 15.231 1.00 85.06 344 THR A O 1
ATOM 2757 N N . HIS A 1 345 ? -11.984 4.419 15.059 1.00 73.00 345 HIS A N 1
ATOM 2758 C CA . HIS A 1 345 ? -10.564 4.104 15.158 1.00 73.00 345 HIS A CA 1
ATOM 2759 C C . HIS A 1 345 ? -9.885 4.361 13.818 1.00 73.00 345 HIS A C 1
ATOM 2761 O O . HIS A 1 345 ? -10.394 3.981 12.768 1.00 73.00 345 HIS A O 1
ATOM 2767 N N . ASN A 1 346 ? -8.665 4.890 13.859 1.00 64.44 346 ASN A N 1
ATOM 2768 C CA . ASN A 1 346 ? -7.766 5.013 12.706 1.00 64.44 346 ASN A CA 1
ATOM 2769 C C . ASN A 1 346 ? -7.288 3.658 12.122 1.00 64.44 346 ASN A C 1
ATOM 2771 O O . ASN A 1 346 ? -6.217 3.564 11.519 1.00 64.44 346 ASN A O 1
ATOM 2775 N N . SER A 1 347 ? -8.045 2.583 12.326 1.00 61.06 347 SER A N 1
ATOM 2776 C CA . SER A 1 347 ? -7.762 1.220 11.896 1.00 61.06 347 SER A CA 1
ATOM 2777 C C . SER A 1 347 ? -8.941 0.660 11.095 1.00 61.06 347 SER A C 1
ATOM 2779 O O . SER A 1 347 ? -10.044 1.196 11.100 1.00 61.06 347 SER A O 1
ATOM 2781 N N . ASN A 1 348 ? -8.737 -0.473 10.423 1.00 62.62 348 ASN A N 1
ATOM 2782 C CA . ASN A 1 348 ? -9.796 -1.155 9.668 1.00 62.62 348 ASN A CA 1
ATOM 2783 C C . ASN A 1 348 ? -10.787 -1.926 10.571 1.00 62.62 348 ASN A C 1
ATOM 2785 O O . ASN A 1 348 ? -11.411 -2.877 10.107 1.00 62.62 348 ASN A O 1
ATOM 2789 N N . VAL A 1 349 ? -10.884 -1.583 11.861 1.00 65.38 349 VAL A N 1
ATOM 2790 C CA . VAL A 1 349 ? -11.696 -2.317 12.849 1.00 65.38 349 VAL A CA 1
ATOM 2791 C C . VAL A 1 349 ? -13.167 -1.875 12.832 1.00 65.38 349 VAL A C 1
ATOM 2793 O O . VAL A 1 349 ? -14.032 -2.605 13.302 1.00 65.38 349 VAL A O 1
ATOM 2796 N N . GLY A 1 350 ? -13.471 -0.745 12.188 1.00 73.62 350 GLY A N 1
ATOM 2797 C CA . GLY A 1 350 ? -14.824 -0.201 12.084 1.00 73.62 350 GLY A CA 1
ATOM 2798 C C . GLY A 1 350 ? -15.102 0.885 13.121 1.00 73.62 350 GLY A C 1
ATOM 2799 O O . GLY A 1 350 ? -14.242 1.232 13.932 1.00 73.62 350 GLY A O 1
ATOM 2800 N N . ASN A 1 351 ? -16.304 1.452 13.050 1.00 86.94 351 ASN A N 1
ATOM 2801 C CA . ASN A 1 351 ? -16.730 2.555 13.905 1.00 86.94 351 ASN A CA 1
ATOM 2802 C C . ASN A 1 351 ? -17.587 2.023 15.049 1.00 86.94 351 ASN A C 1
ATOM 2804 O O . ASN A 1 351 ? -18.462 1.193 14.818 1.00 86.94 351 ASN A O 1
ATOM 2808 N N . TYR A 1 352 ? -17.387 2.546 16.253 1.00 89.69 352 TYR A N 1
ATOM 2809 C CA . TYR A 1 352 ? -18.269 2.291 17.385 1.00 89.69 352 TYR A CA 1
ATOM 2810 C C . TYR A 1 352 ? -19.401 3.309 17.403 1.00 89.69 352 TYR A C 1
ATOM 2812 O O . TYR A 1 352 ? -19.188 4.503 17.190 1.00 89.69 352 TYR A O 1
ATOM 2820 N N . HIS A 1 353 ? -20.606 2.819 17.669 1.00 92.88 353 HIS A N 1
ATOM 2821 C CA . HIS A 1 353 ? -21.836 3.589 17.590 1.00 92.88 353 HIS A CA 1
ATOM 2822 C C . HIS A 1 353 ? -22.621 3.403 18.883 1.00 92.88 353 HIS A C 1
ATOM 2824 O O . HIS A 1 353 ? -22.981 2.276 19.228 1.00 92.88 353 HIS A O 1
ATOM 2830 N N . PHE A 1 354 ? -22.891 4.508 19.570 1.00 95.44 354 PHE A N 1
ATOM 2831 C CA . PHE A 1 354 ? -23.676 4.537 20.798 1.00 95.44 354 PHE A CA 1
ATOM 2832 C C . PHE A 1 354 ? -24.773 5.584 20.684 1.00 95.44 354 PHE A C 1
ATOM 2834 O O . PHE A 1 354 ? -24.592 6.616 20.038 1.00 95.44 354 PHE A O 1
ATOM 2841 N N . ILE A 1 355 ? -25.904 5.327 21.327 1.00 96.00 355 ILE A N 1
ATOM 2842 C CA . ILE A 1 355 ? -27.017 6.272 21.394 1.00 96.00 355 ILE A CA 1
ATOM 2843 C C . ILE A 1 355 ? -27.572 6.359 22.811 1.00 96.00 355 ILE A C 1
ATOM 2845 O O . ILE A 1 355 ? -27.488 5.401 23.578 1.00 96.00 355 ILE A O 1
ATOM 2849 N N . TRP A 1 356 ? -28.149 7.503 23.159 1.00 95.62 356 TRP A N 1
ATOM 2850 C CA . TRP A 1 356 ? -28.936 7.673 24.380 1.00 95.62 356 TRP A CA 1
ATOM 2851 C C . TRP A 1 356 ? -30.064 8.672 24.157 1.00 95.62 356 TRP A C 1
ATOM 2853 O O . TRP A 1 356 ? -29.970 9.562 23.309 1.00 95.62 356 TRP A O 1
ATOM 2863 N N . LYS A 1 357 ? -31.139 8.523 24.933 1.00 94.50 357 LYS A N 1
ATOM 2864 C CA . LYS A 1 357 ? -32.304 9.408 24.867 1.00 94.50 357 LYS A CA 1
ATOM 2865 C C . LYS A 1 357 ? -31.932 10.821 25.329 1.00 94.50 357 LYS A C 1
ATOM 2867 O O . LYS A 1 357 ? -31.325 10.979 26.393 1.00 94.50 357 LYS A O 1
ATOM 2872 N N . ALA A 1 358 ? -32.296 11.820 24.527 1.00 92.19 358 ALA A N 1
ATOM 2873 C CA . ALA A 1 358 ? -32.034 13.230 24.785 1.00 92.19 358 ALA A CA 1
ATOM 2874 C C . ALA A 1 358 ? -33.265 13.924 25.404 1.00 92.19 358 ALA A C 1
ATOM 2876 O O . ALA A 1 358 ? -34.392 13.643 24.992 1.00 92.19 358 ALA A O 1
ATOM 2877 N N . PRO A 1 359 ? -33.080 14.862 26.347 1.00 88.19 359 PRO A N 1
ATOM 2878 C CA . PRO A 1 359 ? -34.156 15.747 26.778 1.00 88.19 359 PRO A CA 1
ATOM 2879 C C . PRO A 1 359 ? -34.577 16.718 25.667 1.00 88.19 359 PRO A C 1
ATOM 2881 O O . PRO A 1 359 ? -33.770 17.132 24.835 1.00 88.19 359 PRO A O 1
ATOM 2884 N N . LEU A 1 360 ? -35.829 17.178 25.715 1.00 77.12 360 LEU A N 1
ATOM 2885 C CA . LEU A 1 360 ? -36.423 18.088 24.720 1.00 77.12 360 LEU A CA 1
ATOM 2886 C C . LEU A 1 360 ? -35.676 19.430 24.549 1.00 77.12 360 LEU A C 1
ATOM 2888 O O . LEU A 1 360 ? -35.768 20.045 23.490 1.00 77.12 360 LEU A O 1
ATOM 2892 N N . SER A 1 361 ? -34.943 19.888 25.570 1.00 72.19 361 SER A N 1
ATOM 2893 C CA . SER A 1 361 ? -34.210 21.166 25.586 1.00 72.19 361 SER A CA 1
ATOM 2894 C C . SER A 1 361 ? -32.685 21.002 25.628 1.00 72.19 361 SER A C 1
ATOM 2896 O O . SER A 1 361 ? -31.977 21.902 26.085 1.00 72.19 361 SER A O 1
ATOM 2898 N N . ALA A 1 362 ? -32.166 19.836 25.246 1.00 68.75 362 ALA A N 1
ATOM 2899 C CA . ALA A 1 362 ? -30.765 19.501 25.461 1.00 68.75 362 ALA A CA 1
ATOM 2900 C C . ALA A 1 362 ? -29.821 20.136 24.427 1.00 68.75 362 ALA A C 1
ATOM 2902 O O . ALA A 1 362 ? -30.104 20.179 23.231 1.00 68.75 362 ALA A O 1
ATOM 2903 N N . SER A 1 363 ? -28.662 20.591 24.908 1.00 72.06 363 SER A N 1
ATOM 2904 C CA . SER A 1 363 ? -27.517 20.989 24.083 1.00 72.06 363 SER A CA 1
ATOM 2905 C C . SER A 1 363 ? -26.524 19.832 23.976 1.00 72.06 363 SER A C 1
ATOM 2907 O O . SER A 1 363 ? -26.352 19.068 24.927 1.00 72.06 363 SER A O 1
ATOM 2909 N N . GLU A 1 364 ? -25.829 19.728 22.843 1.00 68.81 364 GLU A N 1
ATOM 2910 C CA . GLU A 1 364 ? -24.781 18.726 22.606 1.00 68.81 364 GLU A CA 1
ATOM 2911 C C . GLU A 1 364 ? -23.625 18.834 23.618 1.00 68.81 364 GLU A C 1
ATOM 2913 O O . GLU A 1 364 ? -23.042 17.818 23.986 1.00 68.81 364 GLU A O 1
ATOM 2918 N N . SER A 1 365 ? -23.367 20.031 24.160 1.00 69.12 365 SER A N 1
ATOM 2919 C CA . SER A 1 365 ? -22.281 20.314 25.115 1.00 69.12 365 SER A CA 1
ATOM 2920 C C . SER A 1 365 ? -22.685 20.169 26.597 1.00 69.12 365 SER A C 1
ATOM 2922 O O . SER A 1 365 ? -22.074 20.793 27.470 1.00 69.12 365 SER A O 1
ATOM 2924 N N . SER A 1 366 ? -23.733 19.403 26.917 1.00 78.62 366 SER A N 1
ATOM 2925 C CA . SER A 1 366 ? -24.164 19.228 28.311 1.00 78.62 366 SER A CA 1
ATOM 2926 C C . SER A 1 366 ? -23.134 18.449 29.147 1.00 78.62 366 SER A C 1
ATOM 2928 O O . SER A 1 366 ? -22.424 17.570 28.654 1.00 78.62 366 SER A O 1
ATOM 2930 N N . THR A 1 367 ? -23.061 18.744 30.448 1.00 84.75 367 THR A N 1
ATOM 2931 C CA . THR A 1 367 ? -22.197 18.010 31.391 1.00 84.75 367 THR A CA 1
ATOM 2932 C C . THR A 1 367 ? -22.559 16.532 31.491 1.00 84.75 367 THR A C 1
ATOM 2934 O O . THR A 1 367 ? -21.675 15.701 31.684 1.00 84.75 367 THR A O 1
ATOM 2937 N N . GLU A 1 368 ? -23.836 16.191 31.317 1.00 87.88 368 GLU A N 1
ATOM 2938 C CA . GLU A 1 368 ? -24.296 14.801 31.305 1.00 87.88 368 GLU A CA 1
ATOM 2939 C C . GLU A 1 368 ? -23.807 14.053 30.059 1.00 87.88 368 GLU A C 1
ATOM 2941 O O . GLU A 1 368 ? -23.344 12.922 30.182 1.00 87.88 368 GLU A O 1
ATOM 2946 N N . ASN A 1 369 ? -23.781 14.694 28.882 1.00 89.69 369 ASN A N 1
ATOM 2947 C CA . ASN A 1 369 ? -23.179 14.086 27.691 1.00 89.69 369 ASN A CA 1
ATOM 2948 C C . ASN A 1 369 ? -21.698 13.764 27.922 1.00 89.69 369 ASN A C 1
ATOM 2950 O O . ASN A 1 369 ? -21.255 12.670 27.587 1.00 89.69 369 ASN A O 1
ATOM 2954 N N . MET A 1 370 ? -20.942 14.667 28.556 1.00 88.69 370 MET A N 1
ATOM 2955 C CA . MET A 1 370 ? -19.535 14.403 28.889 1.00 88.69 370 MET A CA 1
ATOM 2956 C C . MET A 1 370 ? -19.370 13.205 29.835 1.00 88.69 370 MET A C 1
ATOM 2958 O O . MET A 1 370 ? -18.457 12.404 29.643 1.00 88.69 370 MET A O 1
ATOM 2962 N N . ARG A 1 371 ? -20.270 13.029 30.813 1.00 91.50 371 ARG A N 1
ATOM 2963 C CA . ARG A 1 371 ? -20.251 11.854 31.702 1.00 91.50 371 ARG A CA 1
ATOM 2964 C C . ARG A 1 371 ? -20.494 10.557 30.937 1.00 91.50 371 ARG A C 1
ATOM 2966 O O . ARG A 1 371 ? -19.724 9.615 31.098 1.00 91.50 371 ARG A O 1
ATOM 2973 N N . VAL A 1 372 ? -21.508 10.531 30.071 1.00 92.94 372 VAL A N 1
ATOM 2974 C CA . VAL A 1 372 ? -21.815 9.355 29.242 1.00 92.94 372 VAL A CA 1
ATOM 2975 C C . VAL A 1 372 ? -20.639 9.010 28.324 1.00 92.94 372 VAL A C 1
ATOM 2977 O O . VAL A 1 372 ? -20.278 7.841 28.201 1.00 92.94 372 VAL A O 1
ATOM 2980 N N . ILE A 1 373 ? -19.990 10.011 27.724 1.00 92.19 373 ILE A N 1
ATOM 2981 C CA . ILE A 1 373 ? -18.813 9.813 26.865 1.00 92.19 373 ILE A CA 1
ATOM 2982 C C . ILE A 1 373 ? -17.633 9.224 27.652 1.00 92.19 373 ILE A C 1
ATOM 2984 O O . ILE A 1 373 ? -16.980 8.305 27.160 1.00 92.19 373 ILE A O 1
ATOM 2988 N N . GLU A 1 374 ? -17.361 9.699 28.870 1.00 91.06 374 GLU A N 1
ATOM 2989 C CA . GLU A 1 374 ? -16.288 9.148 29.713 1.00 91.06 374 GLU A CA 1
ATOM 2990 C C . GLU A 1 374 ? -16.577 7.715 30.187 1.00 91.06 374 GLU A C 1
ATOM 2992 O O . GLU A 1 374 ? -15.648 6.935 30.398 1.00 91.06 374 GLU A O 1
ATOM 2997 N N . GLU A 1 375 ? -17.846 7.322 30.317 1.00 92.81 375 GLU A N 1
ATOM 2998 C CA . GLU A 1 375 ? -18.200 5.914 30.515 1.00 92.81 375 GLU A CA 1
ATOM 2999 C C . GLU A 1 375 ? -17.975 5.082 29.251 1.00 92.81 375 GLU A C 1
ATOM 3001 O O . GLU A 1 375 ? -17.341 4.032 29.323 1.00 92.81 375 GLU A O 1
ATOM 3006 N N . ILE A 1 376 ? -18.436 5.564 28.091 1.00 92.12 376 ILE A N 1
ATOM 3007 C CA . ILE A 1 376 ? -18.231 4.900 26.792 1.00 92.12 376 ILE A CA 1
ATOM 3008 C C . ILE A 1 376 ? -16.738 4.674 26.534 1.00 92.12 376 ILE A C 1
ATOM 3010 O O . ILE A 1 376 ? -16.326 3.600 26.104 1.00 92.12 376 ILE A O 1
ATOM 3014 N N . LYS A 1 377 ? -15.901 5.663 26.847 1.00 88.94 377 LYS A N 1
ATOM 3015 C CA . LYS A 1 377 ? -14.447 5.593 26.679 1.00 88.94 377 LYS A CA 1
ATOM 3016 C C . LYS A 1 377 ? -13.797 4.440 27.451 1.00 88.94 377 LYS A C 1
ATOM 3018 O O . LYS A 1 377 ? -12.768 3.942 27.008 1.00 88.94 377 LYS A O 1
ATOM 3023 N N . LYS A 1 378 ? -14.380 4.010 28.576 1.00 87.62 378 LYS A N 1
ATOM 3024 C CA . LYS A 1 378 ? -13.904 2.853 29.357 1.00 87.62 378 LYS A CA 1
ATOM 3025 C C . LYS A 1 378 ? -14.330 1.514 28.750 1.00 87.62 378 LYS A C 1
ATOM 3027 O O . LYS A 1 378 ? -13.669 0.513 28.995 1.00 87.62 378 LYS A O 1
ATOM 3032 N N . GLU A 1 379 ? -15.430 1.496 27.998 1.00 86.50 379 GLU A N 1
ATOM 3033 C CA . GLU A 1 379 ? -15.970 0.299 27.335 1.00 86.50 379 GLU A CA 1
ATOM 3034 C C . GLU A 1 379 ? -15.329 0.051 25.964 1.00 86.50 379 GLU A C 1
ATOM 3036 O O . GLU A 1 379 ? -15.275 -1.085 25.495 1.00 86.50 379 GLU A O 1
ATOM 3041 N N . ILE A 1 380 ? -14.837 1.106 25.310 1.00 84.19 380 ILE A N 1
ATOM 3042 C CA . ILE A 1 380 ? -14.199 0.998 23.999 1.00 84.19 380 ILE A CA 1
ATOM 3043 C C . ILE A 1 380 ? -12.851 0.259 24.110 1.00 84.19 380 ILE A C 1
ATOM 3045 O O . ILE A 1 380 ? -12.010 0.621 24.937 1.00 84.19 380 ILE A O 1
ATOM 3049 N N . PRO A 1 381 ? -12.597 -0.725 23.228 1.00 79.38 381 PRO A N 1
ATOM 3050 C CA . PRO A 1 381 ? -11.310 -1.397 23.109 1.00 79.38 381 PRO A CA 1
ATOM 3051 C C . PRO A 1 381 ? -10.096 -0.472 22.992 1.00 79.38 381 PRO A C 1
ATOM 3053 O O . PRO A 1 381 ? -10.065 0.477 22.204 1.00 79.38 381 PRO A O 1
ATOM 3056 N N . VAL A 1 382 ? -9.039 -0.820 23.725 1.00 77.12 382 VAL A N 1
ATOM 3057 C CA . VAL A 1 382 ? -7.749 -0.132 23.657 1.00 77.12 382 VAL A CA 1
ATOM 3058 C C . VAL A 1 382 ? -6.900 -0.755 22.549 1.00 77.12 382 VAL A C 1
ATOM 3060 O O . VAL A 1 382 ? -6.709 -1.971 22.500 1.00 77.12 382 VAL A O 1
ATOM 3063 N N . TYR A 1 383 ? -6.367 0.086 21.659 1.00 78.31 383 TYR A N 1
ATOM 3064 C CA . TYR A 1 383 ? -5.441 -0.333 20.604 1.00 78.31 383 TYR A CA 1
ATOM 3065 C C . TYR A 1 383 ? -4.122 0.417 20.738 1.00 78.31 383 TYR A C 1
ATOM 3067 O O . TYR A 1 383 ? -4.055 1.635 20.555 1.00 78.31 383 TYR A O 1
ATOM 3075 N N . HIS A 1 384 ? -3.056 -0.319 21.023 1.00 81.44 384 HIS A N 1
ATOM 3076 C CA . HIS A 1 384 ? -1.721 0.231 21.188 1.00 81.44 384 HIS A CA 1
ATOM 3077 C C . HIS A 1 384 ? -0.955 0.362 19.870 1.00 81.44 384 HIS A C 1
ATOM 3079 O O . HIS A 1 384 ? -1.041 -0.445 18.933 1.00 81.44 384 HIS A O 1
ATOM 3085 N N . THR A 1 385 ? -0.125 1.403 19.804 1.00 82.88 385 THR A N 1
ATOM 3086 C CA . THR A 1 385 ? 0.706 1.657 18.629 1.00 82.88 385 THR A CA 1
ATOM 3087 C C . THR A 1 385 ? 1.743 0.551 18.428 1.00 82.88 385 THR A C 1
ATOM 3089 O O . THR A 1 385 ? 2.093 -0.230 19.320 1.00 82.88 385 THR A O 1
ATOM 3092 N N . ARG A 1 386 ? 2.285 0.471 17.207 1.00 82.19 386 ARG A N 1
ATOM 3093 C CA . ARG A 1 386 ? 3.377 -0.468 16.905 1.00 82.19 386 ARG A CA 1
ATOM 3094 C C . ARG A 1 386 ? 4.643 -0.150 17.699 1.00 82.19 386 ARG A C 1
ATOM 3096 O O . ARG A 1 386 ? 5.432 -1.069 17.915 1.00 82.19 386 ARG A O 1
ATOM 3103 N N . ALA A 1 387 ? 4.848 1.111 18.077 1.00 85.00 387 ALA A N 1
ATOM 3104 C CA . ALA A 1 387 ? 5.988 1.531 18.877 1.00 85.00 387 ALA A CA 1
ATOM 3105 C C . ALA A 1 387 ? 5.828 1.092 20.336 1.00 85.00 387 ALA A C 1
ATOM 3107 O O . ALA A 1 387 ? 6.739 0.453 20.845 1.00 85.00 387 ALA A O 1
ATOM 3108 N N . MET A 1 388 ? 4.654 1.296 20.951 1.00 86.56 388 MET A N 1
ATOM 3109 C CA . MET A 1 388 ? 4.370 0.837 22.322 1.00 86.56 388 MET A CA 1
ATOM 3110 C C . MET A 1 388 ? 4.622 -0.666 22.492 1.00 86.56 388 MET A C 1
ATOM 3112 O O . MET A 1 388 ? 5.349 -1.087 23.390 1.00 86.56 388 MET A O 1
ATOM 3116 N N . ARG A 1 389 ? 4.087 -1.484 21.576 1.00 87.12 389 ARG A N 1
ATOM 3117 C CA . ARG A 1 389 ? 4.327 -2.937 21.568 1.00 87.12 389 ARG A CA 1
ATOM 3118 C C . ARG A 1 389 ? 5.802 -3.287 21.401 1.00 87.12 389 ARG A C 1
ATOM 3120 O O . ARG A 1 389 ? 6.317 -4.171 22.076 1.00 87.12 389 ARG A O 1
ATOM 3127 N N . ARG A 1 390 ? 6.488 -2.606 20.478 1.00 86.69 390 ARG A N 1
ATOM 3128 C CA . ARG A 1 390 ? 7.911 -2.851 20.210 1.00 86.69 390 ARG A CA 1
ATOM 3129 C C . ARG A 1 390 ? 8.770 -2.504 21.415 1.00 86.69 390 ARG A C 1
ATOM 3131 O O . ARG A 1 390 ? 9.703 -3.243 21.687 1.00 86.69 390 ARG A O 1
ATOM 3138 N N . GLU A 1 391 ? 8.445 -1.429 22.120 1.00 88.38 391 GLU A N 1
ATOM 3139 C CA . GLU A 1 391 ? 9.180 -1.019 23.309 1.00 88.38 391 GLU A CA 1
ATOM 3140 C C . GLU A 1 391 ? 9.084 -2.073 24.408 1.00 88.38 391 GLU A C 1
ATOM 3142 O O . GLU A 1 391 ? 10.107 -2.503 24.936 1.00 88.38 391 GLU A O 1
ATOM 3147 N N . PHE A 1 392 ? 7.885 -2.609 24.649 1.00 89.06 392 PHE A N 1
ATOM 3148 C CA . PHE A 1 392 ? 7.721 -3.743 25.553 1.00 89.06 392 PHE A CA 1
ATOM 3149 C C . PHE A 1 392 ? 8.577 -4.946 25.121 1.00 89.06 392 PHE A C 1
ATOM 3151 O O . PHE A 1 392 ? 9.350 -5.475 25.917 1.00 89.06 392 PHE A O 1
ATOM 3158 N N . TYR A 1 393 ? 8.519 -5.354 23.847 1.00 87.38 393 TYR A N 1
ATOM 3159 C CA . TYR A 1 393 ? 9.332 -6.481 23.368 1.00 87.38 393 TYR A CA 1
ATOM 3160 C C . TYR A 1 393 ? 10.836 -6.212 23.469 1.00 87.38 393 TYR A C 1
ATOM 3162 O O . TYR A 1 393 ? 11.596 -7.138 23.734 1.00 87.38 393 TYR A O 1
ATOM 3170 N N . ASN A 1 394 ? 11.274 -4.967 23.290 1.00 86.56 394 ASN A N 1
ATOM 3171 C CA . ASN A 1 394 ? 12.676 -4.590 23.426 1.00 86.56 394 ASN A CA 1
ATOM 3172 C C . ASN A 1 394 ? 13.147 -4.680 24.880 1.00 86.56 394 ASN A C 1
ATOM 3174 O O . ASN A 1 394 ? 14.234 -5.193 25.128 1.00 86.56 394 ASN A O 1
ATOM 3178 N N . ILE A 1 395 ? 12.351 -4.191 25.834 1.00 85.25 395 ILE A N 1
ATOM 3179 C CA . ILE A 1 395 ? 12.699 -4.217 27.259 1.00 85.25 395 ILE A CA 1
ATOM 3180 C C . ILE A 1 395 ? 12.710 -5.663 27.762 1.00 85.25 395 ILE A C 1
ATOM 3182 O O . ILE A 1 395 ? 13.733 -6.152 28.241 1.00 85.25 395 ILE A O 1
ATOM 3186 N N . TYR A 1 396 ? 11.599 -6.379 27.597 1.00 82.25 396 TYR A N 1
ATOM 3187 C CA . TYR A 1 396 ? 11.443 -7.720 28.162 1.00 82.25 396 TYR A CA 1
ATOM 3188 C C . TYR A 1 396 ? 12.188 -8.791 27.366 1.00 82.25 396 TYR A C 1
ATOM 3190 O O . TYR A 1 396 ? 12.715 -9.730 27.957 1.00 82.25 396 TYR A O 1
ATOM 3198 N N . GLY A 1 397 ? 12.327 -8.625 26.049 1.00 77.06 397 GLY A N 1
ATOM 3199 C CA . GLY A 1 397 ? 13.151 -9.511 25.226 1.00 77.06 397 GLY A CA 1
ATOM 3200 C C . GLY A 1 397 ? 14.646 -9.412 25.540 1.00 77.06 397 GLY A C 1
ATOM 3201 O O . GLY A 1 397 ? 15.367 -10.384 25.347 1.00 77.06 397 GLY A O 1
ATOM 3202 N N . ARG A 1 398 ? 15.132 -8.278 26.071 1.00 74.50 398 ARG A N 1
ATOM 3203 C CA . ARG A 1 398 ? 16.513 -8.170 26.580 1.00 74.50 398 ARG A CA 1
ATOM 3204 C C . ARG A 1 398 ? 16.700 -8.888 27.912 1.00 74.50 398 ARG A C 1
ATOM 3206 O O . ARG A 1 398 ? 17.758 -9.462 28.138 1.00 74.50 398 ARG A O 1
ATOM 3213 N N . ILE A 1 399 ? 15.691 -8.836 28.781 1.00 76.94 399 ILE A N 1
ATOM 3214 C CA . ILE A 1 399 ? 15.722 -9.475 30.105 1.00 76.94 399 ILE A CA 1
ATOM 3215 C C . ILE A 1 399 ? 15.578 -10.996 29.977 1.00 76.94 399 ILE A C 1
ATOM 3217 O O . ILE A 1 399 ? 16.216 -11.739 30.715 1.00 76.94 399 ILE A O 1
ATOM 3221 N N . SER A 1 400 ? 14.781 -11.466 29.015 1.00 74.00 400 SER A N 1
ATOM 3222 C CA . SER A 1 400 ? 14.605 -12.887 28.720 1.00 74.00 400 SER A CA 1
ATOM 3223 C C . SER A 1 400 ? 14.856 -13.162 27.231 1.00 74.00 400 SER A C 1
ATOM 3225 O O . SER A 1 400 ? 13.906 -13.246 26.449 1.00 74.00 400 SER A O 1
ATOM 3227 N N . PRO A 1 401 ? 16.128 -13.319 26.815 1.00 69.19 401 PRO A N 1
ATOM 3228 C CA . PRO A 1 401 ? 16.495 -13.553 25.414 1.00 69.19 401 PRO A CA 1
ATOM 3229 C C . PRO A 1 401 ? 15.885 -14.829 24.821 1.00 69.19 401 PRO A C 1
ATOM 3231 O O . PRO A 1 401 ? 15.690 -14.928 23.611 1.00 69.19 401 PRO A O 1
ATOM 3234 N N . GLU A 1 402 ? 15.576 -15.809 25.671 1.00 76.06 402 GLU A N 1
ATOM 3235 C CA . GLU A 1 402 ? 14.973 -17.080 25.266 1.00 76.06 402 GLU A CA 1
ATOM 3236 C C . GLU A 1 402 ? 13.449 -16.999 25.092 1.00 76.06 402 GLU A C 1
ATOM 3238 O O . GLU A 1 402 ? 12.848 -17.889 24.476 1.00 76.06 402 GLU A O 1
ATOM 3243 N N . SER A 1 403 ? 12.816 -15.924 25.582 1.00 77.12 403 SER A N 1
ATOM 3244 C CA . SER A 1 403 ? 11.373 -15.730 25.465 1.00 77.12 403 SER A CA 1
ATOM 3245 C C . SER A 1 403 ? 10.952 -15.662 24.004 1.00 77.12 403 SER A C 1
ATOM 3247 O O . SER A 1 403 ? 11.372 -14.800 23.227 1.00 77.12 403 SER A O 1
ATOM 3249 N N . LYS A 1 404 ? 10.063 -16.576 23.616 1.00 83.44 404 LYS A N 1
ATOM 3250 C CA . LYS A 1 404 ? 9.552 -16.621 22.250 1.00 83.44 404 LYS A CA 1
ATOM 3251 C C . LYS A 1 404 ? 8.638 -15.415 21.983 1.00 83.44 404 LYS A C 1
ATOM 3253 O O . LYS A 1 404 ? 7.848 -15.047 22.854 1.00 83.44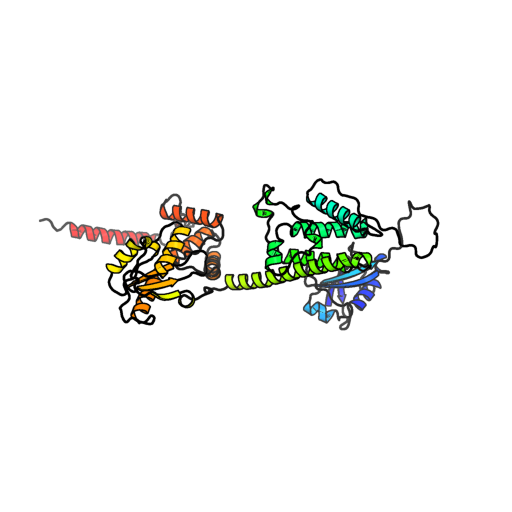 404 LYS A O 1
ATOM 3258 N N . PRO A 1 405 ? 8.654 -14.834 20.767 1.00 84.44 405 PRO A N 1
ATOM 3259 C CA . PRO A 1 405 ? 7.860 -13.647 20.452 1.00 84.44 405 PRO A CA 1
ATOM 3260 C C . PRO A 1 405 ? 6.358 -13.780 20.738 1.00 84.44 405 PRO A C 1
ATOM 3262 O O . PRO A 1 405 ? 5.736 -12.800 21.128 1.00 84.44 405 PRO A O 1
ATOM 3265 N N . TYR A 1 406 ? 5.772 -14.969 20.561 1.00 84.25 406 TYR A N 1
ATOM 3266 C CA . TYR A 1 406 ? 4.351 -15.209 20.842 1.00 84.25 406 TYR A CA 1
ATOM 3267 C C . TYR A 1 406 ? 4.018 -15.169 22.339 1.00 84.25 406 TYR A C 1
ATOM 3269 O O . TYR A 1 406 ? 2.956 -14.679 22.702 1.00 84.25 406 TYR A O 1
ATOM 3277 N N . LEU A 1 407 ? 4.940 -15.587 23.215 1.00 83.62 407 LEU A N 1
ATOM 3278 C CA . LEU A 1 407 ? 4.762 -15.475 24.666 1.00 83.62 407 LEU A CA 1
ATOM 3279 C C . LEU A 1 407 ? 4.791 -14.011 25.091 1.00 83.62 407 LEU A C 1
ATOM 3281 O O . LEU A 1 407 ? 3.906 -13.562 25.807 1.00 83.62 407 LEU A O 1
ATOM 3285 N N . LEU A 1 408 ? 5.754 -13.236 24.581 1.00 87.12 408 LEU A N 1
ATOM 3286 C CA . LEU A 1 408 ? 5.825 -11.799 24.855 1.00 87.12 408 LEU A CA 1
ATOM 3287 C C . LEU A 1 408 ? 4.580 -11.057 24.350 1.00 87.12 408 LEU A C 1
ATOM 3289 O O . LEU A 1 408 ? 4.103 -10.143 25.019 1.00 87.12 408 LEU A O 1
ATOM 3293 N N . ARG A 1 409 ? 4.029 -11.454 23.192 1.00 89.12 409 ARG A N 1
ATOM 3294 C CA . ARG A 1 409 ? 2.745 -10.933 22.696 1.00 89.12 409 ARG A CA 1
ATOM 3295 C C . ARG A 1 409 ? 1.587 -11.297 23.622 1.00 89.12 409 ARG A C 1
ATOM 3297 O O . ARG A 1 409 ? 0.811 -10.409 23.958 1.00 89.12 409 ARG A O 1
ATOM 3304 N N . SER A 1 410 ? 1.506 -12.551 24.062 1.00 87.19 410 SER A N 1
ATOM 3305 C CA . SER A 1 410 ? 0.462 -13.023 24.977 1.00 87.19 410 SER A CA 1
ATOM 3306 C C . SER A 1 410 ? 0.512 -12.309 26.329 1.00 87.19 410 SER A C 1
ATOM 3308 O O . SER A 1 410 ? -0.513 -11.844 26.815 1.00 87.19 410 SER A O 1
ATOM 3310 N N . ILE A 1 411 ? 1.707 -12.155 26.910 1.00 86.38 411 ILE A N 1
ATOM 3311 C CA . ILE A 1 411 ? 1.921 -11.416 28.162 1.00 86.38 411 ILE A CA 1
ATOM 3312 C C . ILE A 1 411 ? 1.503 -9.957 27.981 1.00 86.38 411 ILE A C 1
ATOM 3314 O O . ILE A 1 411 ? 0.766 -9.418 28.800 1.00 86.38 411 ILE A O 1
ATOM 3318 N N . TYR A 1 412 ? 1.938 -9.315 26.893 1.00 88.88 412 TYR A N 1
ATOM 3319 C CA . TYR A 1 412 ? 1.557 -7.934 26.611 1.00 88.88 412 TYR A CA 1
ATOM 3320 C C . TYR A 1 412 ? 0.039 -7.772 26.517 1.00 88.88 412 TYR A C 1
ATOM 3322 O O . TYR A 1 412 ? -0.515 -6.859 27.126 1.00 88.88 412 TYR A O 1
ATOM 3330 N N . HIS A 1 413 ? -0.632 -8.668 25.790 1.00 86.31 413 HIS A N 1
ATOM 3331 C CA . HIS A 1 413 ? -2.084 -8.666 25.656 1.00 86.31 413 HIS A CA 1
ATOM 3332 C C . HIS A 1 413 ? -2.774 -8.821 27.017 1.00 86.31 413 HIS A C 1
ATOM 3334 O O . HIS A 1 413 ? -3.601 -7.984 27.364 1.00 86.31 413 HIS A O 1
ATOM 3340 N N . ALA A 1 414 ? -2.368 -9.806 27.824 1.00 84.56 414 ALA A N 1
ATOM 3341 C CA . ALA A 1 414 ? -2.942 -10.054 29.148 1.00 84.56 414 ALA A CA 1
ATOM 3342 C C . ALA A 1 414 ? -2.754 -8.880 30.127 1.00 84.56 414 ALA A C 1
ATOM 3344 O O . ALA A 1 414 ? -3.632 -8.607 30.939 1.00 84.56 414 ALA A O 1
ATOM 3345 N N . LEU A 1 415 ? -1.625 -8.167 30.050 1.00 86.19 415 LEU A N 1
ATOM 3346 C CA . LEU A 1 415 ? -1.336 -7.032 30.935 1.00 86.19 415 LEU A CA 1
ATOM 3347 C C . LEU A 1 415 ? -2.024 -5.730 30.512 1.00 86.19 415 LEU A C 1
ATOM 3349 O O . LEU A 1 415 ? -2.226 -4.850 31.345 1.00 86.19 415 LEU A O 1
ATOM 3353 N N . THR A 1 416 ? -2.318 -5.565 29.221 1.00 84.19 416 THR A N 1
ATOM 3354 C CA . THR A 1 416 ? -2.745 -4.270 28.665 1.00 84.19 416 THR A CA 1
ATOM 3355 C C . THR A 1 416 ? -4.142 -4.268 28.062 1.00 84.19 416 THR A C 1
ATOM 3357 O O . THR A 1 416 ? -4.656 -3.193 27.764 1.00 84.19 416 THR A O 1
ATOM 3360 N N . ASN A 1 417 ? -4.749 -5.441 27.864 1.00 81.38 417 ASN A N 1
ATOM 3361 C CA . ASN A 1 417 ? -5.978 -5.624 27.091 1.00 81.38 417 ASN A CA 1
ATOM 3362 C C . ASN A 1 417 ? -5.898 -5.035 25.664 1.00 81.38 417 ASN A C 1
ATOM 3364 O O . ASN A 1 417 ? -6.917 -4.668 25.082 1.00 81.38 417 ASN A O 1
ATOM 3368 N N . ASP A 1 418 ? -4.693 -4.939 25.083 1.00 83.19 418 ASP A N 1
ATOM 3369 C CA . ASP A 1 418 ? -4.486 -4.420 23.725 1.00 83.19 418 ASP A CA 1
ATOM 3370 C C . ASP A 1 418 ? -5.124 -5.336 22.676 1.00 83.19 418 ASP A C 1
ATOM 3372 O O . ASP A 1 418 ? -4.667 -6.457 22.464 1.00 83.19 418 ASP A O 1
ATOM 3376 N N . LEU A 1 419 ? -6.128 -4.841 21.954 1.00 77.81 419 LEU A N 1
ATOM 3377 C CA . LEU A 1 419 ? -6.832 -5.593 20.907 1.00 77.81 419 LEU A CA 1
ATOM 3378 C C . LEU A 1 419 ? -6.245 -5.373 19.504 1.00 77.81 419 LEU A C 1
ATOM 3380 O O . LEU A 1 419 ? -6.880 -5.664 18.485 1.00 77.81 419 LEU A O 1
ATOM 3384 N N . SER A 1 420 ? -5.016 -4.861 19.420 1.00 79.50 420 SER A N 1
ATOM 3385 C CA . SER A 1 420 ? -4.317 -4.680 18.152 1.00 79.50 420 SER A CA 1
ATOM 3386 C C . SER A 1 420 ? -4.181 -5.972 17.355 1.00 79.50 420 SER A C 1
ATOM 3388 O O . SER A 1 420 ? -3.701 -6.994 17.836 1.00 79.50 420 SER A O 1
ATOM 3390 N N . THR A 1 421 ? -4.482 -5.892 16.059 1.00 75.75 421 THR A N 1
ATOM 3391 C CA . THR A 1 421 ? -4.356 -7.036 15.155 1.00 75.75 421 THR A CA 1
ATOM 3392 C C . THR A 1 421 ? -2.909 -7.515 15.025 1.00 75.75 421 THR A C 1
ATOM 3394 O O . THR A 1 421 ? -1.969 -6.704 14.963 1.00 75.75 421 THR A O 1
ATOM 3397 N N . ALA A 1 422 ? -2.754 -8.832 14.878 1.00 80.31 422 ALA A N 1
ATOM 3398 C CA . ALA A 1 422 ? -1.505 -9.476 14.492 1.00 80.31 422 ALA A CA 1
ATOM 3399 C C . ALA A 1 422 ? -0.978 -8.934 13.152 1.00 80.31 422 ALA A C 1
ATOM 3401 O O . ALA A 1 422 ? -1.746 -8.536 12.269 1.00 80.31 422 ALA A O 1
ATOM 3402 N N . ARG A 1 423 ? 0.347 -8.924 12.975 1.00 79.31 423 ARG A N 1
ATOM 3403 C CA . ARG A 1 423 ? 0.988 -8.365 11.767 1.00 79.31 423 ARG A CA 1
ATOM 3404 C C . ARG A 1 423 ? 0.812 -9.235 10.530 1.00 79.31 423 ARG A C 1
ATOM 3406 O O . ARG A 1 423 ? 0.856 -8.727 9.411 1.00 79.31 423 ARG A O 1
ATOM 3413 N N . THR A 1 424 ? 0.672 -10.541 10.722 1.00 82.62 424 THR A N 1
ATOM 3414 C CA . THR A 1 424 ? 0.546 -11.526 9.646 1.00 82.62 424 THR A CA 1
ATOM 3415 C C . THR A 1 424 ? -0.494 -12.577 10.012 1.00 82.62 424 THR A C 1
ATOM 3417 O O . THR A 1 424 ? -0.814 -12.764 11.185 1.00 82.62 424 THR A O 1
ATOM 3420 N N . THR A 1 425 ? -1.010 -13.295 9.014 1.00 82.50 425 THR A N 1
ATOM 3421 C CA . THR A 1 425 ? -1.919 -14.428 9.249 1.00 82.50 425 THR A CA 1
ATOM 3422 C C . THR A 1 425 ? -1.250 -15.526 10.069 1.00 82.50 425 THR A C 1
ATOM 3424 O O . THR A 1 425 ? -1.876 -16.085 10.956 1.00 82.50 425 THR A O 1
ATOM 3427 N N . HIS A 1 426 ? 0.041 -15.769 9.831 1.00 81.06 426 HIS A N 1
ATOM 3428 C CA . HIS A 1 426 ? 0.814 -16.755 10.579 1.00 81.06 426 HIS A CA 1
ATOM 3429 C C . HIS A 1 426 ? 0.983 -16.368 12.055 1.00 81.06 426 HIS A C 1
ATOM 3431 O O . HIS A 1 426 ? 0.819 -17.202 12.937 1.00 81.06 426 HIS A O 1
ATOM 3437 N N . GLU A 1 427 ? 1.259 -15.088 12.328 1.00 86.12 427 GLU A N 1
ATOM 3438 C CA . GLU A 1 427 ? 1.300 -14.554 13.694 1.00 86.12 427 GLU A CA 1
ATOM 3439 C C . GLU A 1 427 ? -0.050 -14.741 14.395 1.00 86.12 427 GLU A C 1
ATOM 3441 O O . GLU A 1 427 ? -0.083 -15.260 15.504 1.00 86.12 427 GLU A O 1
ATOM 3446 N N . LYS A 1 428 ? -1.158 -14.425 13.706 1.00 86.75 428 LYS A N 1
ATOM 3447 C CA . LYS A 1 428 ? -2.515 -14.620 14.232 1.00 86.75 428 LYS A CA 1
ATOM 3448 C C . LYS A 1 428 ? -2.789 -16.081 14.599 1.00 86.75 428 LYS A C 1
ATOM 3450 O O . LYS A 1 428 ? -3.301 -16.340 15.677 1.00 86.75 428 LYS A O 1
ATOM 3455 N N . GLU A 1 429 ? -2.459 -17.018 13.712 1.00 87.19 429 GLU A N 1
ATOM 3456 C CA . GLU A 1 429 ? -2.665 -18.455 13.943 1.00 87.19 429 GLU A CA 1
ATOM 3457 C C . GLU A 1 429 ? -1.892 -18.959 15.167 1.00 87.19 429 GLU A C 1
ATOM 3459 O O . GLU A 1 429 ? -2.437 -19.722 15.962 1.00 87.19 429 GLU A O 1
ATOM 3464 N N . ILE A 1 430 ? -0.637 -18.526 15.332 1.00 85.62 430 ILE A N 1
ATOM 3465 C CA . ILE A 1 430 ? 0.171 -18.878 16.505 1.00 85.62 430 ILE A CA 1
ATOM 3466 C C . ILE A 1 430 ? -0.447 -18.285 17.770 1.00 85.62 430 ILE A C 1
ATOM 3468 O O . ILE A 1 430 ? -0.617 -19.004 18.749 1.00 85.62 430 ILE A O 1
ATOM 3472 N N . ASP A 1 431 ? -0.796 -16.999 17.749 1.00 87.75 431 ASP A N 1
ATOM 3473 C CA . ASP A 1 431 ? -1.321 -16.304 18.923 1.00 87.75 431 ASP A CA 1
ATOM 3474 C C . ASP A 1 431 ? -2.665 -16.905 19.374 1.00 87.75 431 ASP A C 1
ATOM 3476 O O . ASP A 1 431 ? -2.877 -17.096 20.568 1.00 87.75 431 ASP A O 1
ATOM 3480 N N . THR A 1 432 ? -3.538 -17.299 18.436 1.00 87.69 432 THR A N 1
ATOM 3481 C CA . THR A 1 432 ? -4.782 -18.021 18.752 1.00 87.69 432 THR A CA 1
ATOM 3482 C C . THR A 1 432 ? -4.506 -19.349 19.455 1.00 87.69 432 THR A C 1
ATOM 3484 O O . THR A 1 432 ? -5.096 -19.608 20.497 1.00 87.69 432 THR A O 1
ATOM 3487 N N . ARG A 1 433 ? -3.567 -20.159 18.949 1.00 85.75 433 ARG A N 1
ATOM 3488 C CA . ARG A 1 433 ? -3.215 -21.446 19.578 1.00 85.75 433 ARG A CA 1
ATOM 3489 C C . ARG A 1 433 ? -2.605 -21.278 20.966 1.00 85.75 433 ARG A C 1
ATOM 3491 O O . ARG A 1 433 ? -2.860 -22.087 21.846 1.00 85.75 433 ARG A O 1
ATOM 3498 N N . VAL A 1 434 ? -1.786 -20.244 21.162 1.00 85.69 434 VAL A N 1
ATOM 3499 C CA . VAL A 1 434 ? -1.206 -19.927 22.476 1.00 85.69 434 VAL A CA 1
ATOM 3500 C C . VAL A 1 434 ? -2.310 -19.548 23.456 1.00 85.69 434 VAL A C 1
ATOM 3502 O O . VAL A 1 434 ? -2.309 -20.040 24.578 1.00 85.69 434 VAL A O 1
ATOM 3505 N N . GLN A 1 435 ? -3.278 -18.737 23.028 1.00 85.12 435 GLN A N 1
ATOM 3506 C CA . GLN A 1 435 ? -4.418 -18.379 23.867 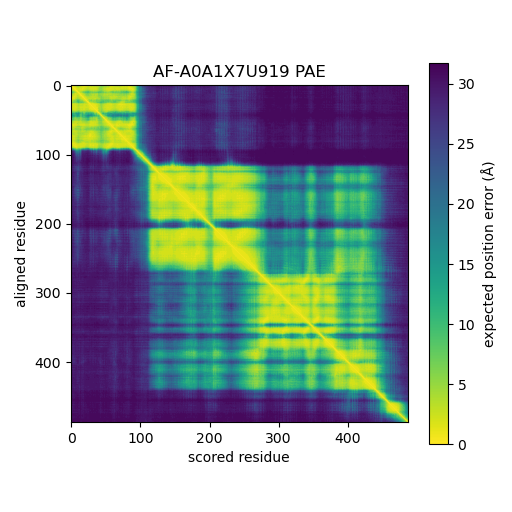1.00 85.12 435 GLN A CA 1
ATOM 3507 C C . GLN A 1 435 ? -5.276 -19.600 24.221 1.00 85.12 435 GLN A C 1
ATOM 3509 O O . GLN A 1 435 ? -5.653 -19.756 25.377 1.00 85.12 435 GLN A O 1
ATOM 3514 N N . GLU A 1 436 ? -5.555 -20.479 23.254 1.00 85.38 436 GLU A N 1
ATOM 3515 C CA . GLU A 1 436 ? -6.263 -21.746 23.489 1.00 85.38 436 GLU A CA 1
ATOM 3516 C C . GLU A 1 436 ? -5.521 -22.622 24.506 1.00 85.38 436 GLU A C 1
ATOM 3518 O O . GLU A 1 436 ? -6.136 -23.121 25.443 1.00 85.38 436 GLU A O 1
ATOM 3523 N N . ALA A 1 437 ? -4.199 -22.753 24.370 1.00 80.94 437 ALA A N 1
ATOM 3524 C CA . ALA A 1 437 ? -3.370 -23.517 25.297 1.00 80.94 437 ALA A CA 1
ATOM 3525 C C . ALA A 1 437 ? -3.368 -22.930 26.719 1.00 80.94 437 ALA A C 1
ATOM 3527 O O . ALA A 1 437 ? -3.439 -23.678 27.689 1.00 80.94 437 ALA A O 1
ATOM 3528 N N . LEU A 1 438 ? -3.314 -21.600 26.850 1.00 78.94 438 LEU A N 1
ATOM 3529 C CA . LEU A 1 438 ? -3.383 -20.929 28.151 1.00 78.94 438 LEU A CA 1
ATOM 3530 C C . LEU A 1 438 ? -4.757 -21.100 28.812 1.00 78.94 438 LEU A C 1
ATOM 3532 O O . LEU A 1 438 ? -4.820 -21.318 30.016 1.00 78.94 438 LEU A O 1
ATOM 3536 N N . LEU A 1 439 ? -5.843 -21.026 28.035 1.00 81.88 439 LEU A N 1
ATOM 3537 C CA . LEU A 1 439 ? -7.211 -21.232 28.527 1.00 81.88 439 LEU A CA 1
ATOM 3538 C C . LEU A 1 439 ? -7.505 -22.690 28.891 1.00 81.88 439 LEU A C 1
ATOM 3540 O O . LEU A 1 439 ? -8.371 -22.942 29.722 1.00 81.88 439 LEU A O 1
ATOM 3544 N N . ALA A 1 440 ? -6.821 -23.641 28.255 1.00 79.88 440 ALA A N 1
ATOM 3545 C CA . ALA A 1 440 ? -6.974 -25.060 28.549 1.00 79.88 440 ALA A CA 1
ATOM 3546 C C . ALA A 1 440 ? -6.361 -25.466 29.902 1.00 79.88 440 ALA A C 1
ATOM 3548 O O . ALA A 1 440 ? -6.647 -26.567 30.362 1.00 79.88 440 ALA A O 1
ATOM 3549 N N . GLU A 1 441 ? -5.531 -24.607 30.517 1.00 69.06 441 GLU A N 1
ATOM 3550 C CA . GLU A 1 441 ? -4.811 -24.863 31.779 1.00 69.06 441 GLU A CA 1
ATOM 3551 C C . GLU A 1 441 ? -4.084 -26.225 31.809 1.00 69.06 441 GLU A C 1
ATOM 3553 O O . GLU A 1 441 ? -3.887 -26.816 32.869 1.00 69.06 441 GLU A O 1
ATOM 3558 N N . ASP A 1 442 ? -3.682 -26.733 30.638 1.00 63.00 442 ASP A N 1
ATOM 3559 C CA . ASP A 1 442 ? -3.136 -28.080 30.493 1.00 63.00 442 ASP A CA 1
ATOM 3560 C C . ASP A 1 442 ? -1.730 -28.163 31.129 1.00 63.00 442 ASP A C 1
ATOM 3562 O O . ASP A 1 442 ? -0.799 -27.498 30.648 1.00 63.00 442 ASP A O 1
ATOM 3566 N N . PRO A 1 443 ? -1.539 -28.964 32.195 1.00 57.34 443 PRO A N 1
ATOM 3567 C CA . PRO A 1 443 ? -0.255 -29.094 32.880 1.00 57.34 443 PRO A CA 1
ATOM 3568 C C . PRO A 1 443 ? 0.840 -29.738 32.015 1.00 57.34 443 PRO A C 1
ATOM 3570 O O . PRO A 1 443 ? 2.017 -29.545 32.313 1.00 57.34 443 PRO A O 1
ATOM 3573 N N . ASP A 1 444 ? 0.495 -30.435 30.925 1.00 58.38 444 ASP A N 1
ATOM 3574 C CA . ASP A 1 444 ? 1.479 -30.959 29.966 1.00 58.38 444 ASP A CA 1
ATOM 3575 C C . ASP A 1 444 ? 1.991 -29.869 28.997 1.00 58.38 444 ASP A C 1
ATOM 3577 O O . ASP A 1 444 ? 3.003 -30.053 28.313 1.00 58.38 444 ASP A O 1
ATOM 3581 N N . ILE A 1 445 ? 1.322 -28.709 28.951 1.00 58.38 445 ILE A N 1
ATOM 3582 C CA . ILE A 1 445 ? 1.698 -27.537 28.143 1.00 58.38 445 ILE A CA 1
ATOM 3583 C C . ILE A 1 445 ? 2.294 -26.421 29.021 1.00 58.38 445 ILE A C 1
ATOM 3585 O O . ILE A 1 445 ? 3.210 -25.710 28.591 1.00 58.38 445 ILE A O 1
ATOM 3589 N N . VAL A 1 446 ? 1.811 -26.270 30.260 1.00 52.66 446 VAL A N 1
ATOM 3590 C CA . VAL A 1 446 ? 2.316 -25.312 31.255 1.00 52.66 446 VAL A CA 1
ATOM 3591 C C . VAL A 1 446 ? 3.444 -25.950 32.064 1.00 52.66 446 VAL A C 1
ATOM 3593 O O . VAL A 1 446 ? 3.235 -26.647 33.051 1.00 52.66 446 VAL A O 1
ATOM 3596 N N . ILE A 1 447 ? 4.677 -25.674 31.648 1.00 55.75 447 ILE A N 1
ATOM 3597 C CA . ILE A 1 447 ? 5.880 -26.201 32.293 1.00 55.75 447 ILE A CA 1
ATOM 3598 C C . ILE A 1 447 ? 6.091 -25.536 33.665 1.00 55.75 447 ILE A C 1
ATOM 3600 O O . ILE A 1 447 ? 6.311 -24.325 33.753 1.00 55.75 447 ILE A O 1
ATOM 3604 N N . ASP A 1 448 ? 6.078 -26.332 34.738 1.00 55.47 448 ASP A N 1
ATOM 3605 C CA . ASP A 1 448 ? 6.408 -25.884 36.094 1.00 55.47 448 ASP A CA 1
ATOM 3606 C C . ASP A 1 448 ? 7.888 -25.492 36.204 1.00 55.47 448 ASP A C 1
ATOM 3608 O O . ASP A 1 448 ? 8.764 -26.320 36.447 1.00 55.47 448 ASP A O 1
ATOM 3612 N N . LEU A 1 449 ? 8.178 -24.197 36.094 1.00 59.34 449 LEU A N 1
ATOM 3613 C CA . LEU A 1 449 ? 9.548 -23.681 36.100 1.00 59.34 449 LEU A CA 1
ATOM 3614 C C . LEU A 1 449 ? 10.357 -24.025 37.369 1.00 59.34 449 LEU A C 1
ATOM 3616 O O . LEU A 1 449 ? 11.582 -23.902 37.352 1.00 59.34 449 LEU A O 1
ATOM 3620 N N . ARG A 1 450 ? 9.725 -24.507 38.452 1.00 58.28 450 ARG A N 1
ATOM 3621 C CA . ARG A 1 450 ? 10.427 -24.972 39.661 1.00 58.28 450 ARG A CA 1
ATOM 3622 C C . ARG A 1 450 ? 11.359 -26.150 39.384 1.00 58.28 450 ARG A C 1
ATOM 3624 O O . ARG A 1 450 ? 12.383 -26.263 40.053 1.00 58.28 450 ARG A O 1
ATOM 3631 N N . HIS A 1 451 ? 11.075 -26.989 38.387 1.00 58.88 451 HIS A N 1
ATOM 3632 C CA . HIS A 1 451 ? 11.948 -28.124 38.070 1.00 58.88 451 HIS A CA 1
ATOM 3633 C C . HIS A 1 451 ? 13.285 -27.703 37.423 1.00 58.88 451 HIS A C 1
ATOM 3635 O O . HIS A 1 451 ? 14.231 -28.493 37.400 1.00 58.88 451 HIS A O 1
ATOM 3641 N N . PHE A 1 452 ? 13.393 -26.466 36.915 1.00 55.25 452 PHE A N 1
ATOM 3642 C CA . PHE A 1 452 ? 14.642 -25.893 36.395 1.00 55.25 452 PHE A CA 1
ATOM 3643 C C . PHE A 1 452 ? 15.537 -25.286 37.487 1.00 55.25 452 PHE A C 1
ATOM 3645 O O . PHE A 1 452 ? 16.710 -25.027 37.230 1.00 55.25 452 PHE A O 1
ATOM 3652 N N . ASN A 1 453 ? 15.051 -25.146 38.727 1.00 57.84 453 ASN A N 1
ATOM 3653 C CA . ASN A 1 453 ? 15.886 -24.831 39.896 1.00 57.84 453 ASN A CA 1
ATOM 3654 C C . ASN A 1 453 ? 16.666 -26.065 40.397 1.00 57.84 453 ASN A C 1
ATOM 3656 O O . ASN A 1 453 ? 16.884 -26.243 41.592 1.00 57.84 453 ASN A O 1
ATOM 3660 N N . SER A 1 454 ? 17.091 -26.943 39.487 1.00 53.12 454 SER A N 1
ATOM 3661 C CA . SER A 1 454 ? 17.812 -28.186 39.786 1.00 53.12 454 SER A CA 1
ATOM 3662 C C . SER A 1 454 ? 19.300 -27.968 40.107 1.00 53.12 454 SER A C 1
ATOM 3664 O O . SER A 1 454 ? 20.009 -28.927 40.410 1.00 53.12 454 SER A O 1
ATOM 3666 N N . ASN A 1 455 ? 19.782 -26.721 40.104 1.00 54.41 455 ASN A N 1
ATOM 3667 C CA . ASN A 1 455 ? 21.148 -26.399 40.507 1.00 54.41 455 ASN A CA 1
ATOM 3668 C C . ASN A 1 455 ? 21.236 -26.148 42.019 1.00 54.41 455 ASN A C 1
ATOM 3670 O O . ASN A 1 455 ? 21.070 -25.025 42.475 1.00 54.41 455 ASN A O 1
ATOM 3674 N N . GLY A 1 456 ? 21.543 -27.229 42.744 1.00 57.91 456 GLY A N 1
ATOM 3675 C CA . GLY A 1 456 ? 22.426 -27.246 43.916 1.00 57.91 456 GLY A CA 1
ATOM 3676 C C . GLY A 1 456 ? 22.030 -26.380 45.113 1.00 57.91 456 GLY A C 1
ATOM 3677 O O . GLY A 1 456 ? 22.389 -25.214 45.177 1.00 57.91 456 GLY A O 1
ATOM 3678 N N . GLU A 1 457 ? 21.412 -27.033 46.099 1.00 58.06 457 GLU A N 1
ATOM 3679 C CA . GLU A 1 457 ? 21.002 -26.515 47.413 1.00 58.06 457 GLU A CA 1
ATOM 3680 C C . GLU A 1 457 ? 19.855 -25.494 47.380 1.00 58.06 457 GLU A C 1
ATOM 3682 O O . GLU A 1 457 ? 20.014 -24.300 47.139 1.00 58.06 457 GLU A O 1
ATOM 3687 N N . ASP A 1 458 ? 18.654 -25.987 47.696 1.00 62.78 458 ASP A N 1
ATOM 3688 C CA . ASP A 1 458 ? 17.524 -25.152 48.095 1.00 62.78 458 ASP A CA 1
ATOM 3689 C C . ASP A 1 458 ? 17.901 -24.384 49.375 1.00 62.78 458 ASP A C 1
ATOM 3691 O O . ASP A 1 458 ? 17.693 -24.854 50.498 1.00 62.78 458 ASP A O 1
ATOM 3695 N N . ASN A 1 459 ? 18.475 -23.190 49.193 1.00 64.06 459 ASN A N 1
ATOM 3696 C CA . ASN A 1 459 ? 18.862 -22.253 50.256 1.00 64.06 459 ASN A CA 1
ATOM 3697 C C . ASN A 1 459 ? 17.685 -21.868 51.167 1.00 64.06 459 ASN A C 1
ATOM 3699 O O . ASN A 1 459 ? 17.880 -21.319 52.251 1.00 64.06 459 ASN A O 1
ATOM 3703 N N . PHE A 1 460 ? 16.457 -22.164 50.739 1.00 65.50 460 PHE A N 1
ATOM 3704 C CA . PHE A 1 460 ? 15.230 -21.870 51.456 1.00 65.50 460 PHE A CA 1
ATOM 3705 C C . PHE A 1 460 ? 14.553 -23.129 51.997 1.00 65.50 460 PHE A C 1
ATOM 3707 O O . PHE A 1 460 ? 13.467 -23.027 52.559 1.00 65.50 460 PHE A O 1
ATOM 3714 N N . ARG A 1 461 ? 15.190 -24.308 51.943 1.00 71.31 461 ARG A N 1
ATOM 3715 C CA . ARG A 1 461 ? 14.586 -25.555 52.440 1.00 71.31 461 ARG A CA 1
ATOM 3716 C C . ARG A 1 461 ? 14.157 -25.454 53.899 1.00 71.31 461 ARG A C 1
ATOM 3718 O O . ARG A 1 461 ? 13.082 -25.918 54.266 1.00 71.31 461 ARG A O 1
ATOM 3725 N N . ILE A 1 462 ? 14.983 -24.814 54.729 1.00 76.06 462 ILE A N 1
ATOM 3726 C CA . ILE A 1 462 ? 14.676 -24.559 56.144 1.00 76.06 462 ILE A CA 1
ATOM 3727 C C . ILE A 1 462 ? 13.512 -23.570 56.279 1.00 76.06 462 ILE A C 1
ATOM 3729 O O . ILE A 1 462 ? 12.639 -23.774 57.120 1.00 76.06 462 ILE A O 1
ATOM 3733 N N . PHE A 1 463 ? 13.471 -22.530 55.442 1.00 79.25 463 PHE A N 1
ATOM 3734 C CA . PHE A 1 463 ? 12.367 -21.573 55.410 1.00 79.25 463 PHE A CA 1
ATOM 3735 C C . PHE A 1 463 ? 11.048 -22.265 55.042 1.00 79.25 463 PHE A C 1
ATOM 3737 O O . PHE A 1 463 ? 10.073 -22.125 55.772 1.00 79.25 463 PHE A O 1
ATOM 3744 N N . TRP A 1 464 ? 11.030 -23.087 53.991 1.00 80.50 464 TRP A N 1
ATOM 3745 C CA . TRP A 1 464 ? 9.841 -23.832 53.577 1.00 80.50 464 TRP A CA 1
ATOM 3746 C C . TRP A 1 464 ? 9.400 -24.859 54.619 1.00 80.50 464 TRP A C 1
ATOM 3748 O O . TRP A 1 464 ? 8.208 -24.949 54.901 1.00 80.50 464 TRP A O 1
ATOM 3758 N N . LEU A 1 465 ? 10.337 -25.566 55.261 1.00 82.62 465 LEU A N 1
ATOM 3759 C CA . LEU A 1 465 ? 10.040 -26.445 56.398 1.00 82.62 465 LEU A CA 1
ATOM 3760 C C . LEU A 1 465 ? 9.370 -25.682 57.546 1.00 82.62 465 LEU A C 1
ATOM 3762 O O . LEU A 1 465 ? 8.356 -26.137 58.071 1.00 82.62 465 LEU A O 1
ATOM 3766 N N . LYS A 1 466 ? 9.895 -24.505 57.906 1.00 81.75 466 LYS A N 1
ATOM 3767 C CA . LYS A 1 466 ? 9.344 -23.669 58.982 1.00 81.75 466 LYS A CA 1
ATOM 3768 C C . LYS A 1 466 ? 8.004 -23.041 58.616 1.00 81.75 466 LYS A C 1
ATOM 3770 O O . LYS A 1 466 ? 7.115 -22.993 59.461 1.00 81.75 466 LYS A O 1
ATOM 3775 N N . CYS A 1 467 ? 7.823 -22.616 57.368 1.00 78.31 467 CYS A N 1
ATOM 3776 C CA . CYS A 1 467 ? 6.528 -22.174 56.857 1.00 78.31 467 CYS A CA 1
ATOM 3777 C C . CYS A 1 467 ? 5.503 -23.305 56.901 1.00 78.31 467 CYS A C 1
ATOM 3779 O O . CYS A 1 467 ? 4.371 -23.068 57.309 1.00 78.31 467 CYS A O 1
ATOM 3781 N N . ASN A 1 468 ? 5.888 -24.528 56.536 1.00 80.81 468 ASN A N 1
ATOM 3782 C CA . ASN A 1 468 ? 4.971 -25.659 56.555 1.00 80.81 468 ASN A CA 1
ATOM 3783 C C . ASN A 1 468 ? 4.617 -26.071 57.994 1.00 80.81 468 ASN A C 1
ATOM 3785 O O . ASN A 1 468 ? 3.447 -26.292 58.285 1.00 80.81 468 ASN A O 1
ATOM 3789 N N . GLU A 1 469 ? 5.581 -26.082 58.925 1.00 82.81 469 GLU A N 1
ATOM 3790 C CA . GLU A 1 469 ? 5.309 -26.244 60.365 1.00 82.81 469 GLU A CA 1
ATOM 3791 C C . GLU A 1 469 ? 4.355 -25.163 60.885 1.00 82.81 469 GLU A C 1
ATOM 3793 O O . GLU A 1 469 ? 3.390 -25.480 61.576 1.00 82.81 469 GLU A O 1
ATOM 3798 N N . PHE A 1 470 ? 4.588 -23.896 60.532 1.00 80.69 470 PHE A N 1
ATOM 3799 C CA . PHE A 1 470 ? 3.726 -22.789 60.937 1.00 80.69 470 PHE A CA 1
ATOM 3800 C C . PHE A 1 470 ? 2.308 -22.943 60.378 1.00 80.69 470 PHE A C 1
ATOM 3802 O O . PHE A 1 470 ? 1.350 -22.897 61.144 1.00 80.69 470 PHE A O 1
ATOM 3809 N N . LEU A 1 471 ? 2.156 -23.207 59.080 1.00 76.69 471 LEU A N 1
ATOM 3810 C CA . LEU A 1 471 ? 0.850 -23.404 58.446 1.00 76.69 471 LEU A CA 1
ATOM 3811 C C . LEU A 1 471 ? 0.116 -24.613 59.030 1.00 76.69 471 LEU A C 1
ATOM 3813 O O . LEU A 1 471 ? -1.062 -24.498 59.355 1.00 76.69 471 LEU A O 1
ATOM 3817 N N . THR A 1 472 ? 0.821 -25.725 59.255 1.00 76.81 472 THR A N 1
ATOM 3818 C CA . THR A 1 472 ? 0.258 -26.923 59.897 1.00 76.81 472 THR A CA 1
ATOM 3819 C C . THR A 1 472 ? -0.123 -26.647 61.352 1.00 76.81 472 THR A C 1
ATOM 3821 O O . THR A 1 472 ? -1.131 -27.148 61.842 1.00 76.81 472 THR A O 1
ATOM 3824 N N . SER A 1 473 ? 0.637 -25.811 62.065 1.00 72.81 473 SER A N 1
ATOM 3825 C CA . SER A 1 473 ? 0.275 -25.363 63.413 1.00 72.81 473 SER A CA 1
ATOM 3826 C C . SER A 1 473 ? -0.959 -24.455 63.395 1.00 72.81 473 SER A C 1
ATOM 3828 O O . SER A 1 473 ? -1.835 -24.601 64.239 1.00 72.81 473 SER A O 1
ATOM 3830 N N . CYS A 1 474 ? -1.102 -23.575 62.401 1.00 63.47 474 CYS A N 1
ATOM 3831 C CA . CYS A 1 474 ? -2.283 -22.732 62.244 1.00 63.47 474 CYS A CA 1
ATOM 3832 C C . CYS A 1 474 ? -3.535 -23.550 61.901 1.00 63.47 474 CYS A C 1
ATOM 3834 O O . CYS A 1 474 ? -4.597 -23.279 62.462 1.00 63.47 474 CYS A O 1
ATOM 3836 N N . THR A 1 475 ? -3.420 -24.569 61.043 1.00 58.22 475 THR A N 1
ATOM 3837 C CA . THR A 1 475 ? -4.538 -25.463 60.702 1.00 58.22 475 THR A CA 1
ATOM 3838 C C . THR A 1 475 ? -4.907 -26.389 61.859 1.00 58.22 475 THR A C 1
ATOM 3840 O O . THR A 1 475 ? -6.083 -26.475 62.200 1.00 58.22 475 THR A O 1
ATOM 3843 N N . THR A 1 476 ? -3.934 -26.982 62.560 1.00 54.50 476 THR A N 1
ATOM 3844 C CA . THR A 1 476 ? -4.199 -27.821 63.751 1.00 54.50 476 THR A CA 1
ATOM 3845 C C . THR A 1 476 ? -4.731 -27.023 64.950 1.00 54.50 476 THR A C 1
ATOM 3847 O O . THR A 1 476 ? -5.514 -27.548 65.744 1.00 54.50 476 THR A O 1
ATOM 3850 N N . ILE A 1 477 ? -4.368 -25.741 65.095 1.00 51.69 477 ILE A N 1
ATOM 3851 C CA . ILE A 1 477 ? -4.976 -24.832 66.084 1.00 51.69 477 ILE A CA 1
ATOM 3852 C C . ILE A 1 477 ? -6.420 -24.469 65.690 1.00 51.69 477 ILE A C 1
ATOM 3854 O O . ILE A 1 477 ? -7.247 -24.271 66.581 1.00 51.69 477 ILE A O 1
ATOM 3858 N N . HIS A 1 478 ? -6.748 -24.395 64.394 1.00 47.16 478 HIS A N 1
ATOM 3859 C CA . HIS A 1 478 ? -8.132 -24.227 63.930 1.00 47.16 478 HIS A CA 1
ATOM 3860 C C . HIS A 1 478 ? -8.973 -25.499 64.114 1.00 47.16 478 HIS A C 1
ATOM 3862 O O . HIS A 1 478 ? -10.081 -25.391 64.631 1.00 47.16 478 HIS A O 1
ATOM 3868 N N . GLU A 1 479 ? -8.448 -26.694 63.827 1.00 47.44 479 GLU A N 1
ATOM 3869 C CA . GLU A 1 479 ? -9.159 -27.963 64.080 1.00 47.44 479 GLU A CA 1
ATOM 3870 C C . GLU A 1 479 ? -9.445 -28.181 65.574 1.00 47.44 479 GLU A C 1
ATOM 3872 O O . GLU A 1 479 ? -10.582 -28.459 65.950 1.00 47.44 479 GLU A O 1
ATOM 3877 N N . ARG A 1 480 ? -8.481 -27.910 66.471 1.00 48.84 480 ARG A N 1
ATOM 3878 C CA . ARG A 1 480 ? -8.711 -28.016 67.929 1.00 48.84 480 ARG A CA 1
ATOM 3879 C C . ARG A 1 480 ? -9.768 -27.053 68.478 1.00 48.84 480 ARG A C 1
ATOM 3881 O O . ARG A 1 480 ? -10.291 -27.302 69.560 1.00 48.84 480 ARG A O 1
ATOM 3888 N N . ARG A 1 481 ? -10.077 -25.953 67.780 1.00 49.16 481 ARG A N 1
ATOM 3889 C CA . ARG A 1 481 ? -11.144 -25.016 68.180 1.00 49.16 481 ARG A CA 1
ATOM 3890 C C . ARG A 1 481 ? -12.528 -25.433 67.683 1.00 49.16 481 ARG A C 1
ATOM 3892 O O . ARG A 1 481 ? -13.510 -24.907 68.197 1.00 49.16 481 ARG A O 1
ATOM 3899 N N . HIS A 1 482 ? -12.613 -26.366 66.736 1.00 49.50 482 H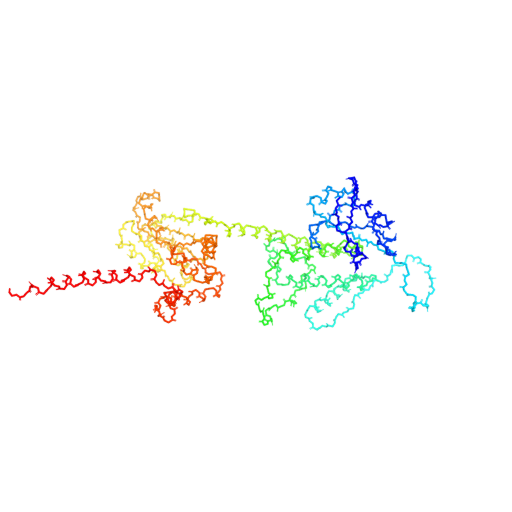IS A N 1
ATOM 3900 C CA . HIS A 1 482 ? -13.885 -26.886 66.234 1.00 49.50 482 HIS A CA 1
ATOM 3901 C C . HIS A 1 482 ? -14.361 -28.153 66.965 1.00 49.50 482 HIS A C 1
ATOM 3903 O O . HIS A 1 482 ? -15.561 -28.411 66.970 1.00 49.50 482 HIS A O 1
ATOM 3909 N N . ASP A 1 483 ? -13.480 -28.860 67.683 1.00 44.88 483 ASP A N 1
ATOM 3910 C CA . ASP A 1 483 ? -13.838 -30.096 68.404 1.00 44.88 483 ASP A CA 1
ATOM 3911 C C . ASP A 1 483 ? -14.326 -29.902 69.856 1.00 44.88 483 ASP A C 1
ATOM 3913 O O . ASP A 1 483 ? -14.624 -30.877 70.540 1.00 44.88 483 ASP A O 1
ATOM 3917 N N . THR A 1 484 ? -14.445 -28.669 70.368 1.00 46.56 484 THR A N 1
ATOM 3918 C CA . THR A 1 484 ? -15.010 -28.412 71.720 1.00 46.56 484 THR A CA 1
ATOM 3919 C C . THR A 1 484 ? -16.369 -27.710 71.714 1.00 46.56 484 THR A C 1
ATOM 3921 O O . THR A 1 484 ? -16.685 -26.941 72.618 1.00 46.56 484 THR A O 1
ATOM 3924 N N . ALA A 1 485 ? -17.212 -28.007 70.724 1.00 46.81 485 ALA A N 1
ATOM 3925 C CA . ALA A 1 485 ? -18.627 -27.640 70.755 1.00 46.81 485 ALA A CA 1
ATOM 3926 C C . ALA A 1 485 ? -19.525 -28.829 70.392 1.00 46.81 485 ALA A C 1
ATOM 3928 O O . ALA A 1 485 ? -20.190 -28.797 69.366 1.00 46.81 485 ALA A O 1
ATOM 3929 N N . LEU A 1 486 ? -19.535 -29.867 71.234 1.00 42.47 486 LEU A N 1
ATOM 3930 C CA . LEU A 1 486 ? -20.643 -30.820 71.389 1.00 42.47 486 LEU A CA 1
ATOM 3931 C C . LEU A 1 486 ? -20.486 -31.547 72.739 1.00 42.47 486 LEU A C 1
ATOM 3933 O O . LEU A 1 486 ? -19.846 -32.593 72.822 1.00 42.47 486 LEU A O 1
ATOM 3937 N N . CYS A 1 487 ? -21.028 -30.924 73.788 1.00 36.50 487 CYS A N 1
ATOM 3938 C CA . CYS A 1 487 ? -21.666 -31.528 74.965 1.00 36.50 487 CYS A CA 1
ATOM 3939 C C . CYS A 1 487 ? -22.421 -30.424 75.707 1.00 36.50 487 CYS A C 1
ATOM 3941 O O . CYS A 1 487 ? -21.756 -29.447 76.123 1.00 36.50 487 CYS A O 1
#

pLDDT: mean 81.49, std 15.77, range [28.53, 97.81]

Organism: Amphimedon queenslandica (NCBI:txid400682)

Mean predicted aligned error: 19.45 Å

Foldseek 3Di:
DWAFEWEAEPVGTQGHTDIWDDDDQFDFQLNVLVCVLVCVTHPDDDPQSVQKDWDWKWAAQDPVDTDTDDRRDGPCVCCVPHNRYMYTYIDGDDDDDDDDPDPDDDDDDDDDDPQDFDADDQDDPPALLSVLLNVVRVVCVVLVHGHSDCVVQVNVLSNLVSVVLLLCAPCQVVLVVLVLHQFPSSVVSHDSNDLVPDPCVPPSPPPDALVVLLVSLVVLVVSLPDPSCPDPSNVVVSVSSPSNSVSSNSVSVVVVVVVVVVVVQLQDQDAPADQVRQKDKDKAAADPDQDPLCVVVLVVQVPDDFLDKDWVVVSFDPDPVRNVVSVVSVSNHHRAIKMWMWGDGPDPPDITIMMHGHDPPDDCPDPSVVVSVVVVVVVDQDAGHNNNLVVQCVVVCVVPVPDDPLNSVQVCCVVPVHPYDDPDPVSVVSNVVVVVVVVVVDPVSDDPCVVVVPPDDPPCPVVVVVVVVVVVVVVVVVVVVVPPPDD

Secondary structure (DSSP, 8-state):
-EEEEEEE-SSSEEEEEEEEE---TT-BHHHHHHHHHTTSS-S---HHHHTEEEEEEEEEEETTEEEEE-TTSBHHHHHHHH-SEEEEEEEE--------S------------PPPPB-PPPPP-SSHHHHHHHHHHHHHHHTT--BSSIIIIIHHHHHHHHHHHHHHTT-HHHHHHTT-PPPGGGTTS-SS--GGGSTTTTTSSPPPPHHHHHHHHHHHHHHHHSGGGGSGGGHHHHHHHHHHHHHHHHHHHHHHHHHHHHHHHHH-SS-SS-TTTTEEEEEE---SS--GGGHHHHHHHHHSPTT-EEEGGGTS-SSHHHHHHHHHHHTT--SS-EEEEEEE-SSTT-EEEEEEEPPTT--TT-HHHHHHHHHHHHHSPP---HHHHHHHHHHHHHH-TT--HHHHHHHHHHHH---PPPSSHHHHHHHHHHHHHHHTT-TTTS--GGGG--SS--TTHHHHHHHHHHHHHHHHHHHHHHTT---